Protein AF-A0A520Q3W5-F1 (afdb_monomer_lite)

Sequence (387 aa):
MRSFLLLTIALVGCSGSHSMEPRDAGGPPDGAPADAGAPDSGAPDSGAPLRCEEWALAIGFVPTARAQIAVWIEHDDGARLETVAVTQATSLRGLGNRPGAQQMNTGYAWPMGRRLDVLPRWAGRRLETGGRAFRSVVFLEGPEGFAAGHARGPEIDSFYCMSFHRGAVERMDAITCASLWGGESGRYLREDETDVVEPFVDASGARMRPVPFDSPYPPRRDRAGPQREEHPDVGRFAGDALEIMPELDAITVATPRADLPAHYEARVPAGRPVSVFVEANTELDFNDAFPQPPVPTEPEGAWDTWARSYGLARGGQPSVVYRVDVDGPGRHAAAVPIGRTARFATTPNLLAPDDLTDDPAARPGSGADRLRLADGERVRVEVSCAR

Radius of gyration: 28.6 Å; chains: 1; bounding box: 74×48×106 Å

Foldseek 3Di:
DDDDDDDDDDDDDDDDDDDDDDDDDDDDDDDDDDDDDDDDPDDPPPPDPPDQFKKKKKKKFFFAPQKWKWKWKAFPVLLDIGTFAGECLFLALVQQAFAADQQFFADSLARAHHPCQRLLQVLLSCVVSPFDFDFHFYAPDDARQEFQPHFPFFDFDLRSQDEQDLPSAPPDDSHDGRDRHGGARGAGDDPPDFPHWAWDQDPVGIDTDTDDRTTSTQRHANDCADDPPYDRRRNCRNVRSCVRPVCSVVRHDHDDDHRDMDITIDMDGPQTKMKMKMKIDHKPQADPVRHQDAQDCPPPPRHDCSSRRGHGSIDHFGIFMAIWIDRHAAKTFDLFTPAGDDTPHSDNDGDHQPPWDDDCPVRQCTRGNSTPQDPSGRMMMGIDRDD

Secondary structure (DSSP, 8-state):
-----------------------------------------------------EEEEEEEE-B-TT-EEEEEEEETTS--EEEEEEEHHHHTS-TTS-SS-TTSS--TTSS-S--TTSSHHHHHHHHHTTPPPEEPEE-SSS-TT-TTSS--S-EEESS----S-TT-SS---TTS--EEE-S---EEPPTT----EEEEEETTEEEEEEPPSEESSPPP-S-SS--TTS-GGGGTHHHHHHHH-TTHHHHEEPPPPTTS-EEEEEEEETTS-EEEEEEEE-TTB--SSSPPPPP---STTSS-HHHHHSS----BSPPEEEEEEE-SSEEEEESS-SEEPPTTS--SSPBPSTTS---TTTSTTSGGGGB--BTTBSEEEEEEEE-

pLDDT: mean 79.99, std 21.28, range [26.72, 98.62]

Structure (mmCIF, N/CA/C/O backbone):
data_AF-A0A520Q3W5-F1
#
_entry.id   AF-A0A520Q3W5-F1
#
loop_
_atom_site.group_PDB
_atom_site.id
_atom_site.type_symbol
_atom_site.label_atom_id
_atom_site.label_alt_id
_atom_site.label_comp_id
_atom_site.label_asym_id
_atom_site.label_entity_id
_atom_site.label_seq_id
_atom_site.pdbx_PDB_ins_code
_atom_site.Cartn_x
_atom_site.Cartn_y
_atom_site.Cartn_z
_atom_site.occupancy
_atom_site.B_iso_or_equiv
_atom_site.auth_seq_id
_atom_site.auth_comp_id
_atom_site.auth_asym_id
_atom_site.auth_atom_id
_atom_site.pdbx_PDB_model_num
ATOM 1 N N . MET A 1 1 ? 54.290 -27.403 4.551 1.00 37.72 1 MET A N 1
ATOM 2 C CA . MET A 1 1 ? 54.800 -26.784 5.794 1.00 37.72 1 MET A CA 1
ATOM 3 C C . MET A 1 1 ? 53.689 -25.927 6.371 1.00 37.72 1 MET A C 1
ATOM 5 O O . MET A 1 1 ? 53.099 -25.146 5.639 1.00 37.72 1 MET A O 1
ATOM 9 N N . ARG A 1 2 ? 53.322 -26.208 7.624 1.00 31.17 2 ARG A N 1
ATOM 10 C CA . ARG A 1 2 ? 52.220 -25.597 8.380 1.00 31.17 2 ARG A CA 1
ATOM 11 C C . ARG A 1 2 ? 52.675 -24.252 8.958 1.00 31.17 2 ARG A C 1
ATOM 13 O O . ARG A 1 2 ? 53.784 -24.209 9.473 1.00 31.17 2 ARG A O 1
ATOM 20 N N . SER A 1 3 ? 51.799 -23.249 8.985 1.00 33.53 3 SER A N 1
ATOM 21 C CA . SER A 1 3 ? 51.859 -22.168 9.979 1.00 33.53 3 SER A CA 1
ATOM 22 C C . SER A 1 3 ? 50.451 -21.862 10.478 1.00 33.53 3 SER A C 1
ATOM 24 O O . SER A 1 3 ? 49.608 -21.359 9.743 1.00 33.53 3 SER A O 1
ATOM 26 N N . PHE A 1 4 ? 50.221 -22.253 11.729 1.00 30.64 4 PHE A N 1
ATOM 27 C CA . PHE A 1 4 ? 49.087 -21.896 12.573 1.00 30.64 4 PHE A CA 1
ATOM 28 C C . PHE A 1 4 ? 49.359 -20.516 13.186 1.00 30.64 4 PHE A C 1
ATOM 30 O O . PHE A 1 4 ? 50.456 -20.297 13.699 1.00 30.64 4 PHE A O 1
ATOM 37 N N . LEU A 1 5 ? 48.371 -19.621 13.188 1.00 37.34 5 LEU A N 1
ATOM 38 C CA . LEU A 1 5 ? 48.398 -18.400 13.994 1.00 37.34 5 LEU A CA 1
ATOM 39 C C . LEU A 1 5 ? 47.511 -18.631 15.228 1.00 37.34 5 LEU A C 1
ATOM 41 O O . LEU A 1 5 ? 46.312 -18.870 15.093 1.00 37.34 5 LEU A O 1
ATOM 45 N N . LEU A 1 6 ? 48.128 -18.641 16.413 1.00 31.39 6 LEU A N 1
ATOM 46 C CA . LEU A 1 6 ? 47.458 -18.784 17.706 1.00 31.39 6 LEU A CA 1
ATOM 47 C C . LEU A 1 6 ? 46.817 -17.456 18.137 1.00 31.39 6 LEU A C 1
ATOM 49 O O . LEU A 1 6 ? 47.451 -16.404 18.082 1.00 31.39 6 LEU A O 1
ATOM 53 N N . LEU A 1 7 ? 45.579 -17.553 18.618 1.00 30.45 7 LEU A N 1
ATOM 54 C CA . LEU A 1 7 ? 44.805 -16.503 19.274 1.00 30.45 7 LEU A CA 1
ATOM 55 C C . LEU A 1 7 ? 45.112 -16.516 20.784 1.00 30.45 7 LEU A C 1
ATOM 57 O O . LEU A 1 7 ? 44.952 -17.551 21.430 1.00 30.45 7 LEU A O 1
ATOM 61 N N . THR A 1 8 ? 45.526 -15.382 21.353 1.00 32.28 8 THR A N 1
ATOM 62 C CA . THR A 1 8 ? 45.767 -15.228 22.799 1.00 32.28 8 THR A CA 1
ATOM 63 C C . THR A 1 8 ? 44.538 -14.608 23.465 1.00 32.28 8 THR A C 1
ATOM 65 O O . THR A 1 8 ? 44.191 -13.465 23.182 1.00 32.28 8 THR A O 1
ATOM 68 N N . ILE A 1 9 ? 43.888 -15.359 24.358 1.00 32.72 9 ILE A N 1
ATOM 69 C CA . ILE A 1 9 ? 42.798 -14.900 25.232 1.00 32.72 9 ILE A CA 1
ATOM 70 C C . ILE A 1 9 ? 43.404 -14.546 26.595 1.00 32.72 9 ILE A C 1
ATOM 72 O O . ILE A 1 9 ? 44.065 -15.383 27.207 1.00 32.72 9 ILE A O 1
ATOM 76 N N . ALA A 1 10 ? 43.172 -13.324 27.080 1.00 31.64 10 ALA A N 1
ATOM 77 C CA . ALA A 1 10 ? 43.532 -12.907 28.433 1.00 31.64 10 ALA A CA 1
ATOM 78 C C . ALA A 1 10 ? 42.320 -13.057 29.369 1.00 31.64 10 ALA A C 1
ATOM 80 O O . ALA A 1 10 ? 41.330 -12.341 29.243 1.00 31.64 10 ALA A O 1
ATOM 81 N N . LEU A 1 11 ? 42.417 -14.004 30.304 1.00 29.39 11 LEU A N 1
ATOM 82 C CA . LEU A 1 11 ? 41.552 -14.150 31.474 1.00 29.39 11 LEU A CA 1
ATOM 83 C C . LEU A 1 11 ? 42.168 -13.353 32.630 1.00 29.39 11 LEU A C 1
ATOM 85 O O . LEU A 1 11 ? 43.309 -13.611 33.008 1.00 29.39 11 LEU A O 1
ATOM 89 N N . VAL A 1 12 ? 41.411 -12.425 33.216 1.00 33.34 12 VAL A N 1
ATOM 90 C CA . VAL A 1 12 ? 41.735 -11.822 34.515 1.00 33.34 12 VAL A CA 1
ATOM 91 C C . VAL A 1 12 ? 40.676 -12.272 35.511 1.00 33.34 12 VAL A C 1
ATOM 93 O O . VAL A 1 12 ? 39.506 -11.920 35.394 1.00 33.34 12 VAL A O 1
ATOM 96 N N . GLY A 1 13 ? 41.107 -13.063 36.488 1.00 26.72 13 GLY A N 1
ATOM 97 C CA . GLY A 1 13 ? 40.361 -13.397 37.691 1.00 26.72 13 GLY A CA 1
ATOM 98 C C . GLY A 1 13 ? 41.300 -13.350 38.894 1.00 26.72 13 GLY A C 1
ATOM 99 O O . GLY A 1 13 ? 42.440 -13.789 38.785 1.00 26.72 13 GLY A O 1
ATOM 100 N N . CYS A 1 14 ? 40.812 -12.771 39.993 1.00 29.11 14 CYS A N 1
ATOM 101 C CA . CYS A 1 14 ? 41.161 -13.012 41.405 1.00 29.11 14 CYS A CA 1
ATOM 102 C C . CYS A 1 14 ? 40.281 -12.047 42.229 1.00 29.11 14 CYS A C 1
ATOM 104 O O . CYS A 1 14 ? 40.359 -10.840 42.036 1.00 29.11 14 CYS A O 1
ATOM 106 N N . SER A 1 15 ? 39.247 -12.520 42.930 1.00 30.62 15 SER A N 1
ATOM 107 C CA . SER A 1 15 ? 39.262 -13.136 44.274 1.00 30.62 15 SER A CA 1
ATOM 108 C C . SER A 1 15 ? 39.439 -12.117 45.407 1.00 30.62 15 SER A C 1
ATOM 110 O O . SER A 1 15 ? 40.511 -11.548 45.575 1.00 30.62 15 SER A O 1
ATOM 112 N N . GLY A 1 16 ? 38.389 -11.950 46.220 1.00 29.97 16 GLY A N 1
ATOM 113 C CA . GLY A 1 16 ? 38.383 -11.157 47.452 1.00 29.97 16 GLY A CA 1
ATOM 114 C C . GLY A 1 16 ? 37.150 -11.475 48.305 1.00 29.97 16 GLY A C 1
ATOM 115 O O . GLY A 1 16 ? 36.029 -11.187 47.913 1.00 29.97 16 GLY A O 1
ATOM 116 N N . SER A 1 17 ? 37.393 -12.139 49.429 1.00 31.52 17 SER A N 1
ATOM 117 C CA . SER A 1 17 ? 36.500 -12.835 50.366 1.00 31.52 17 SER A CA 1
ATOM 118 C C . SER A 1 17 ? 35.525 -11.994 51.211 1.00 31.52 17 SER A C 1
ATOM 120 O O . SER A 1 17 ? 35.808 -10.860 51.575 1.00 31.52 17 SER A O 1
ATOM 122 N N . HIS A 1 18 ? 34.434 -12.675 51.589 1.00 31.06 18 HIS A N 1
ATOM 123 C CA . HIS A 1 18 ? 33.490 -12.496 52.706 1.00 31.06 18 HIS A CA 1
ATOM 124 C C . HIS A 1 18 ? 33.901 -11.633 53.916 1.00 31.06 18 HIS A C 1
ATOM 126 O O . HIS A 1 18 ? 35.003 -11.780 54.435 1.00 31.06 18 HIS A O 1
ATOM 132 N N . SER A 1 19 ? 32.919 -10.904 54.472 1.00 30.14 19 SER A N 1
ATOM 133 C CA . SER A 1 19 ? 32.471 -11.080 55.868 1.00 30.14 19 SER A CA 1
ATOM 134 C C . SER A 1 19 ? 31.134 -10.375 56.128 1.00 30.14 19 SER A C 1
ATOM 136 O O . SER A 1 19 ? 30.904 -9.249 55.699 1.00 30.14 19 SER A O 1
ATOM 138 N N . MET A 1 20 ? 30.249 -11.087 56.817 1.00 30.17 20 MET A N 1
ATOM 139 C CA . MET A 1 20 ? 28.893 -10.726 57.220 1.00 30.17 20 MET A CA 1
ATOM 140 C C . MET A 1 20 ? 28.844 -10.968 58.726 1.00 30.17 20 MET A C 1
ATOM 142 O O . MET A 1 20 ? 29.121 -12.094 59.108 1.00 30.17 20 MET A O 1
ATOM 146 N N . GLU A 1 21 ? 28.493 -9.977 59.549 1.00 32.91 21 GLU A N 1
ATOM 147 C CA . GLU A 1 21 ? 27.920 -10.192 60.891 1.00 32.91 21 GLU A CA 1
ATOM 148 C C . GLU A 1 21 ? 27.185 -8.925 61.406 1.00 32.91 21 GLU A C 1
ATOM 150 O O . GLU A 1 21 ? 27.408 -7.839 60.864 1.00 32.91 21 GLU A O 1
ATOM 155 N N . PRO A 1 22 ? 26.250 -9.062 62.378 1.00 41.88 22 PRO A N 1
ATOM 156 C CA . PRO A 1 22 ? 25.085 -8.186 62.521 1.00 41.88 22 PRO A CA 1
ATOM 157 C C . PRO A 1 22 ? 24.909 -7.540 63.921 1.00 41.88 22 PRO A C 1
ATOM 159 O O . PRO A 1 22 ? 25.641 -7.847 64.851 1.00 41.88 22 PRO A O 1
ATOM 162 N N . ARG A 1 23 ? 23.802 -6.781 64.049 1.00 31.23 23 ARG A N 1
ATOM 163 C CA . ARG A 1 23 ? 23.070 -6.341 65.267 1.00 31.23 23 ARG A CA 1
ATOM 164 C C . ARG A 1 23 ? 23.716 -5.254 66.139 1.00 31.23 23 ARG A C 1
ATOM 166 O O . ARG A 1 23 ? 24.814 -5.422 66.632 1.00 31.23 23 ARG A O 1
ATOM 173 N N . ASP A 1 24 ? 22.938 -4.205 66.435 1.00 33.50 24 ASP A N 1
ATOM 174 C CA . ASP A 1 24 ? 22.489 -3.991 67.817 1.00 33.50 24 ASP A CA 1
ATOM 175 C C . ASP A 1 24 ? 21.302 -3.027 67.943 1.00 33.50 24 ASP A C 1
ATOM 177 O O . ASP A 1 24 ? 21.144 -2.063 67.195 1.00 33.50 24 ASP A O 1
ATOM 181 N N . ALA A 1 25 ? 20.442 -3.367 68.903 1.00 36.75 25 ALA A N 1
ATOM 182 C CA . ALA A 1 25 ? 19.267 -2.640 69.353 1.00 36.75 25 ALA A CA 1
ATOM 183 C C . ALA A 1 25 ? 19.591 -1.888 70.654 1.00 36.75 25 ALA A C 1
ATOM 185 O O . ALA A 1 25 ? 20.280 -2.424 71.518 1.00 36.75 25 ALA A O 1
ATOM 186 N N . GLY A 1 26 ? 19.036 -0.688 70.842 1.00 31.17 26 GLY A N 1
ATOM 187 C CA . GLY A 1 26 ? 19.124 0.050 72.106 1.00 31.17 26 GLY A CA 1
ATOM 188 C C . GLY A 1 26 ? 18.155 1.233 72.142 1.00 31.17 26 GLY A C 1
ATOM 189 O O . GLY A 1 26 ? 18.198 2.083 71.262 1.00 31.17 26 GLY A O 1
ATOM 190 N N . GLY A 1 27 ? 17.245 1.223 73.122 1.00 30.97 27 GLY A N 1
ATOM 191 C CA . GLY A 1 27 ? 16.112 2.143 73.292 1.00 30.97 27 GLY A CA 1
ATOM 192 C C . GLY A 1 27 ? 16.418 3.528 73.915 1.00 30.97 27 GLY A C 1
ATOM 193 O O . GLY A 1 27 ? 17.581 3.915 73.998 1.00 30.97 27 GLY A O 1
ATOM 194 N N . PRO A 1 28 ? 15.364 4.276 74.325 1.00 51.94 28 PRO A N 1
ATOM 195 C CA . PRO A 1 28 ? 15.325 5.749 74.434 1.00 51.94 28 PRO A CA 1
ATOM 196 C C . PRO A 1 28 ? 15.618 6.292 75.852 1.00 51.94 28 PRO A C 1
ATOM 198 O O . PRO A 1 28 ? 15.819 5.494 76.771 1.00 51.94 28 PRO A O 1
ATOM 201 N N . PRO A 1 29 ? 15.628 7.633 76.056 1.00 45.41 29 PRO A N 1
ATOM 202 C CA . PRO A 1 29 ? 14.498 8.220 76.806 1.00 45.41 29 PRO A CA 1
ATOM 203 C C . PRO A 1 29 ? 14.084 9.686 76.485 1.00 45.41 29 PRO A C 1
ATOM 205 O O . PRO A 1 29 ? 14.887 10.518 76.075 1.00 45.41 29 PRO A O 1
ATOM 208 N N . ASP A 1 30 ? 12.796 9.935 76.755 1.00 36.47 30 ASP A N 1
ATOM 209 C CA . ASP A 1 30 ? 12.113 11.075 77.405 1.00 36.47 30 ASP A CA 1
ATOM 210 C C . ASP A 1 30 ? 12.231 12.544 76.942 1.00 36.47 30 ASP A C 1
ATOM 212 O O . ASP A 1 30 ? 13.288 13.168 76.955 1.00 36.47 30 ASP A O 1
ATOM 216 N N . GLY A 1 31 ? 11.047 13.148 76.725 1.00 32.38 31 GLY A N 1
ATOM 217 C CA . GLY A 1 31 ? 10.824 14.600 76.733 1.00 32.38 31 GLY A CA 1
ATOM 218 C C . GLY A 1 31 ? 9.462 15.044 76.167 1.00 32.38 31 GLY A C 1
ATOM 219 O O . GLY A 1 31 ? 9.368 15.396 74.998 1.00 32.38 31 GLY A O 1
ATOM 220 N N . ALA A 1 32 ? 8.406 15.046 76.988 1.00 36.31 32 ALA A N 1
ATOM 221 C CA . ALA A 1 32 ? 7.132 15.765 76.749 1.00 36.31 32 ALA A CA 1
ATOM 222 C C . ALA A 1 32 ? 7.299 17.277 77.115 1.00 36.31 32 ALA A C 1
ATOM 224 O O . ALA A 1 32 ? 8.301 17.559 77.780 1.00 36.31 32 ALA A O 1
ATOM 225 N N . PRO A 1 33 ? 6.379 18.249 76.822 1.00 46.00 33 PRO A N 1
ATOM 226 C CA . PRO A 1 33 ? 4.919 18.067 76.697 1.00 46.00 33 PRO A CA 1
ATOM 227 C C . PRO A 1 33 ? 4.103 19.025 75.766 1.00 46.00 33 PRO A C 1
ATOM 229 O O . PRO A 1 33 ? 4.609 19.989 75.206 1.00 46.00 33 PRO A O 1
ATOM 232 N N . ALA A 1 34 ? 2.786 18.752 75.743 1.00 35.28 34 ALA A N 1
ATOM 233 C CA . ALA A 1 34 ? 1.635 19.681 75.730 1.00 35.28 34 ALA A CA 1
ATOM 234 C C . ALA A 1 34 ? 1.125 20.352 74.422 1.00 35.28 34 ALA A C 1
ATOM 236 O O . ALA A 1 34 ? 1.588 21.409 74.014 1.00 35.28 34 ALA A O 1
ATOM 237 N N . ASP A 1 35 ? 0.011 19.777 73.940 1.00 35.06 35 ASP A N 1
ATOM 238 C CA . ASP A 1 35 ? -1.343 20.376 73.873 1.00 35.06 35 ASP A CA 1
ATOM 239 C C . ASP A 1 35 ? -1.856 21.103 72.604 1.00 35.06 35 ASP A C 1
ATOM 241 O O . ASP A 1 35 ? -1.165 21.866 71.939 1.00 35.06 35 ASP A O 1
ATOM 245 N N . ALA A 1 36 ? -3.162 20.882 72.391 1.00 37.09 36 ALA A N 1
ATOM 246 C CA . ALA A 1 36 ? -4.142 21.578 71.549 1.00 37.09 36 ALA A CA 1
ATOM 247 C C . ALA A 1 36 ? -4.168 21.344 70.018 1.00 37.09 36 ALA A C 1
ATOM 249 O O . ALA A 1 36 ? -3.454 21.968 69.239 1.00 37.09 36 ALA A O 1
ATOM 250 N N . GLY A 1 37 ? -5.163 20.564 69.574 1.00 31.53 37 GLY A N 1
ATOM 251 C CA . GLY A 1 37 ? -5.684 20.598 68.204 1.00 31.53 37 GLY A CA 1
ATOM 252 C C . GLY A 1 37 ? -6.774 19.550 67.978 1.00 31.53 37 GLY A C 1
ATOM 253 O O . GLY A 1 37 ? -6.486 18.360 67.947 1.00 31.53 37 GLY A O 1
ATOM 254 N N . ALA A 1 38 ? -8.030 19.986 67.871 1.00 41.28 38 ALA A N 1
ATOM 255 C CA . ALA A 1 38 ? -9.195 19.144 67.593 1.00 41.28 38 ALA A CA 1
ATOM 256 C C . ALA A 1 38 ? -9.019 18.293 66.314 1.00 41.28 38 ALA A C 1
ATOM 258 O O . ALA A 1 38 ? -8.344 18.743 65.388 1.00 41.28 38 ALA A O 1
ATOM 259 N N . PRO A 1 39 ? -9.641 17.100 66.210 1.00 40.28 39 PRO A N 1
ATOM 260 C CA . PRO A 1 39 ? -9.640 16.358 64.960 1.00 40.28 39 PRO A CA 1
ATOM 261 C C . PRO A 1 39 ? -10.495 17.111 63.939 1.00 40.28 39 PRO A C 1
ATOM 263 O O . PRO A 1 39 ? -11.716 17.198 64.077 1.00 40.28 39 PRO A O 1
ATOM 266 N N . ASP A 1 40 ? -9.833 17.659 62.923 1.00 41.09 40 ASP A N 1
ATOM 267 C CA . ASP A 1 40 ? -10.478 18.046 61.679 1.00 41.09 40 ASP A CA 1
ATOM 268 C C . ASP A 1 40 ? -11.145 16.788 61.118 1.00 41.09 40 ASP A C 1
ATOM 270 O O . ASP A 1 40 ? -10.490 15.775 60.844 1.00 41.09 40 ASP A O 1
ATOM 274 N N . SER A 1 41 ? -12.473 16.807 61.046 1.00 40.94 41 SER A N 1
ATOM 275 C CA . SER A 1 41 ? -13.255 15.775 60.385 1.00 40.94 41 SER A CA 1
ATOM 276 C C . SER A 1 41 ? -13.006 15.905 58.887 1.00 40.94 41 SER A C 1
ATOM 278 O O . SER A 1 41 ? -13.821 16.474 58.161 1.00 40.94 41 SER A O 1
ATOM 280 N N . GLY A 1 42 ? -11.851 15.403 58.446 1.00 37.84 42 GLY A N 1
ATOM 281 C CA . GLY A 1 42 ? -11.511 15.253 57.046 1.00 37.84 42 GLY A CA 1
ATOM 282 C C . GLY A 1 42 ? -12.596 14.422 56.387 1.00 37.84 42 GLY A C 1
ATOM 283 O O . GLY A 1 42 ? -12.715 13.218 56.628 1.00 37.84 42 GLY A O 1
ATOM 284 N N . ALA A 1 43 ? -13.423 15.087 55.585 1.00 47.81 43 ALA A N 1
ATOM 285 C CA . ALA A 1 43 ? -14.257 14.408 54.618 1.00 47.81 43 ALA A CA 1
ATOM 286 C C . ALA A 1 43 ? -13.343 13.479 53.800 1.00 47.81 43 ALA A C 1
ATOM 288 O O . ALA A 1 43 ? -12.245 13.903 53.424 1.00 47.81 43 ALA A O 1
ATOM 289 N N . PRO A 1 44 ? -13.740 12.220 53.539 1.00 44.00 44 PRO A N 1
ATOM 290 C CA . PRO A 1 44 ? -13.006 11.407 52.588 1.00 44.00 44 PRO A CA 1
ATOM 291 C C . PRO A 1 44 ? -12.978 12.192 51.282 1.00 44.00 44 PRO A C 1
ATOM 293 O O . PRO A 1 44 ? -14.032 12.607 50.798 1.00 44.00 44 PRO A O 1
ATOM 296 N N . ASP A 1 45 ? -11.769 12.437 50.780 1.00 48.66 45 ASP A N 1
ATOM 297 C CA . ASP A 1 45 ? -11.517 13.003 49.463 1.00 48.66 45 ASP A CA 1
ATOM 298 C C . ASP A 1 45 ? -12.380 12.209 48.479 1.00 48.66 45 ASP A C 1
ATOM 300 O O . ASP A 1 45 ? -12.132 11.030 48.206 1.00 48.66 45 ASP A O 1
ATOM 304 N N . SER A 1 46 ? -13.515 12.794 48.093 1.00 45.75 46 SER A N 1
ATOM 305 C CA . SER A 1 46 ? -14.482 12.164 47.213 1.00 45.75 46 SER A CA 1
ATOM 306 C C . SER A 1 46 ? -13.813 12.159 45.857 1.00 45.75 46 SER A C 1
ATOM 308 O O . SER A 1 46 ? -13.913 13.151 45.135 1.00 45.75 46 SER A O 1
ATOM 310 N N . GLY A 1 47 ? -13.049 11.091 45.604 1.00 47.12 47 GLY A N 1
ATOM 311 C CA . GLY A 1 47 ? -12.147 10.950 44.477 1.00 47.12 47 GLY A CA 1
ATOM 312 C C . GLY A 1 47 ? -12.777 11.553 43.241 1.00 47.12 47 GLY A C 1
ATOM 313 O O . GLY A 1 47 ? -13.736 10.998 42.697 1.00 47.12 47 GLY A O 1
ATOM 314 N N . ALA A 1 48 ? -12.269 12.723 42.844 1.00 50.25 48 ALA A N 1
ATOM 315 C CA . ALA A 1 48 ? -12.631 13.306 41.571 1.00 50.25 48 ALA A CA 1
ATOM 316 C C . ALA A 1 48 ? -12.456 12.188 40.534 1.00 50.25 48 ALA A C 1
ATOM 318 O O . ALA A 1 48 ? -11.420 11.511 40.571 1.00 50.25 48 ALA A O 1
ATOM 319 N N . PRO A 1 49 ? -13.459 11.918 39.677 1.00 56.38 49 PRO A N 1
ATOM 320 C CA . PRO A 1 49 ? -13.340 10.842 38.709 1.00 56.38 49 PRO A CA 1
ATOM 321 C C . PRO A 1 49 ? -12.043 11.072 37.941 1.00 56.38 49 PRO A C 1
ATOM 323 O O . PRO A 1 49 ? -11.831 12.171 37.421 1.00 56.38 49 PRO A O 1
ATOM 326 N N . LEU A 1 50 ? -11.156 10.071 37.966 1.00 58.72 50 LEU A N 1
ATOM 327 C CA . LEU A 1 50 ? -9.884 10.109 37.253 1.00 58.72 50 LEU A CA 1
ATOM 328 C C . LEU A 1 50 ? -10.196 10.543 35.823 1.00 58.72 50 LEU A C 1
ATOM 330 O O . LEU A 1 50 ? -10.907 9.839 35.103 1.00 58.72 50 LEU A O 1
ATOM 334 N N . ARG A 1 51 ? -9.758 11.749 35.452 1.00 73.94 51 ARG A N 1
ATOM 335 C CA . ARG A 1 51 ? -10.039 12.280 34.123 1.00 73.94 51 ARG A CA 1
ATOM 336 C C . ARG A 1 51 ? -9.263 11.426 33.132 1.00 73.94 51 ARG A C 1
ATOM 338 O O . ARG A 1 51 ? -8.068 11.215 33.292 1.00 73.94 51 ARG A O 1
ATOM 345 N N . CYS A 1 52 ? -9.984 10.890 32.160 1.00 85.06 52 CYS A N 1
ATOM 346 C CA . CYS A 1 52 ? -9.410 10.206 31.015 1.00 85.06 52 CYS A CA 1
ATOM 347 C C . CYS A 1 52 ? -8.684 11.276 30.191 1.00 85.06 52 CYS A C 1
ATOM 349 O O . CYS A 1 52 ? -9.357 12.116 29.595 1.00 85.06 52 CYS A O 1
ATOM 351 N N . GLU A 1 53 ? -7.352 11.325 30.253 1.00 90.25 53 GLU A N 1
ATOM 352 C CA . GLU A 1 53 ? -6.553 12.287 29.477 1.00 90.25 53 GLU A CA 1
ATOM 353 C C . GLU A 1 53 ? -6.282 11.740 28.073 1.00 90.25 53 GLU A C 1
ATOM 355 O O . GLU A 1 53 ? -6.389 12.468 27.083 1.00 90.25 53 GLU A O 1
ATOM 360 N N . GLU A 1 54 ? -6.053 10.429 27.979 1.00 93.94 54 GLU A N 1
ATOM 361 C CA . GLU A 1 54 ? -5.838 9.708 26.731 1.00 93.94 54 GLU A CA 1
ATOM 362 C C . GLU A 1 54 ? -6.765 8.495 26.607 1.00 93.94 54 GLU A C 1
ATOM 364 O O . GLU A 1 54 ? -7.154 7.848 27.585 1.00 93.94 54 GLU A O 1
ATOM 369 N N . TRP A 1 55 ? -7.085 8.147 25.367 1.00 95.25 55 TRP A N 1
ATOM 370 C CA . TRP A 1 55 ? -7.623 6.846 25.005 1.00 95.25 55 TRP A CA 1
ATOM 371 C C . TRP A 1 55 ? -6.483 5.941 24.549 1.00 95.25 55 TRP A C 1
ATOM 373 O O . TRP A 1 55 ? -5.787 6.253 23.584 1.00 95.25 55 TRP A O 1
ATOM 383 N N . ALA A 1 56 ? -6.314 4.808 25.230 1.00 96.75 56 ALA A N 1
ATOM 384 C CA . ALA A 1 56 ? -5.489 3.706 24.757 1.00 96.75 56 ALA A CA 1
ATOM 385 C C . ALA A 1 56 ? -6.338 2.806 23.854 1.00 96.75 56 ALA A C 1
ATOM 387 O O . ALA A 1 56 ? -7.338 2.232 24.299 1.00 96.75 56 ALA A O 1
ATOM 388 N N . LEU A 1 57 ? -5.935 2.713 22.589 1.00 98.00 57 LEU A N 1
ATOM 389 C CA . LEU A 1 57 ? -6.597 1.943 21.544 1.00 98.00 57 LEU A CA 1
ATOM 390 C C . LEU A 1 57 ? -5.860 0.616 21.365 1.00 98.00 57 LEU A C 1
ATOM 392 O O . LEU A 1 57 ? -4.675 0.624 21.042 1.00 98.00 57 LEU A O 1
ATOM 396 N N . ALA A 1 58 ? -6.557 -0.506 21.516 1.00 98.19 58 ALA A N 1
ATOM 397 C CA . ALA A 1 58 ? -6.077 -1.824 21.117 1.00 98.19 58 ALA A CA 1
ATOM 398 C C . ALA A 1 58 ? -6.792 -2.245 19.827 1.00 98.19 58 ALA A C 1
ATOM 400 O O . ALA A 1 58 ? -7.973 -2.593 19.826 1.00 98.19 58 ALA A O 1
ATOM 401 N N . ILE A 1 59 ? -6.065 -2.179 18.716 1.00 98.50 59 ILE A N 1
ATOM 402 C CA . ILE A 1 59 ? -6.551 -2.418 17.357 1.00 98.50 59 ILE A CA 1
ATOM 403 C C . ILE A 1 59 ? -6.260 -3.874 17.000 1.00 98.50 59 ILE A C 1
ATOM 405 O O . ILE A 1 59 ? -5.107 -4.299 17.041 1.00 98.50 59 ILE A O 1
ATOM 409 N N . GLY A 1 60 ? -7.289 -4.642 16.650 1.00 97.81 60 GLY A N 1
ATOM 410 C CA . GLY A 1 60 ? -7.197 -6.074 16.382 1.00 97.81 60 GLY A CA 1
ATOM 411 C C . GLY A 1 60 ? -7.879 -6.498 15.084 1.00 97.81 60 GLY A C 1
ATOM 412 O O . GLY A 1 60 ? -8.959 -6.014 14.749 1.00 97.81 60 GLY A O 1
ATOM 413 N N . PHE A 1 61 ? -7.258 -7.434 14.369 1.00 97.75 61 PHE A N 1
ATOM 414 C CA . PHE A 1 61 ? -7.820 -8.113 13.195 1.00 97.75 61 PHE A CA 1
ATOM 415 C C . PHE A 1 61 ? -7.082 -9.433 12.940 1.00 97.75 61 PHE A C 1
ATOM 417 O O . PHE A 1 61 ? -6.005 -9.670 13.485 1.00 97.75 61 PHE A O 1
ATOM 424 N N . VAL A 1 62 ? -7.639 -10.300 12.092 1.00 97.25 62 VAL A N 1
ATOM 425 C CA . VAL A 1 62 ? -6.991 -11.555 11.676 1.00 97.25 62 VAL A CA 1
ATOM 426 C C . VAL A 1 62 ? -6.706 -11.482 10.173 1.00 97.25 62 VAL A C 1
ATOM 428 O O . VAL A 1 62 ? -7.640 -11.575 9.377 1.00 97.25 62 VAL A O 1
ATOM 431 N N . PRO A 1 63 ? -5.449 -11.281 9.748 1.00 94.88 63 PRO A N 1
ATOM 432 C CA . PRO A 1 63 ? -5.103 -11.191 8.339 1.00 94.88 63 PRO A CA 1
ATOM 433 C C . PRO A 1 63 ? -4.981 -12.577 7.704 1.00 94.88 63 PRO A C 1
ATOM 435 O O . PRO A 1 63 ? -4.649 -13.571 8.352 1.00 94.88 63 PRO A O 1
ATOM 438 N N . THR A 1 64 ? -5.194 -12.632 6.398 1.00 91.62 64 THR A N 1
ATOM 439 C CA . THR A 1 64 ? -4.913 -13.820 5.587 1.00 91.62 64 THR A CA 1
ATOM 440 C C . THR A 1 64 ? -3.481 -13.817 5.059 1.00 91.62 64 THR A C 1
ATOM 442 O O . THR A 1 64 ? -2.698 -12.890 5.287 1.00 91.62 64 THR A O 1
ATOM 445 N N . ALA A 1 65 ? -3.093 -14.902 4.391 1.00 84.94 65 ALA A N 1
ATOM 446 C CA . ALA A 1 65 ? -1.733 -15.064 3.908 1.00 84.94 65 ALA A CA 1
ATOM 447 C C . ALA A 1 65 ? -1.313 -13.944 2.946 1.00 84.94 65 ALA A C 1
ATOM 449 O O . ALA A 1 65 ? -2.045 -13.565 2.038 1.00 84.94 65 ALA A O 1
ATOM 450 N N . ARG A 1 66 ? -0.063 -13.488 3.106 1.00 79.81 66 ARG A N 1
ATOM 451 C CA . ARG A 1 66 ? 0.618 -12.509 2.235 1.00 79.81 66 ARG A CA 1
ATOM 452 C C . ARG A 1 66 ? 0.056 -11.080 2.280 1.00 79.81 66 ARG A C 1
ATOM 454 O O . ARG A 1 66 ? 0.545 -10.236 1.525 1.00 79.81 66 ARG A O 1
ATOM 461 N N . ALA A 1 67 ? -0.890 -10.785 3.171 1.00 89.31 67 ALA A N 1
ATOM 462 C CA . ALA A 1 67 ? -1.438 -9.443 3.316 1.00 89.31 67 ALA A CA 1
ATOM 463 C C . ALA A 1 67 ? -0.351 -8.428 3.722 1.00 89.31 67 ALA A C 1
ATOM 465 O O . ALA A 1 67 ? 0.307 -8.570 4.754 1.00 89.31 67 ALA A O 1
ATOM 466 N N . GLN A 1 68 ? -0.165 -7.392 2.903 1.00 92.69 68 GLN A N 1
ATOM 467 C CA . GLN A 1 68 ? 0.506 -6.165 3.329 1.00 92.69 68 GLN A CA 1
ATOM 468 C C . GLN A 1 68 ? -0.515 -5.301 4.050 1.00 92.69 68 GLN A C 1
ATOM 470 O O . GLN A 1 68 ? -1.661 -5.219 3.604 1.00 92.69 68 GLN A O 1
ATOM 475 N N . ILE A 1 69 ? -0.096 -4.673 5.146 1.00 97.31 69 ILE A N 1
ATOM 476 C CA . ILE A 1 69 ? -0.987 -3.951 6.050 1.00 97.31 69 ILE A CA 1
ATOM 477 C C . ILE A 1 69 ? -0.416 -2.569 6.362 1.00 97.31 69 ILE A C 1
ATOM 479 O O . ILE A 1 69 ? 0.774 -2.441 6.659 1.00 97.31 69 ILE A O 1
ATOM 483 N N . ALA A 1 70 ? -1.286 -1.562 6.337 1.00 97.94 70 ALA A N 1
ATOM 484 C CA . ALA A 1 70 ? -1.079 -0.287 7.011 1.00 97.94 70 ALA A CA 1
ATOM 485 C C . ALA A 1 70 ? -2.214 -0.048 8.012 1.00 97.94 70 ALA A C 1
ATOM 487 O O . ALA A 1 70 ? -3.381 -0.283 7.695 1.00 97.94 70 ALA A O 1
ATOM 488 N N . VAL A 1 71 ? -1.863 0.447 9.195 1.00 98.62 71 VAL A N 1
ATOM 489 C CA . VAL A 1 71 ? -2.785 0.910 10.234 1.00 98.62 71 VAL A CA 1
ATOM 490 C C . VAL A 1 71 ? -2.445 2.359 10.539 1.00 98.62 71 VAL A C 1
ATOM 492 O O . VAL A 1 71 ? -1.286 2.677 10.817 1.00 98.62 71 VAL A O 1
ATOM 495 N N . TRP A 1 72 ? -3.436 3.240 10.486 1.00 98.00 72 TRP A N 1
ATOM 496 C CA . TRP A 1 72 ? -3.267 4.646 10.844 1.00 98.00 72 TRP A CA 1
ATOM 497 C C . TRP A 1 72 ? -4.527 5.204 11.490 1.00 98.00 72 TRP A C 1
ATOM 499 O O . TRP A 1 72 ? -5.602 4.610 11.412 1.00 98.00 72 TRP A O 1
ATOM 509 N N . ILE A 1 73 ? -4.376 6.351 12.132 1.00 97.50 73 ILE A N 1
ATOM 510 C CA . ILE A 1 73 ? -5.448 7.077 12.796 1.00 97.50 73 ILE A CA 1
ATOM 511 C C . ILE A 1 73 ? -5.553 8.446 12.136 1.00 97.50 73 ILE A C 1
ATOM 513 O O . ILE A 1 73 ? -4.540 9.120 11.948 1.00 97.50 73 ILE A O 1
ATOM 517 N N . GLU A 1 74 ? -6.766 8.853 11.775 1.00 95.00 74 GLU A N 1
ATOM 518 C CA . GLU A 1 74 ? -7.064 10.240 11.414 1.00 95.00 74 GLU A CA 1
ATOM 519 C C . GLU A 1 74 ? -7.907 10.867 12.531 1.00 95.00 74 GLU A C 1
ATOM 521 O O . GLU A 1 74 ? -8.866 10.261 13.012 1.00 95.00 74 GLU A O 1
ATOM 526 N N . HIS A 1 75 ? -7.530 12.066 12.968 1.00 89.50 75 HIS A N 1
ATOM 527 C CA . HIS A 1 75 ? -8.310 12.833 13.944 1.00 89.50 75 HIS A CA 1
ATOM 528 C C . HIS A 1 75 ? -9.479 13.553 13.254 1.00 89.50 75 HIS A C 1
ATOM 530 O O . HIS A 1 75 ? -9.460 13.707 12.036 1.00 89.50 75 HIS A O 1
ATOM 536 N N . ASP A 1 76 ? -10.475 14.014 14.017 1.00 78.44 76 ASP A N 1
ATOM 537 C CA . ASP A 1 76 ? -11.729 14.625 13.526 1.00 78.44 76 ASP A CA 1
ATOM 538 C C . ASP A 1 76 ? -11.611 15.676 12.409 1.00 78.44 76 ASP A C 1
ATOM 540 O O . ASP A 1 76 ? -12.551 15.874 11.639 1.00 78.44 76 ASP A O 1
ATOM 544 N N . ASP A 1 77 ? -10.485 16.384 12.313 1.00 69.19 77 ASP A N 1
ATOM 545 C CA . ASP A 1 77 ? -10.253 17.385 11.269 1.00 69.19 77 ASP A CA 1
ATOM 546 C C . ASP A 1 77 ? -9.781 16.787 9.930 1.00 69.19 77 ASP A C 1
ATOM 548 O O . ASP A 1 77 ? -9.663 17.511 8.940 1.00 69.19 77 ASP A O 1
ATOM 552 N N . GLY A 1 78 ? -9.488 15.481 9.889 1.00 68.50 78 GLY A N 1
ATOM 553 C CA . GLY A 1 78 ? -8.889 14.777 8.753 1.00 68.50 78 GLY A CA 1
ATOM 554 C C . GLY A 1 78 ? -7.521 15.333 8.333 1.00 68.50 78 GLY A C 1
ATOM 555 O O . GLY A 1 78 ? -6.997 14.947 7.283 1.00 68.50 78 GLY A O 1
ATOM 556 N N . ALA A 1 79 ? -6.956 16.256 9.117 1.00 74.00 79 ALA A N 1
ATOM 557 C CA . ALA A 1 79 ? -5.759 17.018 8.789 1.00 74.00 79 ALA A CA 1
ATOM 558 C C . ALA A 1 79 ? -4.507 16.381 9.390 1.00 74.00 79 ALA A C 1
ATOM 560 O O . ALA A 1 79 ? -3.413 16.549 8.850 1.00 74.00 79 ALA A O 1
ATOM 561 N N . ARG A 1 80 ? -4.662 15.621 10.478 1.00 83.81 80 ARG A N 1
ATOM 562 C CA . ARG A 1 80 ? -3.577 14.856 11.089 1.00 83.81 80 ARG A CA 1
ATOM 563 C C . ARG A 1 80 ? -3.778 13.359 10.884 1.00 83.81 80 ARG A C 1
ATOM 565 O O . ARG A 1 80 ? -4.782 12.800 11.320 1.00 83.81 80 ARG A O 1
ATOM 572 N N . LEU A 1 81 ? -2.767 12.731 10.289 1.00 92.56 81 LEU A N 1
ATOM 573 C CA . LEU A 1 81 ? -2.619 11.285 10.188 1.00 92.56 81 LEU A CA 1
ATOM 574 C C . LEU A 1 81 ? -1.482 10.826 11.101 1.00 92.56 81 LEU A C 1
ATOM 576 O O . LEU A 1 81 ? -0.367 11.338 11.011 1.00 92.56 81 LEU A O 1
ATOM 580 N N . GLU A 1 82 ? -1.751 9.832 11.940 1.00 94.75 82 GLU A N 1
ATOM 581 C CA . GLU A 1 82 ? -0.743 9.135 12.734 1.00 94.75 82 GLU A CA 1
ATOM 582 C C . GLU A 1 82 ? -0.644 7.686 12.263 1.00 94.75 82 GLU A C 1
ATOM 584 O O . GLU A 1 82 ? -1.605 6.921 12.349 1.00 94.75 82 GLU A O 1
ATOM 589 N N . THR A 1 83 ? 0.510 7.304 11.715 1.00 97.12 83 THR A N 1
ATOM 590 C CA . THR A 1 83 ? 0.729 5.916 11.299 1.00 97.12 83 THR A CA 1
ATOM 591 C C . THR A 1 83 ? 1.060 5.077 12.526 1.00 97.12 83 THR A C 1
ATOM 593 O O . THR A 1 83 ? 1.991 5.400 13.252 1.00 97.12 83 THR A O 1
ATOM 596 N N . VAL A 1 84 ? 0.323 3.989 12.733 1.00 97.94 84 VAL A N 1
ATOM 597 C CA . VAL A 1 84 ? 0.518 3.067 13.863 1.00 97.94 84 VAL A CA 1
ATOM 598 C C . VAL A 1 84 ? 1.396 1.892 13.446 1.00 97.94 84 VAL A C 1
ATOM 600 O O . VAL A 1 84 ? 2.300 1.493 14.174 1.00 97.94 84 VAL A O 1
ATOM 603 N N . ALA A 1 85 ? 1.143 1.327 12.263 1.00 98.19 85 ALA A N 1
ATOM 604 C CA . ALA A 1 85 ? 1.873 0.163 11.782 1.00 98.19 85 ALA A CA 1
ATOM 605 C C . ALA A 1 85 ? 1.903 0.099 10.254 1.00 98.19 85 ALA A C 1
ATOM 607 O O . ALA A 1 85 ? 0.890 0.338 9.602 1.00 98.19 85 ALA A O 1
ATOM 608 N N . VAL A 1 86 ? 3.041 -0.286 9.677 1.00 97.88 86 VAL A N 1
ATOM 609 C CA . VAL A 1 86 ? 3.187 -0.608 8.249 1.00 97.88 86 VAL A CA 1
ATOM 610 C C . VAL A 1 86 ? 4.069 -1.838 8.098 1.00 97.88 86 VAL A C 1
ATOM 612 O O . VAL A 1 86 ? 5.118 -1.957 8.736 1.00 97.88 86 VAL A O 1
ATOM 615 N N . THR A 1 87 ? 3.662 -2.767 7.236 1.00 95.00 87 THR A N 1
ATOM 616 C CA . THR A 1 87 ? 4.415 -4.000 7.006 1.00 95.00 87 THR A CA 1
ATOM 617 C C . THR A 1 87 ? 5.809 -3.739 6.443 1.00 95.00 87 THR A C 1
ATOM 619 O O . THR A 1 87 ? 5.994 -2.979 5.490 1.00 95.00 87 THR A O 1
ATOM 622 N N . GLN A 1 88 ? 6.791 -4.467 6.978 1.00 92.88 88 GLN A N 1
ATOM 623 C CA . GLN A 1 88 ? 8.209 -4.330 6.646 1.00 92.88 88 GLN A CA 1
ATOM 624 C C . GLN A 1 88 ? 8.523 -4.467 5.155 1.00 92.88 88 GLN A C 1
ATOM 626 O O . GLN A 1 88 ? 9.501 -3.887 4.694 1.00 92.88 88 GLN A O 1
ATOM 631 N N . ALA A 1 89 ? 7.729 -5.202 4.370 1.00 88.50 89 ALA A N 1
ATOM 632 C CA . ALA A 1 89 ? 7.982 -5.264 2.935 1.00 88.50 89 ALA A CA 1
ATOM 633 C C . ALA A 1 89 ? 7.880 -3.858 2.313 1.00 88.50 89 ALA A C 1
ATOM 635 O O . ALA A 1 89 ? 8.760 -3.454 1.558 1.00 88.50 89 ALA A O 1
ATOM 636 N N . THR A 1 90 ? 6.873 -3.079 2.712 1.00 92.88 90 THR A N 1
ATOM 637 C CA . THR A 1 90 ? 6.654 -1.704 2.252 1.00 92.88 90 THR A CA 1
ATOM 638 C C . THR A 1 90 ? 7.622 -0.723 2.902 1.00 92.88 90 THR A C 1
ATOM 640 O O . THR A 1 90 ? 8.315 -0.009 2.185 1.00 92.88 90 THR A O 1
ATOM 643 N N . SER A 1 91 ? 7.698 -0.690 4.236 1.00 95.00 91 SER A N 1
ATOM 644 C CA . SER A 1 91 ? 8.427 0.367 4.954 1.00 95.00 91 SER A CA 1
ATOM 645 C C . SER A 1 91 ? 9.935 0.127 5.078 1.00 95.00 91 SER A C 1
ATOM 647 O O . SER A 1 91 ? 10.700 1.084 5.179 1.00 95.00 91 SER A O 1
ATOM 649 N N . LEU A 1 92 ? 10.380 -1.135 5.110 1.00 93.06 92 LEU A N 1
ATOM 650 C CA . LEU A 1 92 ? 11.782 -1.529 5.328 1.00 93.06 92 LEU A CA 1
ATOM 651 C C . LEU A 1 92 ? 12.461 -2.011 4.058 1.00 93.06 92 LEU A C 1
ATOM 653 O O . LEU A 1 92 ? 13.572 -1.586 3.754 1.00 93.06 92 LEU A O 1
ATOM 657 N N . ARG A 1 93 ? 11.792 -2.879 3.303 1.00 89.31 93 ARG A N 1
ATOM 658 C CA . ARG A 1 93 ? 12.367 -3.500 2.106 1.00 89.31 93 ARG A CA 1
ATOM 659 C C . ARG A 1 93 ? 12.114 -2.685 0.834 1.00 89.31 93 ARG A C 1
ATOM 661 O O . ARG A 1 93 ? 12.624 -3.054 -0.220 1.00 89.31 93 ARG A O 1
ATOM 668 N N . GLY A 1 94 ? 11.379 -1.573 0.926 1.00 91.94 94 GLY A N 1
ATOM 669 C CA . GLY A 1 94 ? 11.156 -0.650 -0.188 1.00 91.94 94 GLY A C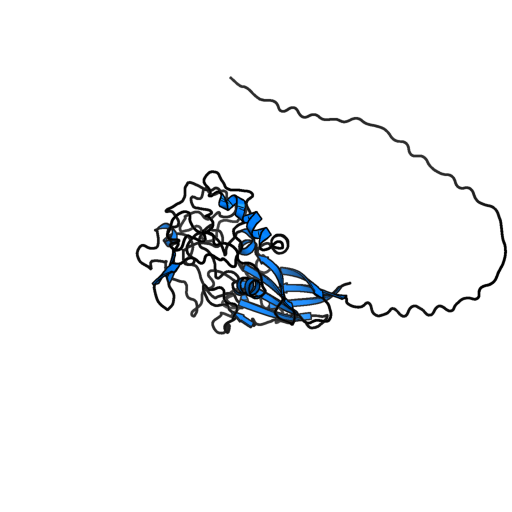A 1
ATOM 670 C C . GLY A 1 94 ? 10.286 -1.232 -1.302 1.00 91.94 94 GLY A C 1
ATOM 671 O O . GLY A 1 94 ? 10.482 -0.906 -2.467 1.00 91.94 94 GLY A O 1
ATOM 672 N N . LEU A 1 95 ? 9.326 -2.109 -0.980 1.00 90.00 95 LEU A N 1
ATOM 673 C CA . LEU A 1 95 ? 8.450 -2.771 -1.962 1.00 90.00 95 LEU A CA 1
ATOM 674 C C . LEU A 1 95 ? 7.804 -1.755 -2.931 1.00 90.00 95 LEU A C 1
ATOM 676 O O . LEU A 1 95 ? 7.781 -1.975 -4.144 1.00 90.00 95 LEU A O 1
ATOM 680 N N . GLY A 1 96 ? 7.353 -0.608 -2.417 1.00 92.38 96 GLY A N 1
ATOM 681 C CA . GLY A 1 96 ? 6.771 0.469 -3.222 1.00 92.38 96 GLY A CA 1
ATOM 682 C C . GLY A 1 96 ? 7.773 1.368 -3.964 1.00 92.38 96 GLY A C 1
ATOM 683 O O . GLY A 1 96 ? 7.367 2.029 -4.915 1.00 92.38 96 GLY A O 1
ATOM 684 N N . ASN A 1 97 ? 9.058 1.375 -3.586 1.00 94.69 97 ASN A N 1
ATOM 685 C CA . ASN A 1 97 ? 10.094 2.257 -4.138 1.00 94.69 97 ASN A CA 1
ATOM 686 C C . ASN A 1 97 ? 11.420 1.509 -4.342 1.00 94.69 97 ASN A C 1
ATOM 688 O O . ASN A 1 97 ? 12.324 1.525 -3.503 1.00 94.69 97 ASN A O 1
ATOM 692 N N . ARG A 1 98 ? 11.494 0.817 -5.473 1.00 89.50 98 ARG A N 1
ATOM 693 C CA . ARG A 1 98 ? 12.632 0.011 -5.913 1.00 89.50 98 ARG A CA 1
ATOM 694 C C . ARG A 1 98 ? 12.724 0.090 -7.439 1.00 89.50 98 ARG A C 1
ATOM 696 O O . ARG A 1 98 ? 11.689 0.341 -8.069 1.00 89.50 98 ARG A O 1
ATOM 703 N N . PRO A 1 99 ? 13.903 -0.128 -8.036 1.00 90.50 99 PRO A N 1
ATOM 704 C CA . PRO A 1 99 ? 14.084 0.091 -9.463 1.00 90.50 99 PRO A CA 1
ATOM 705 C C . PRO A 1 99 ? 13.256 -0.895 -10.291 1.00 90.50 99 PRO A C 1
ATOM 707 O O . PRO A 1 99 ? 12.937 -1.997 -9.840 1.00 90.50 99 PRO A O 1
ATOM 710 N N . GLY A 1 100 ? 12.902 -0.510 -11.510 1.00 90.50 100 GLY A N 1
ATOM 711 C CA . GLY A 1 100 ? 12.170 -1.323 -12.469 1.00 90.50 100 GLY A CA 1
ATOM 712 C C . GLY A 1 100 ? 10.676 -1.019 -12.553 1.00 90.50 100 GLY A C 1
ATOM 713 O O . GLY A 1 100 ? 10.035 -0.560 -11.603 1.00 90.50 100 GLY A O 1
ATOM 714 N N . ALA A 1 101 ? 10.116 -1.327 -13.721 1.00 91.31 101 ALA A N 1
ATOM 715 C CA . ALA A 1 101 ? 8.767 -0.955 -14.119 1.00 91.31 101 ALA A CA 1
ATOM 716 C C . ALA A 1 101 ? 7.697 -1.604 -13.236 1.00 91.31 101 ALA A C 1
ATOM 718 O O . ALA A 1 101 ? 7.821 -2.749 -12.785 1.00 91.31 101 ALA A O 1
ATOM 719 N N . GLN A 1 102 ? 6.593 -0.888 -13.040 1.00 89.25 102 GLN A N 1
ATOM 720 C CA . GLN A 1 102 ? 5.491 -1.321 -12.188 1.00 89.25 102 GLN A CA 1
ATOM 721 C C . GLN A 1 102 ? 4.858 -2.642 -12.655 1.00 89.25 102 GLN A C 1
ATOM 723 O O . GLN A 1 102 ? 4.483 -3.477 -11.827 1.00 89.25 102 GLN A O 1
ATOM 728 N N . GLN A 1 103 ? 4.749 -2.839 -13.971 1.00 89.12 103 GLN A N 1
ATOM 729 C CA . GLN A 1 103 ? 4.074 -3.988 -14.594 1.00 89.12 103 GLN A CA 1
ATOM 730 C C . GLN A 1 103 ? 5.014 -5.142 -14.965 1.00 89.12 103 GLN A C 1
ATOM 732 O O . GLN A 1 103 ? 4.598 -6.093 -15.621 1.00 89.12 103 GLN A O 1
ATOM 737 N N . MET A 1 104 ? 6.275 -5.069 -14.541 1.00 86.94 104 MET A N 1
ATOM 738 C CA . MET A 1 104 ? 7.228 -6.160 -14.705 1.00 86.94 104 MET A CA 1
ATOM 739 C C . MET A 1 104 ? 6.738 -7.432 -13.996 1.00 86.94 104 MET A C 1
ATOM 741 O O . MET A 1 104 ? 6.130 -7.352 -12.921 1.00 86.94 104 MET A O 1
ATOM 745 N N . ASN A 1 105 ? 7.072 -8.608 -14.537 1.00 82.81 105 ASN A N 1
ATOM 746 C CA . ASN A 1 105 ? 6.896 -9.861 -13.807 1.00 82.81 105 ASN A CA 1
ATOM 747 C C . ASN A 1 105 ? 7.939 -9.954 -12.685 1.00 82.81 105 ASN A C 1
ATOM 749 O O . ASN A 1 105 ? 9.138 -9.804 -12.902 1.00 82.81 105 ASN A O 1
ATOM 753 N N . THR A 1 106 ? 7.485 -10.119 -11.445 1.00 72.25 106 THR A N 1
ATOM 754 C CA . THR A 1 106 ? 8.356 -10.075 -10.254 1.00 72.25 106 THR A CA 1
ATOM 755 C C . THR A 1 106 ? 7.569 -10.536 -9.028 1.00 72.25 106 THR A C 1
ATOM 757 O O . THR A 1 106 ? 6.341 -10.470 -9.024 1.00 72.25 106 THR A O 1
ATOM 760 N N . GLY A 1 107 ? 8.248 -11.020 -7.987 1.00 67.69 107 GLY A N 1
ATOM 761 C CA . GLY A 1 107 ? 7.626 -11.341 -6.698 1.00 67.69 107 GLY A CA 1
ATOM 762 C C . GLY A 1 107 ? 7.750 -10.213 -5.668 1.00 67.69 107 GLY A C 1
ATOM 763 O O . GLY A 1 107 ? 8.548 -9.285 -5.816 1.00 67.69 107 GLY A O 1
ATOM 764 N N . TYR A 1 108 ? 7.009 -10.306 -4.562 1.00 66.62 108 TYR A N 1
ATOM 765 C CA . TYR A 1 108 ? 7.181 -9.367 -3.444 1.00 66.62 108 TYR A CA 1
ATOM 766 C C . TYR A 1 108 ? 8.618 -9.417 -2.883 1.00 66.62 108 TYR A C 1
ATOM 768 O O . TYR A 1 108 ? 9.202 -8.378 -2.585 1.00 66.62 108 TYR A O 1
ATOM 776 N N . ALA A 1 109 ? 9.221 -10.612 -2.851 1.00 68.44 109 ALA A N 1
ATOM 777 C CA . ALA A 1 109 ? 10.607 -10.868 -2.457 1.00 68.44 109 ALA A CA 1
ATOM 778 C C . ALA A 1 109 ? 11.608 -10.784 -3.631 1.00 68.44 109 ALA A C 1
ATOM 780 O O . ALA A 1 109 ? 12.615 -11.491 -3.647 1.00 68.44 109 ALA A O 1
ATOM 781 N N . TRP A 1 110 ? 11.344 -9.931 -4.618 1.00 68.69 110 TRP A N 1
ATOM 782 C CA . TRP A 1 110 ? 12.334 -9.522 -5.619 1.00 68.69 110 TRP A CA 1
ATOM 783 C C . TRP A 1 110 ? 12.833 -8.112 -5.315 1.00 68.69 110 TRP A C 1
ATOM 785 O O . TRP A 1 110 ? 12.039 -7.298 -4.868 1.00 68.69 110 TRP A O 1
ATOM 795 N N . PRO A 1 111 ? 14.084 -7.757 -5.624 1.00 68.62 111 PRO A N 1
ATOM 796 C CA . PRO A 1 111 ? 14.598 -6.408 -5.379 1.00 68.62 111 PRO A CA 1
ATOM 797 C C . PRO A 1 111 ? 14.086 -5.364 -6.383 1.00 68.62 111 PRO A C 1
ATOM 799 O O . PRO A 1 111 ? 14.326 -4.180 -6.189 1.00 68.62 111 PRO A O 1
ATOM 802 N N . MET A 1 112 ? 13.358 -5.773 -7.432 1.00 79.88 112 MET A N 1
ATOM 803 C CA . MET A 1 112 ? 12.960 -4.903 -8.544 1.00 79.88 112 MET A CA 1
ATOM 804 C C . MET A 1 112 ? 11.455 -4.946 -8.856 1.00 79.88 112 MET A C 1
ATOM 806 O O . MET A 1 112 ? 10.717 -5.874 -8.492 1.00 79.88 112 MET A O 1
ATOM 810 N N . GLY A 1 113 ? 11.019 -3.931 -9.596 1.00 84.75 113 GLY A N 1
ATOM 811 C CA . GLY A 1 113 ? 9.657 -3.649 -10.020 1.00 84.75 113 GLY A CA 1
ATOM 812 C C . GLY A 1 113 ? 8.885 -2.995 -8.895 1.00 84.75 113 GLY A C 1
ATOM 813 O O . GLY A 1 113 ? 8.391 -3.694 -8.009 1.00 84.75 113 GLY A O 1
ATOM 814 N N . ARG A 1 114 ? 8.785 -1.667 -8.905 1.00 88.94 114 ARG A N 1
ATOM 815 C CA . ARG A 1 114 ? 8.058 -0.906 -7.876 1.00 88.94 114 ARG A CA 1
ATOM 816 C C . ARG A 1 114 ? 6.592 -1.320 -7.758 1.00 88.94 114 ARG A C 1
ATOM 818 O O . ARG A 1 114 ? 5.942 -1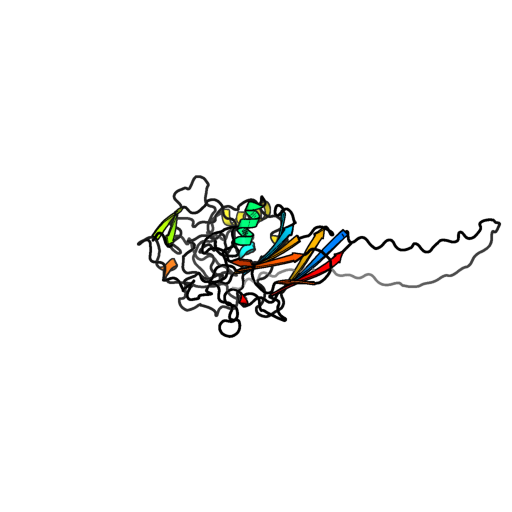.675 -8.746 1.00 88.94 114 ARG A O 1
ATOM 825 N N . ARG A 1 115 ? 6.043 -1.280 -6.541 1.00 88.19 115 ARG A N 1
ATOM 826 C CA . ARG A 1 115 ? 4.612 -1.519 -6.289 1.00 88.19 115 ARG A CA 1
ATOM 827 C C . ARG A 1 115 ? 3.922 -0.211 -5.902 1.00 88.19 115 ARG A C 1
ATOM 829 O O . ARG A 1 115 ? 3.718 0.054 -4.728 1.00 88.19 115 ARG A O 1
ATOM 836 N N . LEU A 1 116 ? 3.527 0.619 -6.866 1.00 88.38 116 LEU A N 1
ATOM 837 C CA . LEU A 1 116 ? 2.749 1.827 -6.521 1.00 88.38 116 LEU A CA 1
ATOM 838 C C . LEU A 1 116 ? 1.329 1.503 -6.017 1.00 88.38 116 LEU A C 1
ATOM 840 O O . LEU A 1 116 ? 0.604 2.383 -5.574 1.00 88.38 116 LEU A O 1
ATOM 844 N N . ASP A 1 117 ? 0.930 0.238 -6.115 1.00 87.50 117 ASP A N 1
ATOM 845 C CA . ASP A 1 117 ? -0.332 -0.329 -5.662 1.00 87.50 117 ASP A CA 1
ATOM 846 C C . ASP A 1 117 ? -0.233 -1.067 -4.314 1.00 87.50 117 ASP A C 1
ATOM 848 O O . ASP A 1 117 ? -1.230 -1.639 -3.872 1.00 87.50 117 ASP A O 1
ATOM 852 N N . VAL A 1 118 ? 0.922 -1.041 -3.628 1.00 90.62 118 VAL A N 1
ATOM 853 C CA . VAL A 1 118 ? 1.047 -1.595 -2.269 1.00 90.62 118 VAL A CA 1
ATOM 854 C C . VAL A 1 118 ? 0.632 -0.554 -1.233 1.00 90.62 118 VAL A C 1
ATOM 856 O O . VAL A 1 118 ? 1.330 0.421 -1.014 1.00 90.62 118 VAL A O 1
ATOM 859 N N . LEU A 1 119 ? -0.509 -0.727 -0.571 1.00 94.88 119 LEU A N 1
ATOM 860 C CA . LEU A 1 119 ? -1.003 0.243 0.429 1.00 94.88 119 LEU A CA 1
ATOM 861 C C . LEU A 1 119 ? -1.139 1.715 -0.083 1.00 94.88 119 LEU A C 1
ATOM 863 O O . LEU A 1 119 ? -0.650 2.645 0.569 1.00 94.88 119 LEU A O 1
ATOM 867 N N . PRO A 1 120 ? -1.709 1.963 -1.283 1.00 94.75 120 PRO A N 1
ATOM 868 C CA . PRO A 1 120 ? -1.792 3.286 -1.903 1.00 94.75 120 PRO A CA 1
ATOM 869 C C . PRO A 1 120 ? -2.665 4.297 -1.161 1.00 94.75 120 PRO A C 1
ATOM 871 O O . PRO A 1 120 ? -2.419 5.495 -1.323 1.00 94.75 120 PRO A O 1
ATOM 874 N N . ARG A 1 121 ? -3.667 3.873 -0.371 1.00 95.19 121 ARG A N 1
ATOM 875 C CA . ARG A 1 121 ? -4.493 4.828 0.388 1.00 95.19 121 ARG A CA 1
ATOM 876 C C . ARG A 1 121 ? -3.677 5.428 1.527 1.00 95.19 121 ARG A C 1
ATOM 878 O O . ARG A 1 121 ? -3.633 6.650 1.627 1.00 95.19 121 ARG A O 1
ATOM 885 N N . TRP A 1 122 ? -3.006 4.609 2.336 1.00 95.75 122 TRP A N 1
ATOM 886 C CA . TRP A 1 122 ? -2.109 5.082 3.393 1.00 95.75 122 TRP A CA 1
ATOM 887 C C . TRP A 1 122 ? -1.017 5.994 2.823 1.00 95.75 122 TRP A C 1
ATOM 889 O O . TRP A 1 122 ? -0.826 7.117 3.292 1.00 95.75 122 TRP A O 1
ATOM 899 N N . ALA A 1 123 ? -0.343 5.539 1.763 1.00 95.25 123 ALA A N 1
ATOM 900 C CA . ALA A 1 123 ? 0.772 6.268 1.172 1.00 95.25 123 ALA A CA 1
ATOM 901 C C . ALA A 1 123 ? 0.333 7.622 0.588 1.00 95.25 123 ALA A C 1
ATOM 903 O O . ALA A 1 123 ? 1.009 8.630 0.790 1.00 95.25 123 ALA A O 1
ATOM 904 N N . GLY A 1 124 ? -0.822 7.657 -0.090 1.00 94.00 124 GLY A N 1
ATOM 905 C CA . GLY A 1 124 ? -1.429 8.893 -0.579 1.00 94.00 124 GLY A CA 1
ATOM 906 C C . GLY A 1 124 ? -1.849 9.822 0.558 1.00 94.00 124 GLY A C 1
ATOM 907 O O . GLY A 1 124 ? -1.528 11.008 0.526 1.00 94.00 124 GLY A O 1
ATOM 908 N N . ARG A 1 125 ? -2.496 9.289 1.602 1.00 93.25 125 ARG A N 1
ATOM 909 C CA . ARG A 1 125 ? -2.969 10.102 2.730 1.00 93.25 125 ARG A CA 1
ATOM 910 C C . ARG A 1 125 ? -1.861 10.762 3.513 1.00 93.25 125 ARG A C 1
ATOM 912 O O . ARG A 1 125 ? -1.996 11.935 3.838 1.00 93.25 125 ARG A O 1
ATOM 919 N N . ARG A 1 126 ? -0.746 10.065 3.721 1.00 92.88 126 ARG A N 1
ATOM 920 C CA . ARG A 1 126 ? 0.447 10.646 4.341 1.00 92.88 126 ARG A CA 1
ATOM 921 C C . ARG A 1 126 ? 0.894 11.924 3.625 1.00 92.88 126 ARG A C 1
ATOM 923 O O . ARG A 1 126 ? 1.246 12.892 4.289 1.00 92.88 126 ARG A O 1
ATOM 930 N N . LEU A 1 127 ? 0.875 11.933 2.289 1.00 93.19 127 LEU A N 1
ATOM 931 C CA . LEU A 1 127 ? 1.250 13.109 1.500 1.00 93.19 127 LEU A CA 1
ATOM 932 C C . LEU A 1 127 ? 0.202 14.227 1.589 1.00 93.19 127 LEU A C 1
ATOM 934 O O . LEU A 1 127 ? 0.562 15.390 1.742 1.00 93.19 127 LEU A O 1
ATOM 938 N N . GLU A 1 128 ? -1.089 13.892 1.545 1.00 91.44 128 GLU A N 1
ATOM 939 C CA . GLU A 1 128 ? -2.169 14.885 1.664 1.00 91.44 128 GLU A CA 1
ATOM 940 C C . GLU A 1 128 ? -2.197 15.594 3.017 1.00 91.44 128 GLU A C 1
ATOM 942 O O . GLU A 1 128 ? -2.554 16.768 3.091 1.00 91.44 128 GLU A O 1
ATOM 947 N N . THR A 1 129 ? -1.798 14.902 4.084 1.00 91.25 129 THR A N 1
ATOM 948 C CA . THR A 1 129 ? -1.704 15.463 5.437 1.00 91.25 129 THR A CA 1
ATOM 949 C C . THR A 1 129 ? -0.342 16.114 5.712 1.00 91.25 129 THR A C 1
ATOM 951 O O . THR A 1 129 ? 0.065 16.239 6.863 1.00 91.25 129 THR A O 1
ATOM 954 N N . GLY A 1 130 ? 0.391 16.514 4.665 1.00 91.44 130 GLY A N 1
ATOM 955 C CA . GLY A 1 130 ? 1.625 17.301 4.773 1.00 91.44 130 GLY A CA 1
ATOM 956 C C . GLY A 1 130 ? 2.922 16.495 4.900 1.00 91.44 130 GLY A C 1
ATOM 957 O O . GLY A 1 130 ? 3.981 17.079 5.131 1.00 91.44 130 GLY A O 1
ATOM 958 N N . GLY A 1 131 ? 2.877 15.170 4.744 1.00 93.25 131 GLY A N 1
ATOM 959 C CA . GLY A 1 131 ? 4.075 14.337 4.692 1.00 93.25 131 GLY A CA 1
ATOM 960 C C . GLY A 1 131 ? 4.923 14.615 3.446 1.00 93.25 131 GLY A C 1
ATOM 961 O O . GLY A 1 131 ? 4.410 14.881 2.362 1.00 93.25 131 GLY A O 1
ATOM 962 N N . ARG A 1 132 ? 6.248 14.514 3.585 1.00 96.50 132 ARG A N 1
ATOM 963 C CA . ARG A 1 132 ? 7.201 14.686 2.475 1.00 96.50 132 ARG A CA 1
ATOM 964 C C . ARG A 1 132 ? 7.253 13.437 1.587 1.00 96.50 132 ARG A C 1
ATOM 966 O O . ARG A 1 132 ? 7.237 12.312 2.092 1.00 96.50 132 ARG A O 1
ATOM 973 N N . ALA A 1 133 ? 7.345 13.607 0.271 1.00 96.56 133 ALA A N 1
ATOM 974 C CA . ALA A 1 133 ? 7.631 12.496 -0.634 1.00 96.56 133 ALA A CA 1
ATOM 975 C C . ALA A 1 133 ? 9.101 12.057 -0.532 1.00 96.56 133 ALA A C 1
ATOM 977 O O . ALA A 1 133 ? 9.972 12.830 -0.134 1.00 96.56 133 ALA A O 1
ATOM 978 N N . PHE A 1 134 ? 9.359 10.799 -0.877 1.00 97.69 134 PHE A N 1
ATOM 979 C CA . PHE A 1 134 ? 10.698 10.246 -1.052 1.00 97.69 134 PHE A CA 1
ATOM 980 C C . PHE A 1 134 ? 11.141 10.422 -2.500 1.00 97.69 134 PHE A C 1
ATOM 982 O O . PHE A 1 134 ? 10.313 10.587 -3.385 1.00 97.69 134 PHE A O 1
ATOM 989 N N . ARG A 1 135 ? 12.439 10.308 -2.773 1.00 97.31 135 ARG A N 1
ATOM 990 C CA . ARG A 1 135 ? 12.923 10.237 -4.157 1.00 97.31 135 ARG A CA 1
ATOM 991 C C . ARG A 1 135 ? 12.693 8.843 -4.731 1.00 97.31 135 ARG A C 1
ATOM 993 O O . ARG A 1 135 ? 12.917 7.845 -4.039 1.00 97.31 135 ARG A O 1
ATOM 1000 N N . SER A 1 136 ? 12.274 8.773 -5.987 1.00 96.38 136 SER A N 1
ATOM 1001 C CA . SER A 1 136 ? 12.123 7.509 -6.705 1.00 96.38 136 SER A CA 1
ATOM 1002 C C . SER A 1 136 ? 13.464 6.819 -6.928 1.00 96.38 136 SER A C 1
ATOM 1004 O O . SER A 1 136 ? 14.467 7.456 -7.262 1.00 96.38 136 SER A O 1
ATOM 1006 N N . VAL A 1 137 ? 13.462 5.500 -6.758 1.00 95.12 137 VAL A N 1
ATOM 1007 C CA . VAL A 1 137 ? 14.587 4.620 -7.067 1.00 95.12 137 VAL A CA 1
ATOM 1008 C C . VAL A 1 137 ? 14.379 4.009 -8.452 1.00 95.12 137 VAL A C 1
ATOM 1010 O O . VAL A 1 137 ? 13.336 3.412 -8.721 1.00 95.12 137 VAL A O 1
ATOM 1013 N N . VAL A 1 138 ? 15.380 4.158 -9.315 1.00 93.88 138 VAL A N 1
ATOM 1014 C CA . VAL A 1 138 ? 15.387 3.727 -10.724 1.00 93.88 138 VAL A CA 1
ATOM 1015 C C . VAL A 1 138 ? 16.623 2.877 -11.015 1.00 93.88 138 VAL A C 1
ATOM 1017 O O . VAL A 1 138 ? 17.569 2.859 -10.216 1.00 93.88 138 VAL A O 1
ATOM 1020 N N . PHE A 1 139 ? 16.615 2.142 -12.127 1.00 90.00 139 PHE A N 1
ATOM 1021 C CA . PHE A 1 139 ? 17.812 1.444 -12.599 1.00 90.00 139 PHE A CA 1
ATOM 1022 C C . PHE A 1 139 ? 18.944 2.431 -12.900 1.00 90.00 139 PHE A C 1
ATOM 1024 O O . PHE A 1 139 ? 18.732 3.637 -13.063 1.00 90.00 139 PHE A O 1
ATOM 1031 N N . LEU A 1 140 ? 20.177 1.925 -12.961 1.00 86.00 140 LEU A N 1
ATOM 1032 C CA . LEU A 1 140 ? 21.317 2.753 -13.348 1.00 86.00 140 LEU A CA 1
ATOM 1033 C C . LEU A 1 140 ? 21.133 3.323 -14.755 1.00 86.00 140 LEU A C 1
ATOM 1035 O O . LEU A 1 1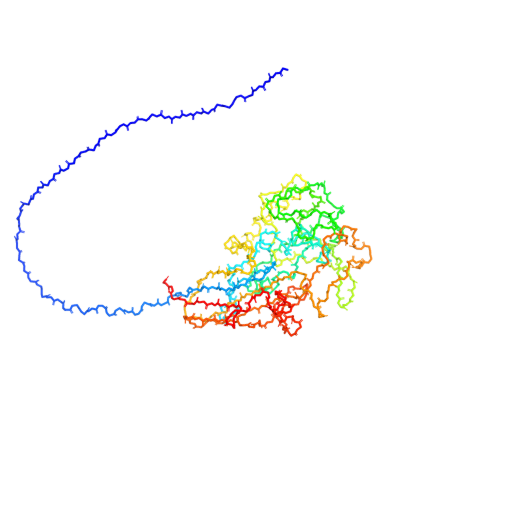40 ? 21.426 4.500 -14.983 1.00 86.00 140 LEU A O 1
ATOM 1039 N N . GLU A 1 141 ? 20.603 2.495 -15.649 1.00 82.19 141 GLU A N 1
ATOM 1040 C CA . GLU A 1 141 ? 20.400 2.763 -17.065 1.00 82.19 141 GLU A CA 1
ATOM 1041 C C . GLU A 1 141 ? 18.985 2.310 -17.484 1.00 82.19 141 GLU A C 1
ATOM 1043 O O . GLU A 1 141 ? 18.372 1.441 -16.864 1.00 82.19 141 GLU A O 1
ATOM 1048 N N . GLY A 1 142 ? 18.417 2.950 -18.507 1.00 75.19 142 GLY A N 1
ATOM 1049 C CA . GLY A 1 142 ? 17.010 2.776 -18.883 1.00 75.19 142 GLY A CA 1
ATOM 1050 C C . GLY A 1 142 ? 16.761 1.802 -20.044 1.00 75.19 142 GLY A C 1
ATOM 1051 O O . GLY A 1 142 ? 17.708 1.294 -20.651 1.00 75.19 142 GLY A O 1
ATOM 1052 N N . PRO A 1 143 ? 15.479 1.583 -20.404 1.00 89.25 143 PRO A N 1
ATOM 1053 C CA . PRO A 1 143 ? 14.277 1.941 -19.644 1.00 89.25 143 PRO A CA 1
ATOM 1054 C C . PRO A 1 143 ? 14.026 0.985 -18.465 1.00 89.25 143 PRO A C 1
ATOM 1056 O O . PRO A 1 143 ? 14.591 -0.103 -18.385 1.00 89.25 143 PRO A O 1
ATOM 1059 N N . GLU A 1 144 ? 13.077 1.337 -17.597 1.00 92.12 144 GLU A N 1
ATOM 1060 C CA . GLU A 1 144 ? 12.730 0.555 -16.398 1.00 92.12 144 GLU A CA 1
ATOM 1061 C C . GLU A 1 144 ? 12.194 -0.866 -16.687 1.00 92.12 144 GLU A C 1
ATOM 1063 O O . GLU A 1 144 ? 11.991 -1.658 -15.769 1.00 92.12 144 GLU A O 1
ATOM 1068 N N . GLY A 1 145 ? 11.939 -1.215 -17.951 1.00 90.38 145 GLY A N 1
ATOM 1069 C CA . GLY A 1 145 ? 11.556 -2.568 -18.370 1.00 90.38 145 GLY A CA 1
ATOM 1070 C C . GLY A 1 145 ? 12.730 -3.530 -18.611 1.00 90.38 145 GLY A C 1
ATOM 1071 O O . GLY A 1 145 ? 12.489 -4.674 -19.005 1.00 90.38 145 GLY A O 1
ATOM 1072 N N . PHE A 1 146 ? 13.986 -3.098 -18.430 1.00 87.00 146 PHE A N 1
ATOM 1073 C CA . PHE A 1 146 ? 15.194 -3.890 -18.721 1.00 87.00 146 PHE A CA 1
ATOM 1074 C C . PHE A 1 146 ? 15.851 -4.433 -17.441 1.00 87.00 146 PHE A C 1
ATOM 1076 O O . PHE A 1 146 ? 16.849 -3.906 -16.958 1.00 87.00 146 PHE A O 1
ATOM 1083 N N . ALA A 1 147 ? 15.294 -5.515 -16.892 1.00 78.06 147 ALA A N 1
ATOM 1084 C CA . ALA A 1 147 ? 15.700 -6.077 -15.603 1.00 78.06 147 ALA A CA 1
ATOM 1085 C C . ALA A 1 147 ? 17.143 -6.617 -15.528 1.00 78.06 147 ALA A C 1
ATOM 1087 O O . ALA A 1 147 ? 17.697 -6.669 -14.433 1.00 78.06 147 ALA A O 1
ATOM 1088 N N . ALA A 1 148 ? 17.745 -7.063 -16.636 1.00 64.50 148 ALA A N 1
ATOM 1089 C CA . ALA A 1 148 ? 19.105 -7.622 -16.631 1.00 64.50 148 ALA A CA 1
ATOM 1090 C C . ALA A 1 148 ? 20.127 -6.821 -17.435 1.00 64.50 148 ALA A C 1
ATOM 1092 O O . ALA A 1 148 ? 21.291 -7.215 -17.474 1.00 64.50 148 ALA A O 1
ATOM 1093 N N . GLY A 1 149 ? 19.713 -5.733 -18.089 1.00 55.19 149 GLY A N 1
ATOM 1094 C CA . GLY A 1 149 ? 20.601 -4.932 -18.936 1.00 55.19 149 GLY A CA 1
ATOM 1095 C C . GLY A 1 149 ? 21.789 -4.324 -18.187 1.00 55.19 149 GLY A C 1
ATOM 1096 O O . GLY A 1 149 ? 22.796 -4.019 -18.817 1.00 55.19 149 GLY A O 1
ATOM 1097 N N . HIS A 1 150 ? 21.686 -4.197 -16.860 1.00 57.25 150 HIS A N 1
ATOM 1098 C CA . HIS A 1 150 ? 22.486 -3.227 -16.107 1.00 57.25 150 HIS A CA 1
ATOM 1099 C C . HIS A 1 150 ? 23.222 -3.823 -14.897 1.00 57.25 150 HIS A C 1
ATOM 1101 O O . HIS A 1 150 ? 24.169 -3.232 -14.390 1.00 57.25 150 HIS A O 1
ATOM 1107 N N . ALA A 1 151 ? 22.887 -5.059 -14.504 1.00 56.09 151 ALA A N 1
ATOM 1108 C CA . ALA A 1 151 ? 23.501 -5.769 -13.381 1.00 56.09 151 ALA A CA 1
ATOM 1109 C C . ALA A 1 151 ? 25.040 -5.792 -13.477 1.00 56.09 151 ALA A C 1
ATOM 1111 O O . ALA A 1 151 ? 25.612 -6.547 -14.267 1.00 56.09 151 ALA A O 1
ATOM 1112 N N . ARG A 1 152 ? 25.729 -4.985 -12.657 1.00 56.03 152 ARG A N 1
ATOM 1113 C CA . ARG A 1 152 ? 27.203 -4.887 -12.679 1.00 56.03 152 ARG A CA 1
ATOM 1114 C C . ARG A 1 152 ? 27.921 -6.115 -12.108 1.00 56.03 152 ARG A C 1
ATOM 1116 O O . ARG A 1 152 ? 29.117 -6.257 -12.341 1.00 56.03 152 ARG A O 1
ATOM 1123 N N . GLY A 1 153 ? 27.168 -7.032 -11.502 1.00 53.78 153 GLY A N 1
ATOM 1124 C CA . GLY A 1 153 ? 27.600 -8.341 -11.026 1.00 53.78 153 GLY A CA 1
ATOM 1125 C C . GLY A 1 153 ? 26.566 -8.944 -10.069 1.00 53.78 153 GLY A C 1
ATOM 1126 O O . GLY A 1 153 ? 25.466 -8.406 -9.930 1.00 53.78 153 GLY A O 1
ATOM 1127 N N . PRO A 1 154 ? 26.858 -10.099 -9.445 1.00 53.78 154 PRO A N 1
ATOM 1128 C CA . PRO A 1 154 ? 25.964 -10.701 -8.467 1.00 53.78 154 PRO A CA 1
ATOM 1129 C C . PRO A 1 154 ? 25.964 -9.910 -7.145 1.00 53.78 154 PRO A C 1
ATOM 1131 O O . PRO A 1 154 ? 26.943 -9.942 -6.399 1.00 53.78 154 PRO A O 1
ATOM 1134 N N . GLU A 1 155 ? 24.849 -9.252 -6.831 1.00 61.12 155 GLU A N 1
ATOM 1135 C CA . GLU A 1 155 ? 24.532 -8.750 -5.493 1.00 61.12 155 GLU A CA 1
ATOM 1136 C C . GLU A 1 155 ? 24.109 -9.932 -4.596 1.00 61.12 155 GLU A C 1
ATOM 1138 O O . GLU A 1 155 ? 23.290 -10.781 -4.963 1.00 61.12 155 GLU A O 1
ATOM 1143 N N . ILE A 1 156 ? 24.678 -10.020 -3.393 1.00 60.12 156 ILE A N 1
ATOM 1144 C CA . ILE A 1 156 ? 24.303 -11.065 -2.433 1.00 60.12 156 ILE A CA 1
ATOM 1145 C C . ILE A 1 156 ? 23.242 -10.488 -1.507 1.00 60.12 156 ILE A C 1
ATOM 1147 O O . ILE A 1 156 ? 23.533 -9.636 -0.668 1.00 60.12 156 ILE A O 1
ATOM 1151 N N . ASP A 1 157 ? 22.015 -10.985 -1.622 1.00 62.84 157 ASP A N 1
ATOM 1152 C CA . ASP A 1 157 ? 20.905 -10.583 -0.765 1.00 62.84 157 ASP A CA 1
ATOM 1153 C C . ASP A 1 157 ? 20.459 -11.729 0.145 1.00 62.84 157 ASP A C 1
ATOM 1155 O O . ASP A 1 157 ? 20.310 -12.864 -0.302 1.00 62.84 157 ASP A O 1
ATOM 1159 N N . SER A 1 158 ? 20.246 -11.428 1.428 1.00 59.69 158 SER A N 1
ATOM 1160 C CA . SER A 1 158 ? 19.760 -12.383 2.432 1.00 59.69 158 SER A CA 1
ATOM 1161 C C . SER A 1 158 ? 18.232 -12.442 2.543 1.00 59.69 158 SER A C 1
ATOM 1163 O O . SER A 1 158 ? 17.699 -13.306 3.234 1.00 59.69 158 SER A O 1
ATOM 1165 N N . PHE A 1 159 ? 17.522 -11.508 1.906 1.00 64.25 159 PHE A N 1
ATOM 1166 C CA . PHE A 1 159 ? 16.065 -11.383 1.916 1.00 64.25 159 PHE A CA 1
ATOM 1167 C C . PHE A 1 159 ? 15.459 -11.600 0.526 1.00 64.25 159 PHE A C 1
ATOM 1169 O O . PHE A 1 159 ? 14.472 -12.325 0.379 1.00 64.25 159 PHE A O 1
ATOM 1176 N N . TYR A 1 160 ? 16.055 -11.019 -0.513 1.00 61.09 160 TYR A N 1
ATOM 1177 C CA . TYR A 1 160 ? 15.614 -11.188 -1.894 1.00 61.09 160 TYR A CA 1
ATOM 1178 C C . TYR A 1 160 ? 16.202 -12.448 -2.516 1.00 61.09 160 TYR A C 1
ATOM 1180 O O . TYR A 1 160 ? 17.198 -12.450 -3.230 1.00 61.09 160 TYR A O 1
ATOM 1188 N N . CYS A 1 161 ? 15.540 -13.546 -2.186 1.00 54.91 161 CYS A N 1
ATOM 1189 C CA . CYS A 1 161 ? 16.047 -14.893 -2.377 1.00 54.91 161 CYS A CA 1
ATOM 1190 C C . CYS A 1 161 ? 15.555 -15.557 -3.666 1.00 54.91 161 CYS A C 1
ATOM 1192 O O . CYS A 1 161 ? 15.925 -16.684 -3.976 1.00 54.91 161 CYS A O 1
ATOM 1194 N N . MET A 1 162 ? 14.663 -14.911 -4.413 1.00 54.03 162 MET A N 1
ATOM 1195 C CA . MET A 1 162 ? 14.101 -15.521 -5.611 1.00 54.03 162 MET A CA 1
ATOM 1196 C C . MET A 1 162 ? 15.104 -15.424 -6.764 1.00 54.03 162 MET A C 1
ATOM 1198 O O . MET A 1 162 ? 15.379 -14.349 -7.291 1.00 54.03 162 MET A O 1
ATOM 1202 N N . SER A 1 163 ? 15.633 -16.573 -7.172 1.00 48.31 163 SER A N 1
ATOM 1203 C CA . SER A 1 163 ? 16.444 -16.700 -8.382 1.00 48.31 163 SER A CA 1
ATOM 1204 C C . SER A 1 163 ? 15.586 -16.529 -9.640 1.00 48.31 163 SER A C 1
ATOM 1206 O O . SER A 1 163 ? 14.373 -16.754 -9.628 1.00 48.31 163 SER A O 1
ATOM 1208 N N . PHE A 1 164 ? 16.227 -16.180 -10.760 1.00 52.34 164 PHE A N 1
ATOM 1209 C CA . PHE A 1 164 ? 15.660 -16.267 -12.108 1.00 52.34 164 PHE A CA 1
ATOM 1210 C C . PHE A 1 164 ? 15.406 -17.742 -12.494 1.00 52.34 164 PHE A C 1
ATOM 1212 O O . PHE A 1 164 ? 16.022 -18.315 -13.393 1.00 52.34 164 PHE A O 1
ATOM 1219 N N . HIS A 1 165 ? 14.492 -18.399 -11.787 1.00 51.19 165 HIS A N 1
ATOM 1220 C CA . HIS A 1 165 ? 14.040 -19.754 -12.043 1.00 51.19 165 HIS A CA 1
ATOM 1221 C C . HIS A 1 165 ? 12.529 -19.727 -12.246 1.00 51.19 165 HIS A C 1
ATOM 1223 O O . HIS A 1 165 ? 11.771 -19.398 -11.337 1.00 51.19 165 HIS A O 1
ATOM 1229 N N . ARG A 1 166 ? 12.082 -20.128 -13.445 1.00 48.00 166 ARG A N 1
ATOM 1230 C CA . ARG A 1 166 ? 10.666 -20.123 -13.872 1.00 48.00 166 ARG A CA 1
ATOM 1231 C C . ARG A 1 166 ? 9.721 -20.972 -12.994 1.00 48.00 166 ARG A C 1
ATOM 1233 O O . ARG A 1 166 ? 8.520 -20.951 -13.220 1.00 48.00 166 ARG A O 1
ATOM 1240 N N . GLY A 1 167 ? 10.248 -21.720 -12.017 1.00 47.38 167 GLY A N 1
ATOM 1241 C CA . GLY A 1 167 ? 9.495 -22.575 -11.088 1.00 47.38 167 GLY A CA 1
ATOM 1242 C C . GLY A 1 167 ? 9.718 -22.289 -9.595 1.00 47.38 167 GLY A C 1
ATOM 1243 O O . GLY A 1 167 ? 9.185 -23.021 -8.757 1.00 47.38 167 GLY A O 1
ATOM 1244 N N . ALA A 1 168 ? 10.491 -21.257 -9.235 1.00 50.69 168 ALA A N 1
ATOM 1245 C CA . ALA A 1 168 ? 10.682 -20.828 -7.847 1.00 50.69 168 ALA A CA 1
ATOM 1246 C C . ALA A 1 168 ? 9.523 -19.910 -7.436 1.00 50.69 168 ALA A C 1
ATOM 1248 O O . ALA A 1 168 ? 9.686 -18.704 -7.318 1.00 50.69 168 ALA A O 1
ATOM 1249 N N . VAL A 1 169 ? 8.317 -20.474 -7.343 1.00 50.59 169 VAL A N 1
ATOM 1250 C CA . VAL A 1 169 ? 7.103 -19.654 -7.233 1.00 50.59 169 VAL A CA 1
ATOM 1251 C C . VAL A 1 169 ? 6.655 -19.458 -5.785 1.00 50.59 169 VAL A C 1
ATOM 1253 O O . VAL A 1 169 ? 6.209 -18.373 -5.448 1.00 50.59 169 VAL A O 1
ATOM 1256 N N . GLU A 1 170 ? 6.817 -20.443 -4.898 1.00 46.69 170 GLU A N 1
ATOM 1257 C CA . GLU A 1 170 ? 6.277 -20.350 -3.523 1.00 46.69 170 GLU A CA 1
ATOM 1258 C C . GLU A 1 170 ? 7.059 -21.183 -2.482 1.00 46.69 170 GLU A C 1
ATOM 1260 O O . GLU A 1 170 ? 6.592 -21.381 -1.367 1.00 46.69 170 GLU A O 1
ATOM 1265 N N . ARG A 1 171 ? 8.241 -21.722 -2.826 1.00 41.84 171 ARG A N 1
ATOM 1266 C CA . ARG A 1 171 ? 8.914 -22.775 -2.025 1.00 41.84 171 ARG A CA 1
ATOM 1267 C C . ARG A 1 171 ? 10.225 -22.392 -1.338 1.00 41.84 171 ARG A C 1
ATOM 1269 O O . ARG A 1 171 ? 10.845 -23.261 -0.733 1.00 41.84 171 ARG A O 1
ATOM 1276 N N . MET A 1 172 ? 10.671 -21.142 -1.419 1.00 42.34 172 MET A N 1
ATOM 1277 C CA . MET A 1 172 ? 11.850 -20.715 -0.658 1.00 42.34 172 MET A CA 1
ATOM 1278 C C . MET A 1 172 ? 11.400 -20.080 0.649 1.00 42.34 172 MET A C 1
ATOM 1280 O O . MET A 1 172 ? 11.006 -18.919 0.690 1.00 42.34 172 MET A O 1
ATOM 1284 N N . ASP A 1 173 ? 11.422 -20.896 1.700 1.00 37.03 173 ASP A N 1
ATOM 1285 C CA . ASP A 1 173 ? 11.229 -20.467 3.078 1.00 37.03 173 ASP A CA 1
ATOM 1286 C C . ASP A 1 173 ? 12.331 -19.457 3.452 1.00 37.03 173 ASP A C 1
ATOM 1288 O O . ASP A 1 173 ? 13.520 -19.680 3.206 1.00 37.03 173 ASP A O 1
ATOM 1292 N N . ALA A 1 174 ? 11.926 -18.311 3.995 1.00 40.66 174 ALA A N 1
ATOM 1293 C CA . ALA A 1 174 ? 12.698 -17.065 4.057 1.00 40.66 174 ALA A CA 1
ATOM 1294 C C . ALA A 1 174 ? 13.848 -17.050 5.090 1.00 40.66 174 ALA A C 1
ATOM 1296 O O . ALA A 1 174 ? 14.281 -15.980 5.512 1.00 40.66 174 ALA A O 1
ATOM 1297 N N . ILE A 1 175 ? 14.333 -18.211 5.540 1.00 38.81 175 ILE A N 1
ATOM 1298 C CA . ILE A 1 175 ? 15.274 -18.305 6.670 1.00 38.81 175 ILE A CA 1
ATOM 1299 C C . ILE A 1 175 ? 16.724 -18.579 6.225 1.00 38.81 175 ILE A C 1
ATOM 1301 O O . ILE A 1 175 ? 17.648 -18.278 6.976 1.00 38.81 175 ILE A O 1
ATOM 1305 N N . THR A 1 176 ? 16.980 -19.095 5.016 1.00 41.41 176 THR A N 1
ATOM 1306 C CA . THR A 1 176 ? 18.327 -19.618 4.671 1.00 41.41 176 THR A CA 1
ATOM 1307 C C . THR A 1 176 ? 18.894 -19.210 3.317 1.00 41.41 176 THR A C 1
ATOM 1309 O O . THR A 1 176 ? 19.846 -19.828 2.839 1.00 41.41 176 THR A O 1
ATOM 1312 N N . CYS A 1 177 ? 18.346 -18.205 2.649 1.00 48.06 177 CYS A N 1
ATOM 1313 C CA . CYS A 1 177 ? 18.715 -17.980 1.261 1.00 48.06 177 CYS A CA 1
ATOM 1314 C C . CYS A 1 177 ? 19.751 -16.864 1.099 1.00 48.06 177 CYS A C 1
ATOM 1316 O O . CYS A 1 177 ? 19.451 -15.682 1.150 1.00 48.06 177 CYS A O 1
ATOM 1318 N N . ALA A 1 178 ? 20.990 -17.290 0.859 1.00 45.56 178 ALA A N 1
ATOM 1319 C CA . ALA A 1 178 ? 22.052 -16.488 0.265 1.00 45.56 178 ALA A CA 1
ATOM 1320 C C . ALA A 1 178 ? 22.173 -16.875 -1.218 1.00 45.56 178 ALA A C 1
ATOM 1322 O O . ALA A 1 178 ? 23.136 -17.528 -1.625 1.00 45.56 178 ALA A O 1
ATOM 1323 N N . SER A 1 179 ? 21.148 -16.590 -2.028 1.00 47.31 179 SER A N 1
ATOM 1324 C CA . SER A 1 179 ? 21.261 -16.819 -3.472 1.00 47.31 179 SER A CA 1
ATOM 1325 C C . SER A 1 179 ? 22.077 -15.697 -4.103 1.00 47.31 179 SER A C 1
ATOM 1327 O O . SER A 1 179 ? 21.775 -14.526 -3.898 1.00 47.31 179 SER A O 1
ATOM 1329 N N . LEU A 1 180 ? 23.082 -16.069 -4.897 1.00 48.59 180 LEU A N 1
ATOM 1330 C CA . LEU A 1 180 ? 23.779 -15.164 -5.808 1.00 48.59 180 LEU A CA 1
ATOM 1331 C C . LEU A 1 180 ? 22.758 -14.666 -6.835 1.00 48.59 180 LEU A C 1
ATOM 1333 O O . LEU A 1 180 ? 22.344 -15.428 -7.711 1.00 48.59 180 LEU A O 1
ATOM 1337 N N . TRP A 1 181 ? 22.309 -13.424 -6.703 1.00 54.22 181 TRP A N 1
ATOM 1338 C CA . TRP A 1 181 ? 21.402 -12.804 -7.658 1.00 54.22 181 TRP A CA 1
ATOM 1339 C C . TRP A 1 181 ? 22.129 -11.670 -8.379 1.00 54.22 181 TRP A C 1
ATOM 1341 O O . TRP A 1 181 ? 22.863 -10.922 -7.760 1.00 54.22 181 TRP A O 1
ATOM 1351 N N . GLY A 1 182 ? 21.970 -11.559 -9.697 1.00 53.09 182 GLY A N 1
ATOM 1352 C CA . GLY A 1 182 ? 22.601 -10.509 -10.500 1.00 53.09 182 GLY A CA 1
ATOM 1353 C C . GLY A 1 182 ? 21.581 -9.502 -10.996 1.00 53.09 182 GLY A C 1
ATOM 1354 O O . GLY A 1 182 ? 21.092 -9.638 -12.113 1.00 53.09 182 GLY A O 1
ATOM 1355 N N . GLY A 1 183 ? 21.269 -8.501 -10.187 1.00 62.81 183 GLY A N 1
ATOM 1356 C CA . GLY A 1 183 ? 20.605 -7.290 -10.655 1.00 62.81 183 GLY A CA 1
ATOM 1357 C C . GLY A 1 183 ? 20.928 -6.119 -9.746 1.00 62.81 183 GLY A C 1
ATOM 1358 O O . GLY A 1 183 ? 21.845 -6.220 -8.939 1.00 62.81 183 GLY A O 1
ATOM 1359 N N . GLU A 1 184 ? 20.205 -5.016 -9.913 1.00 74.50 184 GLU A N 1
ATOM 1360 C CA . GLU A 1 184 ? 20.581 -3.739 -9.314 1.00 74.50 184 GLU A CA 1
ATOM 1361 C C . GLU A 1 184 ? 19.676 -3.332 -8.152 1.00 74.50 184 GLU A C 1
ATOM 1363 O O . GLU A 1 184 ? 18.449 -3.291 -8.282 1.00 74.50 184 GLU A O 1
ATOM 1368 N N . SER A 1 185 ? 20.292 -2.906 -7.051 1.00 79.88 185 SER A N 1
ATOM 1369 C CA . SER A 1 185 ? 19.616 -2.191 -5.960 1.00 79.88 185 SER A CA 1
ATOM 1370 C C . SER A 1 185 ? 19.130 -0.779 -6.351 1.00 79.88 185 SER A C 1
ATOM 1372 O O . SER A 1 185 ? 18.292 -0.199 -5.656 1.00 79.88 185 SER A O 1
ATOM 1374 N N . GLY A 1 186 ? 19.604 -0.248 -7.485 1.00 87.56 186 GLY A N 1
ATOM 1375 C CA . GLY A 1 186 ? 19.164 1.015 -8.084 1.00 87.56 186 GLY A CA 1
ATOM 1376 C C . GLY A 1 186 ? 19.878 2.263 -7.557 1.00 87.56 186 GLY A C 1
ATOM 1377 O O . GLY A 1 186 ? 20.811 2.202 -6.753 1.00 87.56 186 GLY A O 1
ATOM 1378 N N . ARG A 1 187 ? 19.430 3.424 -8.036 1.00 92.50 187 ARG A N 1
ATOM 1379 C CA . ARG A 1 187 ? 19.899 4.763 -7.642 1.00 92.50 187 ARG A CA 1
ATOM 1380 C C . ARG A 1 187 ? 18.727 5.727 -7.518 1.00 92.50 187 ARG A C 1
ATOM 1382 O O . ARG A 1 187 ? 17.644 5.437 -8.021 1.00 92.50 187 ARG A O 1
ATOM 1389 N N . TYR A 1 188 ? 18.942 6.891 -6.913 1.00 95.56 188 TYR A N 1
ATOM 1390 C CA . TYR A 1 188 ? 17.933 7.939 -6.983 1.00 95.56 188 TYR A CA 1
ATOM 1391 C C . TYR A 1 188 ? 17.831 8.501 -8.400 1.00 95.56 188 TYR A C 1
ATOM 1393 O O . TYR A 1 188 ? 18.844 8.742 -9.070 1.00 95.56 188 TYR A O 1
ATOM 1401 N N . LEU A 1 189 ? 16.594 8.740 -8.827 1.00 95.81 189 LEU A N 1
ATOM 1402 C CA . LEU A 1 189 ? 16.304 9.594 -9.968 1.00 95.81 189 LEU A CA 1
ATOM 1403 C C . LEU A 1 189 ? 16.763 11.020 -9.637 1.00 95.81 189 LEU A C 1
ATOM 1405 O O . LEU A 1 189 ? 16.517 11.515 -8.531 1.00 95.81 189 LEU A O 1
ATOM 1409 N N . ARG A 1 190 ? 17.478 11.665 -10.559 1.00 94.50 190 ARG A N 1
ATOM 1410 C CA . ARG A 1 190 ? 17.899 13.061 -10.406 1.00 94.50 190 ARG A CA 1
ATOM 1411 C C . ARG A 1 190 ? 16.843 13.989 -10.992 1.00 94.50 190 ARG A C 1
ATOM 1413 O O . ARG A 1 190 ? 16.096 13.612 -11.884 1.00 94.50 190 ARG A O 1
ATOM 1420 N N . GLU A 1 191 ? 16.774 15.203 -10.463 1.00 90.50 191 GLU A N 1
ATOM 1421 C CA . GLU A 1 191 ? 15.743 16.180 -10.834 1.00 90.50 191 GLU A CA 1
ATOM 1422 C C . GLU A 1 191 ? 15.872 16.646 -12.295 1.00 90.50 191 GLU A C 1
ATOM 1424 O O . GLU A 1 191 ? 14.881 16.983 -12.935 1.00 90.50 191 GLU A O 1
ATOM 1429 N N . ASP A 1 192 ? 17.089 16.621 -12.843 1.00 91.69 192 ASP A N 1
ATOM 1430 C CA . ASP A 1 192 ? 17.397 16.974 -14.229 1.00 91.69 192 ASP A CA 1
ATOM 1431 C C . ASP A 1 192 ? 17.177 15.823 -15.231 1.00 91.69 192 ASP A C 1
ATOM 1433 O O . ASP A 1 192 ? 17.172 16.053 -16.443 1.00 91.69 192 ASP A O 1
ATOM 1437 N N . GLU A 1 193 ? 16.949 14.596 -14.753 1.00 91.56 193 GLU A N 1
ATOM 1438 C CA . GLU A 1 193 ? 16.716 13.413 -15.585 1.00 91.56 193 GLU A CA 1
ATOM 1439 C C . GLU A 1 193 ? 15.226 13.261 -15.918 1.00 91.56 193 GLU A C 1
ATOM 1441 O O . GLU A 1 193 ? 14.431 12.727 -15.146 1.00 91.56 193 GLU A O 1
ATOM 1446 N N . THR A 1 194 ? 14.842 13.726 -17.107 1.00 86.38 194 THR A N 1
ATOM 1447 C CA . THR A 1 194 ? 13.446 13.701 -17.591 1.00 86.38 194 THR A CA 1
ATOM 1448 C C . THR A 1 194 ? 13.161 12.584 -18.599 1.00 86.38 194 THR A C 1
ATOM 1450 O O . THR A 1 194 ? 12.016 12.381 -19.002 1.00 86.38 194 THR A O 1
ATOM 1453 N N . ASP A 1 195 ? 14.192 11.845 -19.002 1.00 89.81 195 ASP A N 1
ATOM 1454 C CA . ASP A 1 195 ? 14.167 10.776 -20.002 1.00 89.81 195 ASP A CA 1
ATOM 1455 C C . ASP A 1 195 ? 14.046 9.368 -19.397 1.00 89.81 195 ASP A C 1
ATOM 1457 O O . ASP A 1 195 ? 13.891 8.386 -20.128 1.00 89.81 195 ASP A O 1
ATOM 1461 N N . VAL A 1 196 ? 14.053 9.250 -18.065 1.00 94.00 196 VAL A N 1
ATOM 1462 C CA . VAL A 1 196 ? 13.834 7.973 -17.380 1.00 94.00 196 VAL A CA 1
ATOM 1463 C C . VAL A 1 196 ? 12.356 7.587 -17.468 1.00 94.00 196 VAL A C 1
ATOM 1465 O O . VAL A 1 196 ? 11.469 8.226 -16.896 1.00 94.00 196 VAL A O 1
ATOM 1468 N N . VAL A 1 197 ? 12.089 6.507 -18.205 1.00 95.12 197 VAL A N 1
ATOM 1469 C CA . VAL A 1 197 ? 10.739 6.048 -18.556 1.00 95.12 197 VAL A CA 1
ATOM 1470 C C . VAL A 1 197 ? 10.513 4.578 -18.209 1.00 95.12 197 VAL A C 1
ATOM 1472 O O . VAL A 1 197 ? 11.441 3.766 -18.189 1.00 95.12 197 VAL A O 1
ATOM 1475 N N . GLU A 1 198 ? 9.248 4.214 -18.003 1.00 94.06 198 GLU A N 1
ATOM 1476 C CA . GLU A 1 198 ? 8.800 2.827 -17.890 1.00 94.06 198 GLU A CA 1
ATOM 1477 C C . GLU A 1 198 ? 7.767 2.460 -18.966 1.00 94.06 198 GLU A C 1
ATOM 1479 O O . GLU A 1 198 ? 6.931 3.297 -19.326 1.00 94.06 198 GLU A O 1
ATOM 1484 N N . PRO A 1 199 ? 7.770 1.209 -19.451 1.00 94.44 199 PRO A N 1
ATOM 1485 C CA . PRO A 1 199 ? 6.639 0.667 -20.193 1.00 94.44 199 PRO A CA 1
ATOM 1486 C C . PRO A 1 199 ? 5.406 0.511 -19.293 1.00 94.44 199 PRO A C 1
ATOM 1488 O O . PRO A 1 199 ? 5.493 0.008 -18.170 1.00 94.44 199 PRO A O 1
ATOM 1491 N N . PHE A 1 200 ? 4.242 0.928 -19.793 1.00 92.88 200 PHE A N 1
ATOM 1492 C CA . PHE A 1 200 ? 2.979 0.835 -19.069 1.00 92.88 200 PHE A CA 1
ATOM 1493 C C . PHE A 1 200 ? 1.786 0.627 -20.008 1.00 92.88 200 PHE A C 1
ATOM 1495 O O . PHE A 1 200 ? 1.681 1.267 -21.055 1.00 92.88 200 PHE A O 1
ATOM 1502 N N . VAL A 1 201 ? 0.856 -0.232 -19.598 1.00 91.44 201 VAL A N 1
ATOM 1503 C CA . VAL A 1 201 ? -0.381 -0.570 -20.305 1.00 91.44 201 VAL A CA 1
ATOM 1504 C C . VAL A 1 201 ? -1.577 -0.345 -19.384 1.00 91.44 201 VAL A C 1
ATOM 1506 O O . VAL A 1 201 ? -1.680 -0.941 -18.310 1.00 91.44 201 VAL A O 1
ATOM 1509 N N . ASP A 1 202 ? -2.517 0.482 -19.823 1.00 88.19 202 ASP A N 1
ATOM 1510 C CA . ASP A 1 202 ? -3.829 0.638 -19.194 1.00 88.19 202 ASP A CA 1
ATOM 1511 C C . ASP A 1 202 ? -4.941 0.677 -20.255 1.00 88.19 202 ASP A C 1
ATOM 1513 O O . ASP A 1 202 ? -4.723 0.329 -21.415 1.00 88.19 202 ASP A O 1
ATOM 1517 N N . ALA A 1 203 ? -6.148 1.092 -19.860 1.00 86.06 203 ALA A N 1
ATOM 1518 C CA . ALA A 1 203 ? -7.300 1.184 -20.754 1.00 86.06 203 ALA A CA 1
ATOM 1519 C C . ALA A 1 203 ? -7.100 2.149 -21.942 1.00 86.06 203 ALA A C 1
ATOM 1521 O O . ALA A 1 203 ? -7.823 2.042 -22.927 1.00 86.06 203 ALA A O 1
ATOM 1522 N N . SER A 1 204 ? -6.136 3.076 -21.869 1.00 89.38 204 SER A N 1
ATOM 1523 C CA . SER A 1 204 ? -5.794 3.986 -22.973 1.00 89.38 204 SER A CA 1
ATOM 1524 C C . SER A 1 204 ? -4.774 3.404 -23.959 1.00 89.38 204 SER A C 1
ATOM 1526 O O . SER A 1 204 ? -4.511 4.016 -24.992 1.00 89.38 204 SER A O 1
ATOM 1528 N N . GLY A 1 205 ? -4.224 2.220 -23.670 1.00 91.38 205 GLY A N 1
ATOM 1529 C CA . GLY A 1 205 ? -3.239 1.534 -24.502 1.00 91.38 205 GLY A CA 1
ATOM 1530 C C . GLY A 1 205 ? -1.831 1.517 -23.904 1.00 91.38 205 GLY A C 1
ATOM 1531 O O . GLY A 1 205 ? -1.584 1.982 -22.787 1.00 91.38 205 GLY A O 1
ATOM 1532 N N . ALA A 1 206 ? -0.904 0.929 -24.660 1.00 94.69 206 ALA A N 1
ATOM 1533 C CA . ALA A 1 206 ? 0.495 0.798 -24.278 1.00 94.69 206 ALA A CA 1
ATOM 1534 C C . ALA A 1 206 ? 1.282 2.081 -24.565 1.00 94.69 206 ALA A C 1
ATOM 1536 O O . ALA A 1 206 ? 1.147 2.679 -25.632 1.00 94.69 206 ALA A O 1
ATOM 1537 N N . ARG A 1 207 ? 2.133 2.494 -23.624 1.00 95.44 207 ARG A N 1
ATOM 1538 C CA . ARG A 1 207 ? 3.005 3.665 -23.768 1.00 95.44 207 ARG A CA 1
ATOM 1539 C C . ARG A 1 207 ? 4.279 3.533 -22.943 1.00 95.44 207 ARG A C 1
ATOM 1541 O O . ARG A 1 207 ? 4.312 2.807 -21.954 1.00 95.44 207 ARG A O 1
ATOM 1548 N N . MET A 1 208 ? 5.297 4.299 -23.321 1.00 96.12 208 MET A N 1
ATOM 1549 C CA . MET A 1 208 ? 6.375 4.665 -22.404 1.00 96.12 208 MET A CA 1
ATOM 1550 C C . MET A 1 208 ? 5.908 5.881 -21.607 1.00 96.12 208 MET A C 1
ATOM 1552 O O . MET A 1 208 ? 5.506 6.879 -22.207 1.00 96.12 208 MET A O 1
ATOM 1556 N N . ARG A 1 209 ? 5.919 5.807 -20.275 1.00 93.62 209 ARG A N 1
ATOM 1557 C CA . ARG A 1 209 ? 5.577 6.943 -19.408 1.00 93.62 209 ARG A CA 1
ATOM 1558 C C . ARG A 1 209 ? 6.780 7.358 -18.556 1.00 93.62 209 ARG A C 1
ATOM 1560 O O . ARG A 1 209 ? 7.545 6.476 -18.165 1.00 93.62 209 ARG A O 1
ATOM 1567 N N . PRO A 1 210 ? 6.937 8.651 -18.232 1.00 94.19 210 PRO A N 1
ATOM 1568 C CA . PRO A 1 210 ? 7.969 9.100 -17.304 1.00 94.19 210 PRO A CA 1
ATOM 1569 C C . PRO A 1 210 ? 7.824 8.436 -15.935 1.00 94.19 210 PRO A C 1
ATOM 1571 O O . PRO A 1 210 ? 6.704 8.232 -15.454 1.00 94.19 210 PRO A O 1
ATOM 1574 N N . VAL A 1 211 ? 8.953 8.127 -15.302 1.00 93.81 211 VAL A N 1
ATOM 1575 C CA . VAL A 1 211 ? 8.970 7.759 -13.885 1.00 93.81 211 VAL A CA 1
ATOM 1576 C C . VAL A 1 211 ? 8.810 9.035 -13.055 1.00 93.81 211 VAL A C 1
ATOM 1578 O O . VAL A 1 211 ? 9.552 9.989 -13.283 1.00 93.81 211 VAL A O 1
ATOM 1581 N N . PRO A 1 212 ? 7.863 9.098 -12.102 1.00 92.62 212 PRO A N 1
ATOM 1582 C CA . PRO A 1 212 ? 7.752 10.251 -11.215 1.00 92.62 212 PRO A CA 1
ATOM 1583 C C . PRO A 1 212 ? 9.042 10.464 -10.416 1.00 92.62 212 PRO A C 1
ATOM 1585 O O . PRO A 1 212 ? 9.601 9.497 -9.900 1.00 92.62 212 PRO A O 1
ATOM 1588 N N . PHE A 1 213 ? 9.488 11.714 -10.267 1.00 95.06 213 PHE A N 1
ATOM 1589 C CA . PHE A 1 213 ? 10.617 12.056 -9.389 1.00 95.06 213 PHE A CA 1
ATOM 1590 C C . PHE A 1 213 ? 10.330 11.690 -7.927 1.00 95.06 213 PHE A C 1
ATOM 1592 O O . PHE A 1 213 ? 11.178 11.122 -7.237 1.00 95.06 213 PHE A O 1
ATOM 1599 N N . ASP A 1 214 ? 9.095 11.950 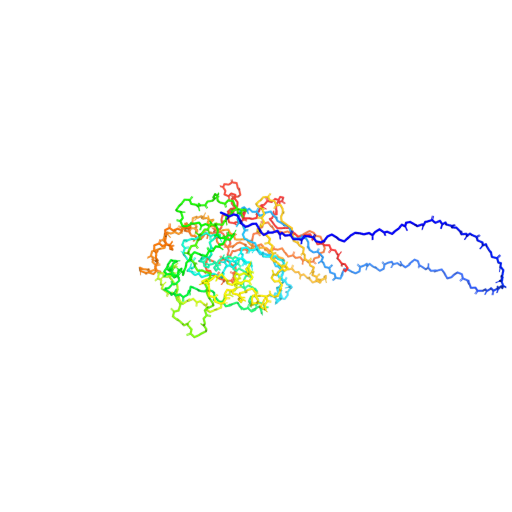-7.503 1.00 95.19 214 ASP A N 1
ATOM 1600 C CA . ASP A 1 214 ? 8.610 11.692 -6.157 1.00 95.19 214 ASP A CA 1
ATOM 1601 C C . ASP A 1 214 ? 7.952 10.313 -6.036 1.00 95.19 214 ASP A C 1
ATOM 1603 O O . ASP A 1 214 ? 7.058 9.939 -6.799 1.00 95.19 214 ASP A O 1
ATOM 1607 N N . SER A 1 215 ? 8.352 9.584 -5.000 1.00 95.44 215 SER A N 1
ATOM 1608 C CA . SER A 1 215 ? 7.751 8.343 -4.541 1.00 95.44 215 SER A CA 1
ATOM 1609 C C . SER A 1 215 ? 7.021 8.571 -3.212 1.00 95.44 215 SER A C 1
ATOM 1611 O O . SER A 1 215 ? 7.588 9.121 -2.265 1.00 95.44 215 SER A O 1
ATOM 1613 N N . PRO A 1 216 ? 5.784 8.076 -3.058 1.00 95.38 216 PRO A N 1
ATOM 1614 C CA . PRO A 1 216 ? 5.089 8.111 -1.775 1.00 95.38 216 PRO A CA 1
ATOM 1615 C C . PRO A 1 216 ? 5.651 7.090 -0.768 1.00 95.38 216 PRO A C 1
ATOM 1617 O O . PRO A 1 216 ? 5.371 7.202 0.428 1.00 95.38 216 PRO A O 1
ATOM 1620 N N . TYR A 1 217 ? 6.471 6.139 -1.230 1.00 96.44 217 TYR A N 1
ATOM 1621 C CA . TYR A 1 217 ? 7.033 5.041 -0.443 1.00 96.44 217 TYR A CA 1
ATOM 1622 C C . TYR A 1 217 ? 8.521 5.234 -0.133 1.00 96.44 217 TYR A C 1
ATOM 1624 O O . TYR A 1 217 ? 9.268 5.692 -1.010 1.00 96.44 217 TYR A O 1
ATOM 1632 N N . PRO A 1 218 ? 8.975 4.826 1.067 1.00 96.81 218 PRO A N 1
ATOM 1633 C CA . PRO A 1 218 ? 10.386 4.879 1.417 1.00 96.81 218 PRO A CA 1
ATOM 1634 C C . PRO A 1 21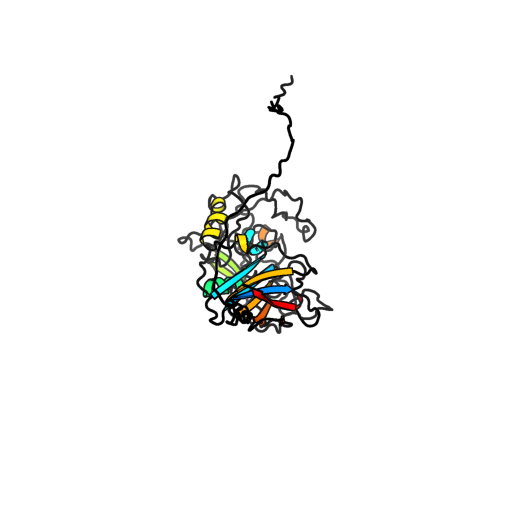8 ? 11.202 3.933 0.528 1.00 96.81 218 PRO A C 1
ATOM 1636 O O . PRO A 1 218 ? 10.710 2.855 0.172 1.00 96.81 218 PRO A O 1
ATOM 1639 N N . PRO A 1 219 ? 12.446 4.304 0.173 1.00 95.44 219 PRO A N 1
ATOM 1640 C CA . PRO A 1 219 ? 13.373 3.369 -0.443 1.00 95.44 219 PRO A CA 1
ATOM 1641 C C . PRO A 1 219 ? 13.729 2.248 0.541 1.00 95.44 219 PRO A C 1
ATOM 1643 O O . PRO A 1 219 ? 13.458 2.304 1.744 1.00 95.44 219 PRO A O 1
ATOM 1646 N N . ARG A 1 220 ? 14.374 1.211 0.019 1.00 90.75 220 ARG A N 1
ATOM 1647 C CA . ARG A 1 220 ? 14.880 0.101 0.821 1.00 90.75 220 ARG A CA 1
ATOM 1648 C C . ARG A 1 220 ? 15.888 0.582 1.880 1.00 90.75 220 ARG A C 1
ATOM 1650 O O . ARG A 1 220 ? 16.885 1.197 1.522 1.00 90.75 220 ARG A O 1
ATOM 1657 N N . ARG A 1 221 ? 15.683 0.234 3.158 1.00 91.94 221 ARG A N 1
ATOM 1658 C CA . ARG A 1 221 ? 16.514 0.705 4.289 1.00 91.94 221 ARG A CA 1
ATOM 1659 C C . ARG A 1 221 ? 17.099 -0.385 5.201 1.00 91.94 221 ARG A C 1
ATOM 1661 O O . ARG A 1 221 ? 17.695 -0.066 6.219 1.00 91.94 221 ARG A O 1
ATOM 1668 N N . ASP A 1 222 ? 16.959 -1.668 4.870 1.00 86.62 222 ASP A N 1
ATOM 1669 C CA . ASP A 1 222 ? 17.462 -2.795 5.686 1.00 86.62 222 ASP A CA 1
ATOM 1670 C C . ASP A 1 222 ? 18.979 -3.034 5.620 1.00 86.62 222 ASP A C 1
ATOM 1672 O O . ASP A 1 222 ? 19.477 -3.985 6.224 1.00 86.62 222 ASP A O 1
ATOM 1676 N N . ARG A 1 223 ? 19.722 -2.212 4.877 1.00 79.06 223 ARG A N 1
ATOM 1677 C CA . ARG A 1 223 ? 21.159 -2.385 4.656 1.00 79.06 223 ARG A CA 1
ATOM 1678 C C . ARG A 1 223 ? 21.935 -1.185 5.190 1.00 79.06 223 ARG A C 1
ATOM 1680 O O . ARG A 1 223 ? 21.513 -0.046 5.036 1.00 79.06 223 ARG A O 1
ATOM 1687 N N . ALA A 1 224 ? 23.101 -1.457 5.772 1.00 70.81 224 ALA A N 1
ATOM 1688 C CA . ALA A 1 224 ? 23.976 -0.438 6.355 1.00 70.81 224 ALA A CA 1
ATOM 1689 C C . ALA A 1 224 ? 24.851 0.308 5.324 1.00 70.81 224 ALA A C 1
ATOM 1691 O O . ALA A 1 224 ? 25.584 1.221 5.693 1.00 70.81 224 ALA A O 1
ATOM 1692 N N . GLY A 1 225 ? 24.826 -0.093 4.050 1.00 75.62 225 GLY A N 1
ATOM 1693 C CA . GLY A 1 225 ? 25.666 0.492 3.008 1.00 75.62 225 GLY A CA 1
ATOM 1694 C C . GLY A 1 225 ? 25.588 -0.263 1.679 1.00 75.62 225 GLY A C 1
ATOM 1695 O O . GLY A 1 225 ? 25.006 -1.352 1.639 1.00 75.62 225 GLY A O 1
ATOM 1696 N N . PRO A 1 226 ? 26.184 0.300 0.611 1.00 77.69 226 PRO A N 1
ATOM 1697 C CA . PRO A 1 226 ? 26.271 -0.355 -0.685 1.00 77.69 226 PRO A CA 1
ATOM 1698 C C . PRO A 1 226 ? 27.207 -1.569 -0.623 1.00 77.69 226 PRO A C 1
ATOM 1700 O O . PRO A 1 226 ? 28.225 -1.561 0.078 1.00 77.69 226 PRO A O 1
ATOM 1703 N N . GLN A 1 227 ? 26.894 -2.601 -1.397 1.00 76.00 227 GLN A N 1
ATOM 1704 C CA . GLN A 1 227 ? 27.821 -3.680 -1.732 1.00 76.00 227 GLN A CA 1
ATOM 1705 C C . GLN A 1 227 ? 28.789 -3.245 -2.850 1.00 76.00 227 GLN A C 1
ATOM 1707 O O . GLN A 1 227 ? 28.659 -2.168 -3.423 1.00 76.00 227 GLN A O 1
ATOM 1712 N N . ARG A 1 228 ? 29.807 -4.070 -3.140 1.00 68.69 228 ARG A N 1
ATOM 1713 C CA . ARG A 1 228 ? 31.020 -3.706 -3.908 1.00 68.69 228 ARG A CA 1
ATOM 1714 C C . ARG A 1 228 ? 30.775 -3.001 -5.254 1.00 68.69 228 ARG A C 1
ATOM 1716 O O . ARG A 1 228 ? 31.625 -2.219 -5.668 1.00 68.69 228 ARG A O 1
ATOM 1723 N N . GLU A 1 229 ? 29.668 -3.296 -5.926 1.00 74.12 229 GLU A N 1
ATOM 1724 C CA . GLU A 1 229 ? 29.350 -2.799 -7.273 1.00 74.12 229 GLU A CA 1
ATOM 1725 C C . GLU A 1 229 ? 28.062 -1.957 -7.314 1.00 74.12 229 GLU A C 1
ATOM 1727 O O . GLU A 1 229 ? 27.649 -1.513 -8.385 1.00 74.12 229 GLU A O 1
ATOM 1732 N N . GLU A 1 230 ? 27.456 -1.696 -6.151 1.00 80.19 230 GLU A N 1
ATOM 1733 C CA . GLU A 1 230 ? 26.221 -0.922 -6.030 1.00 80.19 230 GLU A CA 1
ATOM 1734 C C . GLU A 1 230 ? 26.464 0.582 -6.158 1.00 80.19 230 GLU A C 1
ATOM 1736 O O . GLU A 1 230 ? 27.541 1.111 -5.862 1.00 80.19 230 GLU A O 1
ATOM 1741 N N . HIS A 1 231 ? 25.420 1.301 -6.567 1.00 86.56 231 HIS A N 1
ATOM 1742 C CA . HIS A 1 231 ? 25.464 2.754 -6.611 1.00 86.56 231 HIS A CA 1
ATOM 1743 C C . HIS A 1 231 ? 25.682 3.340 -5.203 1.00 86.56 231 HIS A C 1
ATOM 1745 O O . HIS A 1 231 ? 25.051 2.877 -4.247 1.00 86.56 231 HIS A O 1
ATOM 1751 N N . PRO A 1 232 ? 26.474 4.420 -5.047 1.00 89.06 232 PRO A N 1
ATOM 1752 C CA . PRO A 1 232 ? 26.673 5.072 -3.750 1.00 89.06 232 PRO A CA 1
ATOM 1753 C C . PRO A 1 232 ? 25.379 5.516 -3.048 1.00 89.06 232 PRO A C 1
ATOM 1755 O O . PRO A 1 232 ? 25.348 5.623 -1.823 1.00 89.06 232 PRO A O 1
ATOM 1758 N N . ASP A 1 233 ? 24.300 5.747 -3.804 1.00 91.69 233 ASP A N 1
ATOM 1759 C CA . ASP A 1 233 ? 22.985 6.110 -3.253 1.00 91.69 233 ASP A CA 1
ATOM 1760 C C . ASP A 1 233 ? 22.402 5.054 -2.323 1.00 91.69 233 ASP A C 1
ATOM 1762 O O . ASP A 1 233 ? 21.714 5.423 -1.375 1.00 91.69 233 ASP A O 1
ATOM 1766 N N . VAL A 1 234 ? 22.720 3.772 -2.530 1.00 88.69 234 VAL A N 1
ATOM 1767 C CA . VAL A 1 234 ? 22.233 2.687 -1.668 1.00 88.69 234 VAL A CA 1
ATOM 1768 C C . VAL A 1 234 ? 22.657 2.913 -0.214 1.00 88.69 234 VAL A C 1
ATOM 1770 O O . VAL A 1 234 ? 21.885 2.655 0.706 1.00 88.69 234 VAL A O 1
ATOM 1773 N N . GLY A 1 235 ? 23.843 3.491 0.013 1.00 90.44 235 GLY A N 1
ATOM 1774 C CA . GLY A 1 235 ? 24.302 3.863 1.355 1.00 90.44 235 GLY A CA 1
ATOM 1775 C C . GLY A 1 235 ? 23.554 5.030 1.994 1.00 90.44 235 GLY A C 1
ATOM 1776 O O . GLY A 1 235 ? 23.704 5.257 3.190 1.00 90.44 235 GLY A O 1
ATOM 1777 N N . ARG A 1 236 ? 22.759 5.771 1.217 1.00 93.25 236 ARG A N 1
ATOM 1778 C CA . ARG A 1 236 ? 21.990 6.935 1.676 1.00 93.25 236 ARG A CA 1
ATOM 1779 C C . ARG A 1 236 ? 20.525 6.615 1.944 1.00 93.25 236 ARG A C 1
ATOM 1781 O O . ARG A 1 236 ? 19.904 7.319 2.730 1.00 93.25 236 ARG A O 1
ATOM 1788 N N . PHE A 1 237 ? 19.981 5.553 1.344 1.00 94.88 237 PHE A N 1
ATOM 1789 C CA . PHE A 1 237 ? 18.551 5.231 1.408 1.00 94.88 237 PHE A CA 1
ATOM 1790 C C . PHE A 1 237 ? 17.986 5.220 2.830 1.00 94.88 237 PHE A C 1
ATOM 1792 O O . PHE A 1 237 ? 16.955 5.838 3.076 1.00 94.88 237 PHE A O 1
ATOM 1799 N N . ALA A 1 238 ? 18.669 4.568 3.775 1.00 95.31 238 ALA A N 1
ATOM 1800 C CA . ALA A 1 238 ? 18.191 4.484 5.152 1.00 95.31 238 ALA A CA 1
ATOM 1801 C C . ALA A 1 238 ? 18.163 5.842 5.868 1.00 95.31 238 ALA A C 1
ATOM 1803 O O . ALA A 1 238 ? 17.154 6.186 6.481 1.00 95.31 238 ALA A O 1
ATOM 1804 N N . GLY A 1 239 ? 19.246 6.618 5.760 1.00 96.00 239 GLY A N 1
ATOM 1805 C CA . GLY A 1 239 ? 19.342 7.941 6.380 1.00 96.00 239 GLY A CA 1
ATOM 1806 C C . GLY A 1 239 ? 18.328 8.923 5.797 1.00 96.00 239 GLY A C 1
ATOM 1807 O O . GLY A 1 239 ? 17.583 9.547 6.546 1.00 96.00 239 GLY A O 1
ATOM 1808 N N . ASP A 1 240 ? 18.236 8.990 4.468 1.00 96.69 240 ASP A N 1
ATOM 1809 C CA . ASP A 1 240 ? 17.295 9.870 3.768 1.00 96.69 240 ASP A CA 1
ATOM 1810 C C . ASP A 1 240 ? 15.832 9.498 4.081 1.00 96.69 240 ASP A C 1
ATOM 1812 O O . ASP A 1 240 ? 14.985 10.375 4.253 1.00 96.69 240 ASP A O 1
ATOM 1816 N N . ALA A 1 241 ? 15.516 8.199 4.177 1.00 97.12 241 ALA A N 1
ATOM 1817 C CA . ALA A 1 241 ? 14.170 7.748 4.519 1.00 97.12 241 ALA A CA 1
ATOM 1818 C C . ALA A 1 241 ? 13.768 8.177 5.938 1.00 97.12 241 ALA A C 1
ATOM 1820 O O . ALA A 1 241 ? 12.655 8.662 6.133 1.00 97.12 241 ALA A O 1
ATOM 1821 N N . LEU A 1 242 ? 14.675 8.034 6.909 1.00 97.00 242 LEU A N 1
ATOM 1822 C CA . LEU A 1 242 ? 14.448 8.445 8.298 1.00 97.00 242 LEU A CA 1
ATOM 1823 C C . LEU A 1 242 ? 14.464 9.969 8.476 1.00 97.00 242 LEU A C 1
ATOM 1825 O O . LEU A 1 242 ? 13.826 10.477 9.388 1.00 97.00 242 LEU A O 1
ATOM 1829 N N . GLU A 1 243 ? 15.131 10.724 7.603 1.00 97.38 243 GLU A N 1
ATOM 1830 C CA . GLU A 1 243 ? 15.006 12.187 7.585 1.00 97.38 243 GLU A CA 1
ATOM 1831 C C . GLU A 1 243 ? 13.599 12.631 7.144 1.00 97.38 243 GLU A C 1
ATOM 1833 O O . GLU A 1 243 ? 13.040 13.601 7.657 1.00 97.38 243 GLU A O 1
ATOM 1838 N N . ILE A 1 244 ? 13.019 11.923 6.172 1.00 97.31 244 ILE A N 1
ATOM 1839 C CA . ILE A 1 244 ? 11.692 12.218 5.619 1.00 97.31 244 ILE A CA 1
ATOM 1840 C C . ILE A 1 244 ? 10.571 11.724 6.538 1.00 97.31 244 ILE A C 1
ATOM 1842 O O . ILE A 1 244 ? 9.546 12.395 6.657 1.00 97.31 244 ILE A O 1
ATOM 1846 N N . MET A 1 245 ? 10.758 10.560 7.162 1.00 96.94 245 MET A N 1
ATOM 1847 C CA . MET A 1 245 ? 9.779 9.908 8.031 1.00 96.94 245 MET A CA 1
ATOM 1848 C C . MET A 1 245 ? 10.492 9.272 9.246 1.00 96.94 245 MET A C 1
ATOM 1850 O O . MET A 1 245 ? 10.780 8.069 9.237 1.00 96.94 245 MET A O 1
ATOM 1854 N N . PRO A 1 246 ? 10.824 10.074 10.280 1.00 96.69 246 PRO A N 1
ATOM 1855 C CA . PRO A 1 246 ? 11.619 9.640 11.439 1.00 96.69 246 PRO A CA 1
ATOM 1856 C C . PRO A 1 246 ? 11.017 8.484 12.240 1.00 96.69 246 PRO A C 1
ATOM 1858 O O . PRO A 1 246 ? 11.733 7.721 12.883 1.00 96.69 246 PRO A O 1
ATOM 1861 N N . GLU A 1 247 ? 9.699 8.333 12.199 1.00 95.88 247 GLU A N 1
ATOM 1862 C CA . GLU A 1 247 ? 8.950 7.307 12.911 1.00 95.88 247 GLU A CA 1
ATOM 1863 C C . GLU A 1 247 ? 9.018 5.920 12.254 1.00 95.88 247 GLU A C 1
ATOM 1865 O O . GLU A 1 247 ? 8.551 4.956 12.858 1.00 95.88 247 GLU A O 1
ATOM 1870 N N . LEU A 1 248 ? 9.606 5.780 11.051 1.00 96.81 248 LEU A N 1
ATOM 1871 C CA . LEU A 1 248 ? 9.633 4.521 10.287 1.00 96.81 248 LEU A CA 1
ATOM 1872 C C . LEU A 1 248 ? 10.102 3.317 11.109 1.00 96.81 248 LEU A C 1
ATOM 1874 O O . LEU A 1 248 ? 9.566 2.224 10.927 1.00 96.81 248 LEU A O 1
ATOM 1878 N N . ASP A 1 249 ? 11.081 3.484 11.996 1.00 95.25 249 ASP A N 1
ATOM 1879 C CA . ASP A 1 249 ? 11.577 2.390 12.838 1.00 95.25 249 ASP A CA 1
ATOM 1880 C C . ASP A 1 249 ? 10.575 1.968 13.920 1.00 95.25 249 ASP A C 1
ATOM 1882 O O . ASP A 1 249 ? 10.493 0.782 14.232 1.00 95.25 249 ASP A O 1
ATOM 1886 N N . ALA A 1 250 ? 9.768 2.900 14.435 1.00 96.31 250 ALA A N 1
ATOM 1887 C CA . ALA A 1 250 ? 8.735 2.618 15.429 1.00 96.31 250 ALA A CA 1
ATOM 1888 C C . ALA A 1 250 ? 7.490 1.962 14.808 1.00 96.31 250 ALA A C 1
ATOM 1890 O O . ALA A 1 250 ? 6.887 1.083 15.417 1.00 96.31 250 ALA A O 1
ATOM 1891 N N . ILE A 1 251 ? 7.127 2.359 13.583 1.00 97.06 251 ILE A N 1
ATOM 1892 C CA . ILE A 1 251 ? 5.905 1.888 12.908 1.00 97.06 251 ILE A CA 1
ATOM 1893 C C . ILE A 1 251 ? 6.135 0.670 12.002 1.00 97.06 251 ILE A C 1
ATOM 1895 O O . ILE A 1 251 ? 5.182 0.071 11.504 1.00 97.06 251 ILE A O 1
ATOM 1899 N N . THR A 1 252 ? 7.390 0.314 11.708 1.00 97.06 252 THR A N 1
ATOM 1900 C CA . THR A 1 252 ? 7.696 -0.856 10.877 1.00 97.06 252 THR A CA 1
ATOM 1901 C C . THR A 1 252 ? 7.410 -2.124 11.662 1.00 97.06 252 THR A C 1
ATOM 1903 O O . THR A 1 252 ? 8.075 -2.418 12.651 1.00 97.06 252 THR A O 1
ATOM 1906 N N . VAL A 1 253 ? 6.486 -2.936 11.158 1.00 94.44 253 VAL A N 1
ATOM 1907 C CA . VAL A 1 253 ? 6.114 -4.205 11.787 1.00 94.44 253 VAL A CA 1
ATOM 1908 C C . VAL A 1 253 ? 6.400 -5.377 10.862 1.00 94.44 253 VAL A C 1
ATOM 1910 O O . VAL A 1 253 ? 6.392 -5.254 9.633 1.00 94.44 253 VAL A O 1
ATOM 1913 N N . ALA A 1 254 ? 6.649 -6.551 11.441 1.00 88.81 254 ALA A N 1
ATOM 1914 C CA . ALA A 1 254 ? 6.724 -7.775 10.656 1.00 88.81 254 ALA A CA 1
ATOM 1915 C C . ALA A 1 254 ? 5.410 -7.975 9.882 1.00 88.81 254 ALA A C 1
ATOM 1917 O O . ALA A 1 254 ? 4.334 -7.650 10.383 1.00 88.81 254 ALA A O 1
ATOM 1918 N N . THR A 1 255 ? 5.491 -8.520 8.665 1.00 83.06 255 THR A N 1
ATOM 1919 C CA . THR A 1 255 ? 4.288 -8.943 7.937 1.00 83.06 255 THR A CA 1
ATOM 1920 C C . THR A 1 255 ? 3.527 -9.941 8.816 1.00 83.06 255 THR A C 1
ATOM 1922 O O . THR A 1 255 ? 4.127 -10.953 9.198 1.00 83.06 255 THR A O 1
ATOM 1925 N N . PRO A 1 256 ? 2.260 -9.667 9.178 1.00 84.44 256 PRO A N 1
ATOM 1926 C CA . PRO A 1 256 ? 1.504 -10.540 10.060 1.00 84.44 256 PRO A CA 1
ATOM 1927 C C . PRO A 1 256 ? 1.435 -11.969 9.532 1.00 84.44 256 PRO A C 1
ATOM 1929 O O . PRO A 1 256 ? 1.367 -12.209 8.324 1.00 84.44 256 PRO A O 1
ATOM 1932 N N . ARG A 1 257 ? 1.442 -12.932 10.454 1.00 85.94 257 ARG A N 1
ATOM 1933 C CA . ARG A 1 257 ? 1.198 -14.329 10.102 1.00 85.94 257 ARG A CA 1
ATOM 1934 C C . ARG A 1 257 ? -0.266 -14.502 9.716 1.00 85.94 257 ARG A C 1
ATOM 1936 O O . ARG A 1 257 ? -1.144 -13.937 10.360 1.00 85.94 257 ARG A O 1
ATOM 1943 N N . ALA A 1 258 ? -0.497 -15.309 8.687 1.00 88.50 258 ALA A N 1
ATOM 1944 C CA . ALA A 1 258 ? -1.838 -15.682 8.266 1.00 88.50 258 ALA A CA 1
ATOM 1945 C C . ALA A 1 258 ? -2.603 -16.352 9.413 1.00 88.50 258 ALA A C 1
ATOM 1947 O O . ALA A 1 258 ? -2.019 -17.139 10.161 1.00 88.50 258 ALA A O 1
ATOM 1948 N N . ASP A 1 259 ? -3.900 -16.065 9.501 1.00 91.94 259 ASP A N 1
ATOM 1949 C CA . ASP A 1 259 ? -4.867 -16.747 10.365 1.00 91.94 259 ASP A CA 1
ATOM 1950 C C . ASP A 1 259 ? -4.542 -16.680 11.871 1.00 91.94 259 ASP A C 1
ATOM 1952 O O . ASP A 1 259 ? -5.069 -17.455 12.669 1.00 91.94 259 ASP A O 1
ATOM 1956 N N . LEU A 1 260 ? -3.700 -15.723 12.276 1.00 92.88 260 LEU A N 1
ATOM 1957 C CA . LEU A 1 260 ? -3.414 -15.406 13.673 1.00 92.88 260 LEU A CA 1
ATOM 1958 C C . LEU A 1 260 ? -3.833 -13.966 13.990 1.00 92.88 260 LEU A C 1
ATOM 1960 O O . LEU A 1 260 ? -3.631 -13.087 13.153 1.00 92.88 260 LEU A O 1
ATOM 1964 N N . PRO A 1 261 ? -4.373 -13.693 15.192 1.00 94.38 261 PRO A N 1
ATOM 1965 C CA . PRO A 1 261 ? -4.682 -12.331 15.607 1.00 94.38 261 PRO A CA 1
ATOM 1966 C C . PRO A 1 261 ? -3.452 -11.420 15.545 1.00 94.38 261 PRO A C 1
ATOM 1968 O O . PRO A 1 261 ? -2.405 -11.722 16.121 1.00 94.38 261 PRO A O 1
ATOM 1971 N N . ALA A 1 262 ? -3.597 -10.300 14.843 1.00 95.19 262 ALA A N 1
ATOM 1972 C CA . ALA A 1 262 ? -2.667 -9.185 14.860 1.00 95.19 262 ALA A CA 1
ATOM 1973 C C . ALA A 1 262 ? -3.226 -8.096 15.777 1.00 95.19 262 ALA A C 1
ATOM 1975 O O . ALA A 1 262 ? -4.417 -7.785 15.714 1.00 95.19 262 ALA A O 1
ATOM 1976 N N . HIS A 1 263 ? -2.361 -7.528 16.616 1.00 95.25 263 HIS A N 1
ATOM 1977 C CA . HIS A 1 263 ? -2.719 -6.503 17.588 1.00 95.25 263 HIS A CA 1
ATOM 1978 C C . HIS A 1 263 ? -1.733 -5.341 17.520 1.00 95.25 263 HIS A C 1
ATOM 1980 O O . HIS A 1 263 ? -0.521 -5.561 17.475 1.00 95.25 263 HIS A O 1
ATOM 1986 N N . TYR A 1 264 ? -2.264 -4.123 17.534 1.00 97.00 264 TYR A N 1
ATOM 1987 C CA . TYR A 1 264 ? -1.498 -2.882 17.558 1.00 97.00 264 TYR A CA 1
ATOM 1988 C C . TYR A 1 264 ? -2.075 -1.947 18.607 1.00 97.00 264 TYR A C 1
ATOM 1990 O O . TYR A 1 264 ? -3.281 -1.949 18.849 1.00 97.00 264 TYR A O 1
ATOM 1998 N N . GLU A 1 265 ? -1.212 -1.142 19.210 1.00 96.50 265 GLU A N 1
ATOM 1999 C CA . GLU A 1 265 ? -1.600 -0.201 20.251 1.00 96.50 265 GLU A CA 1
ATOM 2000 C C . GLU A 1 265 ? -1.276 1.225 19.825 1.00 96.50 265 GLU A C 1
ATOM 2002 O O . GLU A 1 265 ? -0.253 1.478 19.188 1.00 96.50 265 GLU A O 1
ATOM 2007 N N . ALA A 1 266 ? -2.154 2.151 20.189 1.00 96.19 266 ALA A N 1
ATOM 2008 C CA . ALA A 1 266 ? -1.957 3.578 19.988 1.00 96.19 266 ALA A CA 1
ATOM 2009 C C . ALA A 1 266 ? -2.579 4.365 21.142 1.00 96.19 266 ALA A C 1
ATOM 2011 O O . ALA A 1 266 ? -3.437 3.859 21.870 1.00 96.19 266 ALA A O 1
ATOM 2012 N N . ARG A 1 267 ? -2.152 5.617 21.300 1.00 95.06 267 ARG A N 1
ATOM 2013 C CA . ARG A 1 267 ? -2.713 6.551 22.278 1.00 95.06 267 ARG A CA 1
ATOM 2014 C C . ARG A 1 267 ? -3.15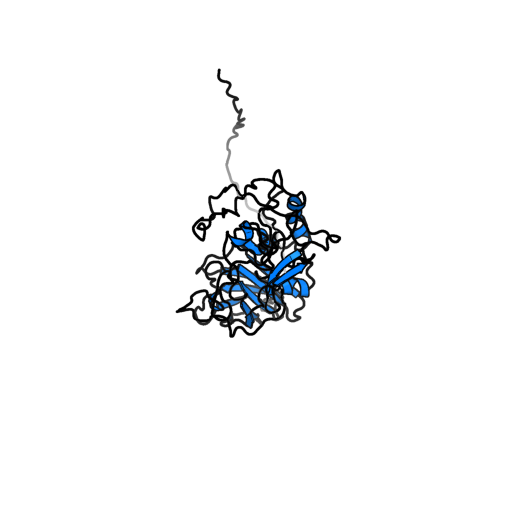1 7.811 21.565 1.00 95.06 267 ARG A C 1
ATOM 2016 O O . ARG A 1 267 ? -2.404 8.353 20.760 1.00 95.06 267 ARG A O 1
ATOM 2023 N N . VAL A 1 268 ? -4.360 8.265 21.861 1.00 93.50 268 VAL A N 1
ATOM 2024 C CA . VAL A 1 268 ? -4.908 9.505 21.304 1.00 93.50 268 VAL A CA 1
ATOM 2025 C C . VAL A 1 268 ? -5.493 10.366 22.420 1.00 93.50 268 VAL A C 1
ATOM 2027 O O . VAL A 1 268 ? -5.934 9.817 23.431 1.00 93.50 268 VAL A O 1
ATOM 2030 N N . PRO A 1 269 ? -5.538 11.701 22.266 1.00 91.94 269 PRO A N 1
ATOM 2031 C CA . PRO A 1 269 ? -6.195 12.564 23.241 1.00 91.94 269 PRO A CA 1
ATOM 2032 C C . PRO A 1 269 ? -7.652 12.147 23.461 1.00 91.94 269 PRO A C 1
ATOM 2034 O O . PRO A 1 269 ? -8.406 11.983 22.501 1.00 91.94 269 PRO A O 1
ATOM 2037 N N . ALA A 1 270 ? -8.058 11.999 24.720 1.00 91.06 270 ALA A N 1
ATOM 2038 C CA . ALA A 1 270 ? -9.427 11.630 25.049 1.00 91.06 270 ALA A CA 1
ATOM 2039 C C . ALA A 1 270 ? -10.417 12.765 24.735 1.00 91.06 270 ALA A C 1
ATOM 2041 O O . ALA A 1 270 ? -10.094 13.955 24.792 1.00 91.06 270 ALA A O 1
ATOM 2042 N N . GLY A 1 271 ? -11.667 12.389 24.454 1.00 85.81 271 GLY A N 1
ATOM 2043 C CA . GLY A 1 271 ? -12.773 13.331 24.257 1.00 85.81 271 GLY A CA 1
ATOM 2044 C C . GLY A 1 271 ? -12.821 13.983 22.874 1.00 85.81 271 GLY A C 1
ATOM 2045 O O . GLY A 1 271 ? -13.632 14.885 22.666 1.00 85.81 271 GLY A O 1
ATOM 2046 N N . ARG A 1 272 ? -11.980 13.534 21.938 1.00 88.31 272 ARG A N 1
ATOM 2047 C CA . ARG A 1 272 ? -12.052 13.886 20.518 1.00 88.31 272 ARG A CA 1
ATOM 2048 C C . ARG A 1 272 ? -12.187 12.605 19.707 1.00 88.31 272 ARG A C 1
ATOM 2050 O O . ARG A 1 272 ? -11.309 11.751 19.853 1.00 88.31 272 ARG A O 1
ATOM 2057 N N . PRO A 1 273 ? -13.261 12.437 18.924 1.00 92.81 273 PRO A N 1
ATOM 2058 C CA . PRO A 1 273 ? -13.358 11.278 18.067 1.00 92.81 273 PRO A CA 1
ATOM 2059 C C . PRO A 1 273 ? -12.156 11.130 17.115 1.00 92.81 273 PRO A C 1
ATOM 2061 O O . PRO A 1 273 ? -11.396 12.057 16.810 1.00 92.81 273 PRO A O 1
ATOM 2064 N N . VAL A 1 274 ? -11.916 9.886 16.723 1.00 95.88 274 VAL A N 1
ATOM 2065 C CA . VAL A 1 274 ? -10.874 9.519 15.766 1.00 95.88 274 VAL A CA 1
ATOM 2066 C C . VAL A 1 274 ? -11.388 8.404 14.870 1.00 95.88 274 VAL A C 1
ATOM 2068 O O . VAL A 1 274 ? -12.215 7.589 15.278 1.00 95.88 274 VAL A O 1
ATOM 2071 N N . SER A 1 275 ? -10.855 8.320 13.659 1.00 96.94 275 SER A N 1
ATOM 2072 C CA . SER A 1 275 ? -11.095 7.199 12.756 1.00 96.94 275 SER A CA 1
ATOM 2073 C C . SER A 1 275 ? -9.834 6.348 12.662 1.00 96.94 275 SER A C 1
ATOM 2075 O O . SER A 1 275 ? -8.782 6.820 12.229 1.00 96.94 275 SER A O 1
ATOM 2077 N N . VAL A 1 276 ? -9.939 5.076 13.041 1.00 98.12 276 VAL A N 1
ATOM 2078 C CA . VAL A 1 276 ? -8.886 4.075 12.849 1.00 98.12 276 VAL A CA 1
ATOM 2079 C C . VAL A 1 276 ? -9.077 3.421 11.489 1.00 98.12 276 VAL A C 1
ATOM 2081 O O . VAL A 1 276 ? -10.150 2.897 11.190 1.00 98.12 276 VAL A O 1
ATOM 2084 N N . PHE A 1 277 ? -8.030 3.400 10.677 1.00 98.06 277 PHE A N 1
ATOM 2085 C CA . PHE A 1 277 ? -8.037 2.783 9.362 1.00 98.06 277 PHE A CA 1
ATOM 2086 C C . PHE A 1 277 ? -7.115 1.573 9.311 1.00 98.06 277 PHE A C 1
ATOM 2088 O O . PHE A 1 277 ? -6.015 1.587 9.864 1.00 98.06 277 PHE A O 1
ATOM 2095 N N . VAL A 1 278 ? -7.555 0.546 8.585 1.00 98.50 278 VAL A N 1
ATOM 2096 C CA . VAL A 1 278 ? -6.734 -0.616 8.232 1.00 98.50 278 VAL A CA 1
ATOM 2097 C C . VAL A 1 278 ? -6.833 -0.827 6.727 1.00 98.50 278 VAL A C 1
ATOM 2099 O O . VAL A 1 278 ? -7.906 -1.126 6.204 1.00 98.50 278 VAL A O 1
ATOM 2102 N N . GLU A 1 279 ? -5.717 -0.672 6.021 1.00 97.81 279 GLU A N 1
ATOM 2103 C CA . GLU A 1 279 ? -5.609 -1.007 4.601 1.00 97.81 279 GLU A CA 1
ATOM 2104 C C . GLU A 1 279 ? -4.927 -2.362 4.438 1.00 97.81 279 GLU A C 1
ATOM 2106 O O . GLU A 1 279 ? -3.858 -2.594 5.003 1.00 97.81 279 GLU A O 1
ATOM 2111 N N . ALA A 1 280 ? -5.529 -3.235 3.630 1.00 96.50 280 ALA A N 1
ATOM 2112 C CA . ALA A 1 280 ? -4.996 -4.550 3.311 1.00 96.50 280 ALA A CA 1
ATOM 2113 C C . ALA A 1 280 ? -4.811 -4.732 1.799 1.00 96.50 280 ALA A C 1
ATOM 2115 O O . ALA A 1 280 ? -5.750 -4.605 1.004 1.00 96.50 280 ALA A O 1
ATOM 2116 N N . ASN A 1 281 ? -3.593 -5.093 1.401 1.00 93.19 281 ASN A N 1
ATOM 2117 C CA . ASN A 1 281 ? -3.234 -5.413 0.024 1.00 93.19 281 ASN A CA 1
ATOM 2118 C C . ASN A 1 281 ? -2.758 -6.862 -0.090 1.00 93.19 281 ASN A C 1
ATOM 2120 O O . ASN A 1 281 ? -2.026 -7.351 0.769 1.00 93.19 281 ASN A O 1
ATOM 2124 N N . THR A 1 282 ? -3.139 -7.559 -1.155 1.00 89.44 282 THR A N 1
ATOM 2125 C CA . THR A 1 282 ? -2.624 -8.900 -1.456 1.00 89.44 282 THR A CA 1
ATOM 2126 C C . THR A 1 282 ? -2.374 -9.005 -2.951 1.00 89.44 282 THR A C 1
ATOM 2128 O O . THR A 1 282 ? -3.293 -8.850 -3.752 1.00 89.44 282 THR A O 1
ATOM 2131 N N . GLU A 1 283 ? -1.117 -9.239 -3.333 1.00 85.56 283 GLU A N 1
ATOM 2132 C CA . GLU A 1 283 ? -0.761 -9.477 -4.732 1.00 85.56 283 GLU A CA 1
ATOM 2133 C C . GLU A 1 283 ? -1.334 -10.823 -5.204 1.00 85.56 283 GLU A C 1
ATOM 2135 O O . GLU A 1 283 ? -1.443 -11.776 -4.429 1.00 85.56 283 GLU A O 1
ATOM 2140 N N . LEU A 1 284 ? -1.621 -10.917 -6.506 1.00 86.31 284 LEU A N 1
ATOM 2141 C CA . LEU A 1 284 ? -2.090 -12.133 -7.189 1.00 86.31 284 LEU A CA 1
ATOM 2142 C C . LEU A 1 284 ? -3.494 -12.590 -6.773 1.00 86.31 284 LEU A C 1
ATOM 2144 O O . LEU A 1 284 ? -3.869 -13.748 -6.951 1.00 86.31 284 LEU A O 1
ATOM 2148 N N . ASP A 1 285 ? -4.269 -11.662 -6.228 1.00 90.00 285 ASP A N 1
ATOM 2149 C CA . ASP A 1 285 ? -5.645 -11.868 -5.808 1.00 90.00 285 ASP A CA 1
ATOM 2150 C C . ASP A 1 285 ? -6.622 -11.543 -6.951 1.00 90.00 285 ASP A C 1
ATOM 2152 O O . ASP A 1 285 ? -7.174 -10.447 -7.026 1.00 90.00 285 ASP A O 1
ATOM 2156 N N . PHE A 1 286 ? -6.788 -12.458 -7.905 1.00 92.56 286 PHE A N 1
ATOM 2157 C CA . PHE A 1 286 ? -7.546 -12.205 -9.140 1.00 92.56 286 PHE A CA 1
ATOM 2158 C C . PHE A 1 286 ? -9.035 -12.553 -9.030 1.00 92.56 286 PHE A C 1
ATOM 2160 O O . PHE A 1 286 ? -9.400 -13.506 -8.349 1.00 92.56 286 PHE A O 1
ATOM 2167 N N . ASN A 1 287 ? -9.888 -11.858 -9.781 1.00 94.12 287 ASN A N 1
ATOM 2168 C CA . ASN A 1 287 ? -11.293 -12.222 -10.020 1.00 94.12 287 ASN A CA 1
ATOM 2169 C C . ASN A 1 287 ? -11.722 -11.767 -11.433 1.00 94.12 287 ASN A C 1
ATOM 2171 O O . ASN A 1 287 ? -10.876 -11.334 -12.214 1.00 94.12 287 ASN A O 1
ATOM 2175 N N . ASP A 1 288 ? -13.010 -11.853 -11.772 1.00 93.94 288 ASP A N 1
ATOM 2176 C CA . ASP A 1 288 ? -13.496 -11.493 -13.114 1.00 93.94 288 ASP A CA 1
ATOM 2177 C C . ASP A 1 288 ? -13.301 -10.004 -13.451 1.00 93.94 288 ASP A C 1
ATOM 2179 O O . ASP A 1 288 ? -12.995 -9.661 -14.593 1.00 93.94 288 ASP A O 1
ATOM 2183 N N . ALA A 1 289 ? -13.420 -9.114 -12.461 1.00 93.69 289 ALA A N 1
ATOM 2184 C CA . ALA A 1 289 ? -13.169 -7.680 -12.630 1.00 93.69 289 ALA A CA 1
ATOM 2185 C C . ALA A 1 289 ? -11.665 -7.344 -12.672 1.00 93.69 289 ALA A C 1
ATOM 2187 O O . ALA A 1 289 ? -11.241 -6.372 -13.302 1.00 93.69 289 ALA A O 1
ATOM 2188 N N . PHE A 1 290 ? -10.843 -8.168 -12.022 1.00 92.44 290 PHE A N 1
ATOM 2189 C CA . PHE A 1 290 ? -9.400 -8.008 -11.900 1.00 92.44 290 PHE A CA 1
ATOM 2190 C C . PHE A 1 290 ? -8.677 -9.287 -12.336 1.00 92.44 290 PHE A C 1
ATOM 2192 O O . PHE A 1 290 ? -8.081 -9.977 -11.499 1.00 92.44 290 PHE A O 1
ATOM 2199 N N . PRO A 1 291 ? -8.708 -9.617 -13.639 1.00 91.62 291 PRO A N 1
ATOM 2200 C CA . PRO A 1 291 ? -8.094 -10.834 -14.143 1.00 91.62 291 PRO A CA 1
ATOM 2201 C C . PRO A 1 291 ? -6.568 -10.762 -14.053 1.00 91.62 291 PRO A C 1
ATOM 2203 O O . PRO A 1 291 ? -5.968 -9.680 -14.000 1.00 91.62 291 PRO A O 1
ATOM 2206 N N . GLN A 1 292 ? -5.935 -11.935 -14.081 1.00 87.94 292 GLN A N 1
ATOM 2207 C CA . GLN A 1 292 ? -4.484 -12.032 -14.187 1.00 87.94 292 GLN A CA 1
ATOM 2208 C C . GLN A 1 292 ? -4.008 -11.340 -15.473 1.00 87.94 292 GLN A C 1
ATOM 2210 O O . GLN A 1 292 ? -4.518 -11.652 -16.553 1.00 87.94 292 GLN A O 1
ATOM 2215 N N . PRO A 1 293 ? -3.048 -10.402 -15.388 1.00 84.75 293 PRO A N 1
ATOM 2216 C CA . PRO A 1 293 ? -2.557 -9.725 -16.575 1.00 84.75 293 PRO A CA 1
ATOM 2217 C C . PRO A 1 293 ? -1.765 -10.688 -17.472 1.00 84.75 293 PRO A C 1
ATOM 2219 O O . PRO A 1 293 ? -1.163 -11.649 -16.977 1.00 84.75 293 PRO A O 1
ATOM 2222 N N . PRO A 1 294 ? -1.733 -10.434 -18.792 1.00 84.94 294 PRO A N 1
ATOM 2223 C CA . PRO A 1 294 ? -0.846 -11.161 -19.688 1.00 84.94 294 PRO A CA 1
ATOM 2224 C C . PRO A 1 294 ? 0.622 -10.858 -19.358 1.00 84.94 294 PRO A C 1
ATOM 2226 O O . PRO A 1 294 ? 0.939 -9.894 -18.660 1.00 84.94 294 PRO A O 1
ATOM 2229 N N . VAL A 1 295 ? 1.530 -11.673 -19.900 1.00 85.12 295 VAL A N 1
ATOM 2230 C CA . VAL A 1 295 ? 2.970 -11.375 -19.870 1.00 85.12 295 VAL A CA 1
ATOM 2231 C C . VAL A 1 295 ? 3.203 -9.993 -20.496 1.00 85.12 295 VAL A C 1
ATOM 2233 O O . VAL A 1 295 ? 2.653 -9.732 -21.568 1.00 85.12 295 VAL A O 1
ATOM 2236 N N . PRO A 1 296 ? 4.008 -9.114 -19.874 1.00 86.94 296 PRO A N 1
ATOM 2237 C CA . PRO A 1 296 ? 4.251 -7.785 -20.412 1.00 86.94 296 PRO A CA 1
ATOM 2238 C C . PRO A 1 296 ? 5.030 -7.879 -21.729 1.00 86.94 296 PRO A C 1
ATOM 2240 O O . PRO A 1 296 ? 6.182 -8.297 -21.758 1.00 86.94 296 PRO A O 1
ATOM 2243 N N . THR A 1 297 ? 4.405 -7.527 -22.848 1.00 89.75 297 THR A N 1
ATOM 2244 C CA . THR A 1 297 ? 5.071 -7.483 -24.165 1.00 89.75 297 THR A CA 1
ATOM 2245 C C . THR A 1 297 ? 5.011 -6.111 -24.813 1.00 89.75 297 THR A C 1
ATOM 2247 O O . THR A 1 297 ? 5.756 -5.864 -25.754 1.00 89.75 297 THR A O 1
ATOM 2250 N N . GLU A 1 298 ? 4.163 -5.229 -24.289 1.00 92.56 298 GLU A N 1
ATOM 2251 C CA . GLU A 1 298 ? 3.871 -3.918 -24.853 1.00 92.56 298 GLU A CA 1
ATOM 2252 C C . GLU A 1 298 ? 4.335 -2.784 -23.924 1.00 92.56 298 GLU A C 1
ATOM 2254 O O . GLU A 1 298 ? 4.153 -2.893 -22.707 1.00 92.56 298 GLU A O 1
ATOM 2259 N N . PRO A 1 299 ? 4.874 -1.674 -24.456 1.00 93.75 299 PRO A N 1
ATOM 2260 C CA . PRO A 1 299 ? 5.203 -1.459 -25.867 1.00 93.75 299 PRO A CA 1
ATOM 2261 C C . PRO A 1 299 ? 6.293 -2.409 -26.382 1.00 93.75 299 PRO A C 1
ATOM 2263 O O . PRO A 1 299 ? 7.184 -2.813 -25.626 1.00 93.75 299 PRO A O 1
ATOM 2266 N N . GLU A 1 300 ? 6.227 -2.757 -27.667 1.00 91.94 300 GLU A N 1
ATOM 2267 C CA . GLU A 1 300 ? 7.250 -3.579 -28.317 1.00 91.94 300 GLU A CA 1
ATOM 2268 C C . GLU A 1 300 ? 8.663 -3.006 -28.086 1.00 91.94 300 GLU A C 1
ATOM 2270 O O . GLU A 1 300 ? 8.901 -1.802 -28.182 1.00 91.94 300 GLU A O 1
ATOM 2275 N N . GLY A 1 301 ? 9.615 -3.879 -27.744 1.00 90.06 301 GLY A N 1
ATOM 2276 C CA . GLY A 1 301 ? 11.013 -3.504 -27.501 1.00 90.06 301 GLY A CA 1
ATOM 2277 C C . GLY A 1 301 ? 11.294 -2.842 -26.147 1.00 90.06 301 GLY A C 1
ATOM 2278 O O . GLY A 1 301 ? 12.459 -2.655 -25.809 1.00 90.06 301 GLY A O 1
ATOM 2279 N N . ALA A 1 302 ? 10.271 -2.544 -25.340 1.00 92.81 302 ALA A N 1
ATOM 2280 C CA . ALA A 1 302 ? 10.439 -1.890 -24.039 1.00 92.81 302 ALA A CA 1
ATOM 2281 C C . ALA A 1 302 ? 10.634 -2.858 -22.857 1.00 92.81 302 ALA A C 1
ATOM 2283 O O . ALA A 1 302 ? 10.865 -2.420 -21.731 1.00 92.81 302 ALA A O 1
ATOM 2284 N N . TRP A 1 303 ? 10.563 -4.168 -23.110 1.00 91.19 303 TRP A N 1
ATOM 2285 C CA . TRP A 1 303 ? 10.703 -5.224 -22.109 1.00 91.19 303 TRP A CA 1
ATOM 2286 C C . TRP A 1 303 ? 11.797 -6.215 -22.499 1.00 91.19 303 TRP A C 1
ATOM 2288 O O . TRP A 1 303 ? 11.724 -6.841 -23.562 1.00 91.19 303 TRP A O 1
ATOM 2298 N N . ASP A 1 304 ? 12.778 -6.427 -21.621 1.00 87.19 304 ASP A N 1
ATOM 2299 C CA . ASP A 1 304 ? 13.792 -7.455 -21.854 1.00 87.19 304 ASP A CA 1
ATOM 2300 C C . ASP A 1 304 ? 13.255 -8.869 -21.553 1.00 87.19 304 ASP A C 1
ATOM 2302 O O . ASP A 1 304 ? 12.138 -9.083 -21.078 1.00 87.19 304 ASP A O 1
ATOM 2306 N N . THR A 1 305 ? 14.021 -9.907 -21.882 1.00 83.06 305 THR A N 1
ATOM 2307 C CA . THR A 1 305 ? 13.585 -11.291 -21.624 1.00 83.06 305 THR A CA 1
ATOM 2308 C C . THR A 1 305 ? 13.437 -11.589 -20.131 1.00 83.06 305 THR A C 1
ATOM 2310 O O . THR A 1 305 ? 12.653 -12.470 -19.773 1.00 83.06 305 THR A O 1
ATOM 2313 N N . TRP A 1 306 ? 14.129 -10.861 -19.257 1.00 79.88 306 TRP A N 1
ATOM 2314 C CA . TRP A 1 306 ? 14.159 -11.132 -17.827 1.00 79.88 306 TRP A CA 1
ATOM 2315 C C . TRP A 1 306 ? 12.919 -10.586 -17.120 1.00 79.88 306 TRP A C 1
ATOM 2317 O O . TRP A 1 306 ? 12.238 -11.336 -16.422 1.00 79.88 306 TRP A O 1
ATOM 2327 N N . ALA A 1 307 ? 12.558 -9.340 -17.417 1.00 81.94 307 ALA A N 1
ATOM 2328 C CA . ALA A 1 307 ? 11.339 -8.676 -16.973 1.00 81.94 307 ALA A CA 1
ATOM 2329 C C . ALA A 1 307 ? 10.060 -9.403 -17.429 1.00 81.94 307 ALA A C 1
ATOM 2331 O O . ALA A 1 307 ? 9.013 -9.290 -16.790 1.00 81.94 307 ALA A O 1
ATOM 2332 N N . ARG A 1 308 ? 10.144 -10.167 -18.528 1.00 84.31 308 ARG A N 1
ATOM 2333 C CA . ARG A 1 308 ? 9.036 -10.963 -19.083 1.00 84.31 308 ARG A CA 1
ATOM 2334 C C . ARG A 1 308 ? 8.969 -12.384 -18.548 1.00 84.31 308 ARG A C 1
ATOM 2336 O O . ARG A 1 308 ? 7.885 -12.903 -18.298 1.00 84.31 308 ARG A O 1
ATOM 2343 N N . SER A 1 309 ? 10.113 -13.053 -18.441 1.00 75.88 309 SER A N 1
ATOM 2344 C CA . SER A 1 309 ? 10.146 -14.516 -18.294 1.00 75.88 309 SER A CA 1
ATOM 2345 C C . SER A 1 309 ? 10.209 -15.007 -16.855 1.00 75.88 309 SER A C 1
ATOM 2347 O O . SER A 1 309 ? 10.082 -16.213 -16.642 1.00 75.88 309 SER A O 1
ATOM 2349 N N . TYR A 1 310 ? 10.461 -14.129 -15.887 1.00 72.62 310 TYR A N 1
ATOM 2350 C CA . TYR A 1 310 ? 10.695 -14.530 -14.506 1.00 72.62 310 TYR A CA 1
ATOM 2351 C C . TYR A 1 310 ? 9.829 -13.749 -13.527 1.00 72.62 310 TYR A C 1
ATOM 2353 O O . TYR A 1 310 ? 9.427 -12.628 -13.802 1.00 72.62 310 TYR A O 1
ATOM 2361 N N . GLY A 1 311 ? 9.542 -14.361 -12.379 1.00 71.62 311 GLY A N 1
ATOM 2362 C CA . GLY A 1 311 ? 8.550 -13.840 -11.446 1.00 71.62 311 GLY A CA 1
ATOM 2363 C C . GLY A 1 311 ? 7.119 -14.126 -11.905 1.00 71.62 311 GLY A C 1
ATOM 2364 O O . GLY A 1 311 ? 6.876 -14.999 -12.738 1.00 71.62 311 GLY A O 1
ATOM 2365 N N . LEU A 1 312 ? 6.166 -13.410 -11.314 1.00 75.56 312 LEU A N 1
ATOM 2366 C CA . LEU A 1 312 ? 4.735 -13.610 -11.526 1.00 75.56 312 LEU A CA 1
ATOM 2367 C C . LEU A 1 312 ? 4.128 -12.401 -12.232 1.00 75.56 312 LEU A C 1
ATOM 2369 O O . LEU A 1 312 ? 4.526 -11.269 -11.955 1.00 75.56 312 LEU A O 1
ATOM 2373 N N . ALA A 1 313 ? 3.159 -12.656 -13.116 1.00 79.00 313 ALA A N 1
ATOM 2374 C CA . ALA A 1 313 ? 2.340 -11.618 -13.734 1.00 79.00 313 ALA A CA 1
ATOM 2375 C C . ALA A 1 313 ? 1.479 -10.970 -12.655 1.00 79.00 313 ALA A C 1
ATOM 2377 O O . ALA A 1 313 ? 0.496 -11.542 -12.178 1.00 79.00 313 ALA A O 1
ATOM 2378 N N . ARG A 1 314 ? 1.935 -9.811 -12.193 1.00 76.38 314 ARG A N 1
ATOM 2379 C CA . ARG A 1 314 ? 1.523 -9.256 -10.913 1.00 76.38 314 ARG A CA 1
ATOM 2380 C C . ARG A 1 314 ? 0.393 -8.245 -11.077 1.00 76.38 314 ARG A C 1
ATOM 2382 O O . ARG A 1 314 ? 0.283 -7.558 -12.085 1.00 76.38 314 ARG A O 1
ATOM 2389 N N . GLY A 1 315 ? -0.465 -8.180 -10.069 1.00 79.31 315 GLY A N 1
ATOM 2390 C CA . GLY A 1 315 ? -1.682 -7.380 -10.047 1.00 79.31 315 GLY A CA 1
ATOM 2391 C C . GLY A 1 315 ? -2.702 -8.062 -9.146 1.00 79.31 315 GLY A C 1
ATOM 2392 O O . GLY A 1 315 ? -2.320 -8.716 -8.175 1.00 79.31 315 GLY A O 1
ATOM 2393 N N . GLY A 1 316 ? -3.976 -7.950 -9.505 1.00 87.94 316 GLY A N 1
ATOM 2394 C CA . GLY A 1 316 ? -5.096 -8.482 -8.735 1.00 87.94 316 GLY A CA 1
ATOM 2395 C C . GLY A 1 316 ? -6.050 -7.376 -8.312 1.00 87.94 316 GLY A C 1
ATOM 2396 O O . GLY A 1 316 ? -5.976 -6.239 -8.790 1.00 87.94 316 GLY A O 1
ATOM 2397 N N . GLN A 1 317 ? -6.961 -7.744 -7.427 1.00 93.38 317 GLN A N 1
ATOM 2398 C CA . GLN A 1 317 ? -7.874 -6.852 -6.741 1.00 93.38 317 GLN A CA 1
ATOM 2399 C C . GLN A 1 317 ? -7.076 -5.748 -6.014 1.00 93.38 317 GLN A C 1
ATOM 2401 O O . GLN A 1 317 ? -6.089 -6.062 -5.339 1.00 93.38 317 GLN A O 1
ATOM 2406 N N . PRO A 1 318 ? -7.471 -4.465 -6.118 1.00 93.94 318 PRO A N 1
ATOM 2407 C CA . PRO A 1 318 ? -6.829 -3.356 -5.408 1.00 93.94 318 PRO A CA 1
ATOM 2408 C C . PRO A 1 318 ? -6.837 -3.528 -3.890 1.00 93.94 318 PRO A C 1
ATOM 2410 O O . PRO A 1 318 ? -7.524 -4.402 -3.364 1.00 93.94 318 PRO A O 1
ATOM 2413 N N . SER A 1 319 ? -6.111 -2.678 -3.163 1.00 94.81 319 SER A N 1
ATOM 2414 C CA . SER A 1 319 ? -6.201 -2.659 -1.699 1.00 94.81 319 SER A CA 1
ATOM 2415 C C . SER A 1 319 ? -7.622 -2.383 -1.227 1.00 94.81 319 SER A C 1
ATOM 2417 O O . SER A 1 319 ? -8.343 -1.591 -1.834 1.00 94.81 319 SER A O 1
ATOM 2419 N N . VAL A 1 320 ? -7.984 -2.999 -0.108 1.00 96.25 320 VAL A N 1
ATOM 2420 C CA . VAL A 1 320 ? -9.254 -2.793 0.587 1.00 96.25 320 VAL A CA 1
ATOM 2421 C C . VAL A 1 320 ? -9.004 -1.996 1.865 1.00 96.25 320 VAL A C 1
ATOM 2423 O O . VAL A 1 320 ? -7.977 -2.192 2.515 1.00 96.25 320 VAL A O 1
ATOM 2426 N N . VAL A 1 321 ? -9.916 -1.088 2.216 1.00 97.62 321 VAL A N 1
ATOM 2427 C CA . VAL A 1 321 ? -9.770 -0.200 3.377 1.00 97.62 321 VAL A CA 1
ATOM 2428 C C . VAL A 1 321 ? -10.951 -0.358 4.322 1.00 97.62 321 VAL A C 1
ATOM 2430 O O . VAL A 1 321 ? -12.106 -0.203 3.930 1.00 97.62 321 VAL A O 1
ATOM 2433 N N . TYR A 1 322 ? -10.640 -0.621 5.584 1.00 98.31 322 TYR A N 1
ATOM 2434 C CA . TYR A 1 322 ? -11.568 -0.648 6.706 1.00 98.31 322 TYR A CA 1
ATOM 2435 C C . TYR A 1 322 ? -11.436 0.638 7.513 1.00 98.31 322 TYR A C 1
ATOM 2437 O O . TYR A 1 322 ? -10.332 1.172 7.635 1.00 98.31 322 TYR A O 1
ATOM 2445 N N . ARG A 1 323 ? -12.547 1.111 8.082 1.00 97.69 323 ARG A N 1
ATOM 2446 C CA . ARG A 1 323 ? -12.576 2.244 9.011 1.00 97.69 323 ARG A CA 1
ATOM 2447 C C . ARG A 1 323 ? -13.404 1.885 10.235 1.00 97.69 323 ARG A C 1
ATOM 2449 O O . ARG A 1 323 ? -14.520 1.399 10.083 1.00 97.69 323 ARG A O 1
ATOM 2456 N N . VAL A 1 324 ? -12.859 2.152 11.413 1.00 98.25 324 VAL A N 1
ATOM 2457 C CA . VAL A 1 324 ? -13.552 2.071 12.698 1.00 98.25 324 VAL A CA 1
ATOM 2458 C C . VAL A 1 324 ? -13.561 3.468 13.300 1.00 98.25 324 VAL A C 1
ATOM 2460 O O . VAL A 1 324 ? -12.503 4.019 13.599 1.00 98.25 324 VAL A O 1
ATOM 2463 N N . ASP A 1 325 ? -14.748 4.041 13.445 1.00 97.25 325 ASP A N 1
ATOM 2464 C CA . ASP A 1 325 ? -14.935 5.355 14.054 1.00 97.25 325 ASP A CA 1
ATOM 2465 C C . ASP A 1 325 ? -15.037 5.175 15.580 1.00 97.25 325 ASP A C 1
ATOM 2467 O O . ASP A 1 325 ? -15.788 4.325 16.053 1.00 97.25 325 ASP A O 1
ATOM 2471 N N . VAL A 1 326 ? -14.230 5.923 16.335 1.00 96.50 326 VAL A N 1
ATOM 2472 C CA . VAL A 1 326 ? -14.099 5.838 17.796 1.00 96.50 326 VAL A CA 1
ATOM 2473 C C . VAL A 1 326 ? -14.486 7.179 18.401 1.00 96.50 326 VAL A C 1
ATOM 2475 O O . VAL A 1 326 ? -13.820 8.180 18.156 1.00 96.50 326 VAL A O 1
ATOM 2478 N N . ASP A 1 327 ? -15.522 7.195 19.233 1.00 94.44 327 ASP A N 1
ATOM 2479 C CA . ASP A 1 327 ? -16.056 8.397 19.888 1.00 94.44 327 ASP A CA 1
ATOM 2480 C C . ASP A 1 327 ? -16.035 8.326 21.428 1.00 94.44 327 ASP A C 1
ATOM 2482 O O . ASP A 1 327 ? -16.442 9.271 22.110 1.00 94.44 327 ASP A O 1
ATOM 2486 N N . GLY A 1 328 ? -15.519 7.231 21.995 1.00 94.19 328 GLY A N 1
ATOM 2487 C CA . GLY A 1 328 ? -15.453 7.020 23.436 1.00 94.19 328 GLY A CA 1
ATOM 2488 C C . GLY A 1 328 ? -14.861 5.670 23.853 1.00 94.19 328 GLY A C 1
ATOM 2489 O O . GLY A 1 328 ? -14.566 4.826 23.002 1.00 94.19 328 GLY A O 1
ATOM 2490 N N . PRO A 1 329 ? -14.699 5.441 25.172 1.00 95.50 329 PRO A N 1
ATOM 2491 C CA . PRO A 1 329 ? -14.296 4.148 25.720 1.00 95.50 329 PRO A CA 1
ATOM 2492 C C . PRO A 1 329 ? -15.269 3.022 25.357 1.00 95.50 329 PRO A C 1
ATOM 2494 O O . PRO A 1 329 ? -16.473 3.242 25.240 1.00 95.50 329 PRO A O 1
ATOM 2497 N N . GLY A 1 330 ? -14.752 1.799 25.269 1.00 96.50 330 GLY A N 1
ATOM 2498 C CA . GLY A 1 330 ? -15.516 0.614 24.893 1.00 96.50 330 GLY A CA 1
ATOM 2499 C C . GLY A 1 330 ? -15.068 0.020 23.561 1.00 96.50 330 GLY A C 1
ATOM 2500 O O . GLY A 1 330 ? -13.957 0.261 23.094 1.00 96.50 330 GLY A O 1
ATOM 2501 N N . ARG A 1 331 ? -15.941 -0.800 22.979 1.00 97.56 331 ARG A N 1
ATOM 2502 C CA . ARG A 1 331 ? -15.633 -1.634 21.821 1.00 97.56 331 ARG A CA 1
ATOM 2503 C C . ARG A 1 331 ? -16.256 -1.068 20.555 1.00 97.56 331 ARG A C 1
ATOM 2505 O O . ARG A 1 331 ? -17.476 -0.941 20.477 1.00 97.56 331 ARG A O 1
ATOM 2512 N N . HIS A 1 332 ? -15.421 -0.840 19.550 1.00 98.31 332 HIS A N 1
ATOM 2513 C CA . HIS A 1 332 ? -15.800 -0.372 18.217 1.00 98.31 332 HIS A CA 1
ATOM 2514 C C . HIS A 1 332 ? -15.330 -1.378 17.169 1.00 98.31 332 HIS A C 1
ATOM 2516 O O . HIS A 1 332 ? -14.329 -2.068 17.377 1.00 98.31 332 HIS A O 1
ATOM 2522 N N . ALA A 1 333 ? -16.035 -1.505 16.045 1.00 98.19 333 ALA A N 1
ATOM 2523 C CA . ALA A 1 333 ? -15.668 -2.488 15.030 1.00 98.19 333 ALA A CA 1
ATOM 2524 C C . ALA A 1 333 ? -16.177 -2.147 13.627 1.00 98.19 333 ALA A C 1
ATOM 2526 O O . ALA A 1 333 ? -17.110 -1.365 13.455 1.00 98.19 333 ALA A O 1
ATOM 2527 N N . ALA A 1 334 ? -15.579 -2.797 12.629 1.00 98.00 334 ALA A N 1
ATOM 2528 C CA . ALA A 1 334 ? -16.014 -2.775 11.241 1.00 98.00 334 ALA A CA 1
ATOM 2529 C C . ALA A 1 334 ? -16.082 -4.198 10.677 1.00 98.00 334 ALA A C 1
ATOM 2531 O O . ALA A 1 334 ? -15.123 -4.970 10.768 1.00 98.00 334 ALA A O 1
ATOM 2532 N N . ALA A 1 335 ? -17.219 -4.527 10.066 1.00 96.25 335 ALA A N 1
ATOM 2533 C CA . ALA A 1 335 ? -17.449 -5.793 9.369 1.00 96.25 335 ALA A CA 1
ATOM 2534 C C . ALA A 1 335 ? -17.130 -5.697 7.872 1.00 96.25 335 ALA A C 1
ATOM 2536 O O . ALA A 1 335 ? -16.631 -6.643 7.267 1.00 96.25 335 ALA A O 1
ATOM 2537 N N . VAL A 1 336 ? -17.418 -4.536 7.282 1.00 95.38 336 VAL A N 1
ATOM 2538 C CA . VAL A 1 336 ? -17.314 -4.276 5.845 1.00 95.38 336 VAL A CA 1
ATOM 2539 C C . VAL A 1 336 ? -16.278 -3.190 5.577 1.00 95.38 336 VAL A C 1
ATOM 2541 O O . VAL A 1 336 ? -16.102 -2.289 6.404 1.00 95.38 336 VAL A O 1
ATOM 2544 N N . PRO A 1 337 ? -15.575 -3.252 4.439 1.00 97.19 337 PRO A N 1
ATOM 2545 C CA . PRO A 1 337 ? -14.685 -2.178 4.047 1.00 97.19 337 PRO A CA 1
ATOM 2546 C C . PRO A 1 337 ? -15.470 -0.945 3.598 1.00 97.19 337 PRO A C 1
ATOM 2548 O O . PRO A 1 337 ? -16.548 -1.052 3.019 1.00 97.19 337 PRO A O 1
ATOM 2551 N N . ILE A 1 338 ? -14.892 0.236 3.809 1.00 96.62 338 ILE A N 1
ATOM 2552 C CA . ILE A 1 338 ? -15.455 1.502 3.319 1.00 96.62 338 ILE A CA 1
ATOM 2553 C C . ILE A 1 338 ? -15.169 1.738 1.831 1.00 96.62 338 ILE A C 1
ATOM 2555 O O . ILE A 1 338 ? -15.737 2.643 1.226 1.00 96.62 338 ILE A O 1
ATOM 2559 N N . GLY A 1 339 ? -14.276 0.944 1.240 1.00 96.44 339 GLY A N 1
ATOM 2560 C CA . GLY A 1 339 ? -13.980 0.985 -0.183 1.00 96.44 339 GLY A CA 1
ATOM 2561 C C . GLY A 1 339 ? -12.653 0.333 -0.533 1.00 96.44 339 GLY A C 1
ATOM 2562 O O . GLY A 1 339 ? -11.997 -0.309 0.295 1.00 96.44 339 GLY A O 1
ATOM 2563 N N . ARG A 1 340 ? -12.256 0.523 -1.787 1.00 95.62 340 ARG A N 1
ATOM 2564 C CA . ARG A 1 340 ? -11.001 0.025 -2.346 1.00 95.62 340 ARG A CA 1
ATOM 2565 C C . ARG A 1 340 ? -10.237 1.113 -3.081 1.00 95.62 340 ARG A C 1
ATOM 2567 O O . ARG A 1 340 ? -10.809 2.123 -3.483 1.00 95.62 340 ARG A O 1
ATOM 2574 N N . THR A 1 341 ? -8.957 0.892 -3.326 1.00 93.94 341 THR A N 1
ATOM 2575 C CA . THR A 1 341 ? -8.154 1.809 -4.141 1.00 93.94 341 THR A CA 1
ATOM 2576 C C . THR A 1 341 ? -8.310 1.543 -5.642 1.00 93.94 341 THR A C 1
ATOM 2578 O O . THR A 1 341 ? -8.956 0.581 -6.074 1.00 93.94 341 THR A O 1
ATOM 2581 N N . ALA A 1 342 ? -7.754 2.429 -6.470 1.00 89.06 342 ALA A N 1
ATOM 2582 C CA . ALA A 1 342 ? -7.588 2.178 -7.898 1.00 89.06 342 ALA A CA 1
ATOM 2583 C C . ALA A 1 342 ? -6.381 1.261 -8.152 1.00 89.06 342 ALA A C 1
ATOM 2585 O O . ALA A 1 342 ? -5.428 1.227 -7.373 1.00 89.06 342 ALA A O 1
ATOM 2586 N N . ARG A 1 343 ? -6.387 0.536 -9.277 1.00 83.81 343 ARG A N 1
ATOM 2587 C CA . ARG A 1 343 ? -5.197 -0.208 -9.704 1.00 83.81 343 ARG A CA 1
ATOM 2588 C C . ARG A 1 343 ? -4.085 0.748 -10.102 1.00 83.81 343 ARG A C 1
ATOM 2590 O O . ARG A 1 343 ? -4.323 1.739 -10.785 1.00 83.81 343 ARG A O 1
ATOM 2597 N N . PHE A 1 344 ? -2.866 0.359 -9.757 1.00 76.12 344 PHE A N 1
ATOM 2598 C CA . PHE A 1 344 ? -1.630 0.979 -10.218 1.00 76.12 344 PHE A CA 1
ATOM 2599 C C . PHE A 1 344 ? -1.449 2.471 -9.918 1.00 76.12 344 PHE A C 1
ATOM 2601 O O . PHE A 1 344 ? -0.560 3.093 -10.496 1.00 76.12 344 PHE A O 1
ATOM 2608 N N . ALA A 1 345 ? -2.241 3.032 -9.014 1.00 72.69 345 ALA A N 1
ATOM 2609 C CA . ALA A 1 345 ? -2.176 4.436 -8.660 1.00 72.69 345 ALA A CA 1
ATOM 2610 C C . ALA A 1 345 ? -2.173 4.586 -7.144 1.00 72.69 345 ALA A C 1
ATOM 2612 O O . ALA A 1 345 ? -2.945 3.925 -6.445 1.00 72.69 345 ALA A O 1
ATOM 2613 N N . THR A 1 346 ? -1.370 5.525 -6.654 1.00 69.62 346 THR A N 1
ATOM 2614 C CA . THR A 1 346 ? -1.677 6.161 -5.383 1.00 69.62 346 THR A CA 1
ATOM 2615 C C . THR A 1 346 ? -2.863 7.077 -5.617 1.00 69.62 346 THR A C 1
ATOM 2617 O O . THR A 1 346 ? -2.853 7.946 -6.487 1.00 69.62 346 THR A O 1
ATOM 2620 N N . THR A 1 347 ? -3.948 6.823 -4.901 1.00 68.44 347 THR A N 1
ATOM 2621 C CA . THR A 1 347 ? -5.116 7.687 -4.958 1.00 68.44 347 THR A CA 1
ATOM 2622 C C . THR A 1 347 ? -5.627 7.893 -3.549 1.00 68.44 347 THR A C 1
ATOM 2624 O O . THR A 1 347 ? -5.702 6.929 -2.779 1.00 68.44 347 THR A O 1
ATOM 2627 N N . PRO A 1 348 ? -5.971 9.135 -3.190 1.00 64.62 348 PRO A N 1
ATOM 2628 C CA . PRO A 1 348 ? -6.664 9.356 -1.945 1.00 64.62 348 PRO A CA 1
ATOM 2629 C C . PRO A 1 348 ? -8.071 8.778 -2.028 1.00 64.62 348 PRO A C 1
ATOM 2631 O O . PRO A 1 348 ? -8.542 8.166 -1.083 1.00 64.62 348 PRO A O 1
ATOM 2634 N N . ASN A 1 349 ? -8.756 8.881 -3.159 1.00 83.19 349 ASN A N 1
ATOM 2635 C CA . ASN A 1 349 ? -10.166 8.528 -3.204 1.00 83.19 349 ASN A CA 1
ATOM 2636 C C . ASN A 1 349 ? -10.370 7.013 -3.214 1.00 83.19 349 ASN A C 1
ATOM 2638 O O . ASN A 1 349 ? -9.726 6.279 -3.964 1.00 83.19 349 ASN A O 1
ATOM 2642 N N . LEU A 1 350 ? -11.313 6.561 -2.391 1.00 92.75 350 LEU A N 1
ATOM 2643 C CA . LEU A 1 350 ? -11.770 5.182 -2.411 1.00 92.75 350 LEU A CA 1
ATOM 2644 C C . LEU A 1 350 ? -12.892 5.026 -3.433 1.00 92.75 350 LEU A C 1
ATOM 2646 O O . LEU A 1 350 ? -13.768 5.879 -3.568 1.00 92.75 350 LEU A O 1
ATOM 2650 N N . LEU A 1 351 ? -12.842 3.916 -4.154 1.00 94.81 351 LEU A N 1
ATOM 2651 C CA . LEU A 1 351 ? -13.887 3.444 -5.045 1.00 94.81 351 LEU A CA 1
ATOM 2652 C C . LEU A 1 351 ? -14.776 2.455 -4.286 1.00 94.81 351 LEU A C 1
ATOM 2654 O O . LEU A 1 351 ? -14.331 1.831 -3.316 1.00 94.81 351 LEU A O 1
ATOM 2658 N N . ALA A 1 352 ? -16.022 2.304 -4.738 1.00 95.00 352 ALA A N 1
ATOM 2659 C CA . ALA A 1 352 ? -16.927 1.299 -4.193 1.00 95.00 352 ALA A CA 1
ATOM 2660 C C . ALA A 1 352 ? -16.292 -0.106 -4.302 1.00 95.00 352 ALA A C 1
ATOM 2662 O O . ALA A 1 352 ? -15.647 -0.398 -5.315 1.00 95.00 352 ALA A O 1
ATOM 2663 N N . PRO A 1 353 ? -16.436 -0.966 -3.278 1.00 94.06 353 PRO A N 1
ATOM 2664 C CA . PRO A 1 353 ? -15.812 -2.285 -3.249 1.00 94.06 353 PRO A CA 1
ATOM 2665 C C . PRO A 1 353 ? -16.645 -3.368 -3.962 1.00 94.06 353 PRO A C 1
ATOM 2667 O O . PRO A 1 353 ? -16.355 -4.545 -3.793 1.00 94.06 353 PRO A O 1
ATOM 2670 N N . ASP A 1 354 ? -17.665 -2.996 -4.742 1.00 93.06 354 ASP A N 1
ATOM 2671 C CA . ASP A 1 354 ? -18.674 -3.913 -5.309 1.00 93.06 354 ASP A CA 1
ATOM 2672 C C . ASP A 1 354 ? -18.108 -4.950 -6.297 1.00 93.06 354 ASP A C 1
ATOM 2674 O O . ASP A 1 354 ? -18.741 -5.961 -6.590 1.00 93.06 354 ASP A O 1
ATOM 2678 N N . ASP A 1 355 ? -16.920 -4.692 -6.835 1.00 93.88 355 ASP A N 1
ATOM 2679 C CA . ASP A 1 355 ? -16.179 -5.571 -7.742 1.00 93.88 355 ASP A CA 1
ATOM 2680 C C . ASP A 1 355 ? -15.087 -6.390 -7.030 1.00 93.88 355 ASP A C 1
ATOM 2682 O O . ASP A 1 355 ? -14.351 -7.145 -7.678 1.00 93.88 355 ASP A O 1
ATOM 2686 N N . LEU A 1 356 ? -14.964 -6.253 -5.705 1.00 94.94 356 LEU A N 1
ATOM 2687 C CA . LEU A 1 356 ? -14.148 -7.134 -4.886 1.00 94.94 356 LEU A CA 1
ATOM 2688 C C . LEU A 1 356 ? -14.894 -8.436 -4.609 1.00 94.94 356 LEU A C 1
ATOM 2690 O O . LEU A 1 356 ? -16.107 -8.494 -4.439 1.00 94.94 356 LEU A O 1
ATOM 2694 N N . THR A 1 357 ? -14.120 -9.502 -4.502 1.00 94.94 357 THR A N 1
ATOM 2695 C CA . THR A 1 357 ? -14.591 -10.767 -3.960 1.00 94.94 357 THR A CA 1
ATOM 2696 C C . THR A 1 357 ? -14.898 -10.591 -2.476 1.00 94.94 357 THR A C 1
ATOM 2698 O O . THR A 1 357 ? -14.059 -10.087 -1.729 1.00 94.94 357 THR A O 1
ATOM 2701 N N . ASP A 1 358 ? -16.060 -11.063 -2.037 1.00 93.31 358 ASP A N 1
ATOM 2702 C CA . ASP A 1 358 ? -16.417 -11.168 -0.619 1.00 93.31 358 ASP A CA 1
ATOM 2703 C C . ASP A 1 358 ? -17.136 -12.499 -0.354 1.00 93.31 358 ASP A C 1
ATOM 2705 O O . ASP A 1 358 ? -18.280 -12.558 0.087 1.00 93.31 358 ASP A O 1
ATOM 2709 N N . ASP A 1 359 ? -16.463 -13.593 -0.717 1.00 90.94 359 ASP A N 1
ATOM 2710 C CA . ASP A 1 359 ? -16.931 -14.961 -0.491 1.00 90.94 359 ASP A CA 1
ATOM 2711 C C . ASP A 1 359 ? -15.873 -15.727 0.319 1.00 90.94 359 ASP A C 1
ATOM 2713 O O . ASP A 1 359 ? -15.012 -16.399 -0.259 1.00 90.94 359 ASP A O 1
ATOM 2717 N N . PRO A 1 360 ? -15.893 -15.620 1.661 1.00 89.56 360 PRO A N 1
ATOM 2718 C CA . PRO A 1 360 ? -14.911 -16.284 2.518 1.00 89.56 360 PRO A CA 1
ATOM 2719 C C . PRO A 1 360 ? -14.962 -17.817 2.430 1.00 89.56 360 PRO A C 1
ATOM 2721 O O . PRO A 1 360 ? -13.989 -18.479 2.790 1.00 89.56 360 PRO A O 1
ATOM 2724 N N . ALA A 1 361 ? -16.073 -18.396 1.959 1.00 89.38 361 ALA A N 1
ATOM 2725 C CA . ALA A 1 361 ? -16.243 -19.841 1.862 1.00 89.38 361 ALA A CA 1
ATOM 2726 C C . ALA A 1 361 ? -15.618 -20.401 0.577 1.00 89.38 361 ALA A C 1
ATOM 2728 O O . ALA A 1 361 ? -14.876 -21.383 0.630 1.00 89.38 361 ALA A O 1
ATOM 2729 N N . ALA A 1 362 ? -15.890 -19.781 -0.574 1.00 91.31 362 ALA A N 1
ATOM 2730 C CA . ALA A 1 362 ? -15.365 -20.243 -1.859 1.00 91.31 362 ALA A CA 1
ATOM 2731 C C . ALA A 1 362 ? -13.994 -19.640 -2.204 1.00 91.31 362 ALA A C 1
ATOM 2733 O O . ALA A 1 362 ? -13.227 -20.232 -2.967 1.00 91.31 362 ALA A O 1
ATOM 2734 N N . ARG A 1 363 ? -13.687 -18.448 -1.679 1.00 90.94 363 ARG A N 1
ATOM 2735 C CA . ARG A 1 363 ? -12.499 -17.647 -2.012 1.00 90.94 363 ARG A CA 1
ATOM 2736 C C . ARG A 1 363 ? -11.867 -17.034 -0.746 1.00 90.94 363 ARG A C 1
ATOM 2738 O O . ARG A 1 363 ? -11.720 -15.813 -0.672 1.00 90.94 363 ARG A O 1
ATOM 2745 N N . PRO A 1 364 ? -11.464 -17.855 0.242 1.00 90.62 364 PRO A N 1
ATOM 2746 C CA . PRO A 1 364 ? -10.883 -17.364 1.492 1.00 90.62 364 PRO A CA 1
ATOM 2747 C C . PRO A 1 364 ? -9.665 -16.460 1.242 1.00 90.62 364 PRO A C 1
ATOM 2749 O O . PRO A 1 364 ? -8.765 -16.827 0.485 1.00 90.62 364 PRO A O 1
ATOM 2752 N N . GLY A 1 365 ? -9.623 -15.296 1.896 1.00 90.31 365 GLY A N 1
ATOM 2753 C CA . GLY A 1 365 ? -8.546 -14.306 1.757 1.00 90.31 365 GLY A CA 1
ATOM 2754 C C . GLY A 1 365 ? -8.592 -13.426 0.507 1.00 90.31 365 GLY A C 1
ATOM 2755 O O . GLY A 1 365 ? -7.709 -12.590 0.329 1.00 90.31 365 GLY A O 1
ATOM 2756 N N . SER A 1 366 ? -9.602 -13.588 -0.350 1.00 93.75 366 SER A N 1
ATOM 2757 C CA . SER A 1 366 ? -9.792 -12.777 -1.557 1.00 93.75 366 SER A CA 1
ATOM 2758 C C . SER A 1 366 ? -10.560 -11.493 -1.250 1.00 93.75 366 SER A C 1
ATOM 2760 O O . SER A 1 366 ? -11.527 -11.513 -0.488 1.00 93.75 366 SER A O 1
ATOM 2762 N N . GLY A 1 367 ? -10.164 -10.387 -1.883 1.00 94.50 367 GLY A N 1
ATOM 2763 C CA . GLY A 1 367 ? -10.878 -9.112 -1.843 1.00 94.50 367 GLY A CA 1
ATOM 2764 C C . GLY A 1 367 ? -11.098 -8.593 -0.425 1.00 94.50 367 GLY A C 1
ATOM 2765 O O . GLY A 1 367 ? -10.149 -8.224 0.269 1.00 94.50 367 GLY A O 1
ATOM 2766 N N . ALA A 1 368 ? -12.353 -8.541 0.009 1.00 94.69 368 ALA A N 1
ATOM 2767 C CA . ALA A 1 368 ? -12.690 -8.071 1.341 1.00 94.69 368 ALA A CA 1
ATOM 2768 C C . ALA A 1 368 ? -12.271 -9.088 2.433 1.00 94.69 368 ALA A C 1
ATOM 2770 O O . ALA A 1 368 ? -11.816 -8.678 3.499 1.00 94.69 368 ALA A O 1
ATOM 2771 N N . ASP A 1 369 ? -12.246 -10.399 2.159 1.00 94.94 369 ASP A N 1
ATOM 2772 C CA . ASP A 1 369 ? -11.834 -11.421 3.145 1.00 94.94 369 ASP A CA 1
ATOM 2773 C C . ASP A 1 369 ? -10.329 -11.444 3.454 1.00 94.94 369 ASP A C 1
ATOM 2775 O O . ASP A 1 369 ? -9.852 -12.290 4.207 1.00 94.94 369 ASP A O 1
ATOM 2779 N N . ARG A 1 370 ? -9.549 -10.490 2.931 1.00 94.81 370 ARG A N 1
ATOM 2780 C CA . ARG A 1 370 ? -8.136 -10.323 3.310 1.00 94.81 370 ARG A CA 1
ATOM 2781 C C . ARG A 1 370 ? -7.941 -10.152 4.813 1.00 94.81 370 ARG A C 1
ATOM 2783 O O . ARG A 1 370 ? -6.892 -10.545 5.327 1.00 94.81 370 ARG A O 1
ATOM 2790 N N . LEU A 1 371 ? -8.948 -9.597 5.489 1.00 96.44 371 LEU A N 1
ATOM 2791 C CA . LEU A 1 371 ? -9.129 -9.680 6.933 1.00 96.44 371 LEU A CA 1
ATOM 2792 C C . LEU A 1 371 ? -10.312 -10.617 7.206 1.00 96.44 371 LEU A C 1
ATOM 2794 O O . LEU A 1 371 ? -11.400 -10.407 6.668 1.00 96.44 371 LEU A O 1
ATOM 2798 N N . ARG A 1 372 ? -10.107 -11.649 8.026 1.00 95.12 372 ARG A N 1
ATOM 2799 C CA . ARG A 1 372 ? -11.128 -12.663 8.311 1.00 95.12 372 ARG A CA 1
ATOM 2800 C C . ARG A 1 372 ? -12.323 -12.043 9.019 1.00 95.12 372 ARG A C 1
ATOM 2802 O O . ARG A 1 372 ? -12.152 -11.298 9.981 1.00 95.12 372 ARG A O 1
ATOM 2809 N N . LEU A 1 373 ? -13.521 -12.419 8.581 1.00 93.94 373 LEU A N 1
ATOM 2810 C CA . LEU A 1 373 ? -14.751 -12.127 9.308 1.00 93.94 373 LEU A CA 1
ATOM 2811 C C . LEU A 1 373 ? -14.911 -13.122 10.471 1.00 93.94 373 LEU A C 1
ATOM 2813 O O . LEU A 1 373 ? -15.112 -14.315 10.245 1.00 93.94 373 LEU A O 1
ATOM 2817 N N . ALA A 1 374 ? -14.838 -12.636 11.708 1.00 88.69 374 ALA A N 1
ATOM 2818 C CA . ALA A 1 374 ? -15.047 -13.414 12.927 1.00 88.69 374 ALA A CA 1
ATOM 2819 C C . ALA A 1 374 ? -16.013 -12.668 13.854 1.00 88.69 374 ALA A C 1
ATOM 2821 O O . ALA A 1 374 ? -15.863 -11.470 14.076 1.00 88.69 374 ALA A O 1
ATOM 2822 N N . ASP A 1 375 ? -17.032 -13.362 14.366 1.00 89.19 375 ASP A N 1
ATOM 2823 C CA . ASP A 1 375 ? -18.078 -12.776 15.222 1.00 89.19 375 ASP A CA 1
ATOM 2824 C C . ASP A 1 375 ? -18.747 -11.521 14.621 1.00 89.19 375 ASP A C 1
ATOM 2826 O O . ASP A 1 375 ? -19.122 -10.591 15.330 1.00 89.19 375 ASP A O 1
ATOM 2830 N N . GLY A 1 376 ? -18.889 -11.492 13.291 1.00 92.06 376 GLY A N 1
ATOM 2831 C CA . GLY A 1 376 ? -19.471 -10.362 12.563 1.00 92.06 376 GLY A CA 1
ATOM 2832 C C . GLY A 1 376 ? -18.525 -9.176 12.358 1.00 92.06 376 GLY A C 1
ATOM 2833 O O . GLY A 1 376 ? -18.988 -8.117 11.951 1.00 92.06 376 GLY A O 1
ATOM 2834 N N . GLU A 1 377 ? -17.222 -9.328 12.604 1.00 95.69 377 GLU A N 1
ATOM 2835 C CA . GLU A 1 377 ? -16.237 -8.243 12.528 1.00 95.69 377 GLU A CA 1
ATOM 2836 C C . GLU A 1 377 ? -14.975 -8.655 11.781 1.00 95.69 377 GLU A C 1
ATOM 2838 O O . GLU A 1 377 ? -14.543 -9.804 11.848 1.00 95.69 377 GLU A O 1
ATOM 2843 N N . ARG A 1 378 ? -14.353 -7.694 11.098 1.00 96.81 378 ARG A N 1
ATOM 2844 C CA . ARG A 1 378 ? -13.032 -7.849 10.475 1.00 96.81 378 ARG A CA 1
ATOM 2845 C C . ARG A 1 378 ? -11.959 -7.045 11.191 1.00 96.81 378 ARG A C 1
ATOM 2847 O O . ARG A 1 378 ? -10.827 -7.505 11.315 1.00 96.81 378 ARG A O 1
ATOM 2854 N N . VAL A 1 379 ? -12.325 -5.859 11.673 1.00 98.38 379 VAL A N 1
ATOM 2855 C CA . VAL A 1 379 ? -11.466 -4.986 12.477 1.00 98.38 379 VAL A CA 1
ATOM 2856 C C . VAL A 1 379 ? -12.196 -4.634 13.761 1.00 98.38 379 VAL A C 1
ATOM 2858 O O . VAL A 1 379 ? -13.370 -4.269 13.724 1.00 98.38 379 VAL A O 1
ATOM 2861 N N . ARG A 1 380 ? -11.488 -4.715 14.883 1.00 98.31 380 ARG A N 1
ATOM 2862 C CA . ARG A 1 380 ? -11.964 -4.352 16.216 1.00 98.31 380 ARG A CA 1
ATOM 2863 C C . ARG A 1 380 ? -11.017 -3.338 16.840 1.00 98.31 380 ARG A C 1
ATOM 2865 O O . ARG A 1 380 ? -9.804 -3.464 16.698 1.00 98.31 380 ARG A O 1
ATOM 2872 N N . VAL A 1 381 ? -11.564 -2.370 17.560 1.00 98.56 381 VAL A N 1
ATOM 2873 C CA . VAL A 1 381 ? -10.814 -1.420 18.379 1.00 98.56 381 VAL A CA 1
ATOM 2874 C C . VAL A 1 381 ? -11.417 -1.422 19.779 1.00 98.56 381 VAL A C 1
ATOM 2876 O O . VAL A 1 381 ? -12.574 -1.051 19.964 1.00 98.56 381 VAL A O 1
ATOM 2879 N N . GLU A 1 382 ? -10.637 -1.868 20.757 1.00 98.25 382 GLU A N 1
ATOM 2880 C CA . GLU A 1 382 ? -10.982 -1.760 22.176 1.00 98.25 382 GLU A CA 1
ATOM 2881 C C . GLU A 1 382 ? -10.359 -0.486 22.741 1.00 98.25 382 GLU A C 1
ATOM 2883 O O . GLU A 1 382 ? -9.166 -0.236 22.562 1.00 98.25 382 GLU A O 1
ATOM 2888 N N . VAL A 1 383 ? -11.164 0.323 23.421 1.00 97.81 383 VAL A N 1
ATOM 2889 C CA . VAL A 1 383 ? -10.773 1.649 23.897 1.00 97.81 383 VAL A CA 1
ATOM 2890 C C . VAL A 1 383 ? -10.872 1.692 25.408 1.00 97.81 383 VAL A C 1
ATOM 2892 O O . VAL A 1 383 ? -11.939 1.481 25.990 1.00 97.81 383 VAL A O 1
ATOM 2895 N N . SER A 1 384 ? -9.754 2.005 26.050 1.00 96.12 384 SER A N 1
ATOM 2896 C CA . SER A 1 384 ? -9.668 2.155 27.499 1.00 96.12 384 SER A CA 1
ATOM 2897 C C . SER A 1 384 ? -9.103 3.519 27.873 1.00 96.12 384 SER A C 1
ATOM 2899 O O . SER A 1 384 ? -8.395 4.155 27.093 1.00 96.12 384 SER A O 1
ATOM 2901 N N . CYS A 1 385 ? -9.433 3.985 29.075 1.00 93.12 385 CYS A N 1
ATOM 2902 C CA . CYS A 1 385 ? -8.859 5.220 29.585 1.00 93.12 385 CYS A CA 1
ATOM 2903 C C . CYS A 1 385 ? -7.425 4.994 30.044 1.00 93.12 385 CYS A C 1
ATOM 2905 O O . CYS A 1 385 ? -7.162 4.159 30.911 1.00 93.12 385 CYS A O 1
ATOM 2907 N N . ALA A 1 386 ? -6.524 5.790 29.485 1.00 84.88 386 ALA A N 1
ATOM 2908 C CA . ALA A 1 386 ? -5.162 5.935 29.942 1.00 84.88 386 ALA A CA 1
ATOM 2909 C C . ALA A 1 386 ? -4.998 7.271 30.680 1.00 84.88 386 ALA A C 1
ATOM 2911 O O . ALA A 1 386 ? -5.741 8.232 30.456 1.00 84.88 386 ALA A O 1
ATOM 2912 N N . ARG A 1 387 ? -4.051 7.275 31.618 1.00 72.81 387 ARG A N 1
ATOM 2913 C CA . ARG A 1 387 ? -3.564 8.492 32.265 1.00 72.81 387 ARG A CA 1
ATOM 2914 C C . ARG A 1 387 ? -2.379 9.030 31.499 1.00 72.81 387 ARG A C 1
ATOM 2916 O O . ARG A 1 387 ? -1.602 8.175 31.001 1.00 72.81 387 ARG A O 1
#